Protein AF-A0A7S3AVM1-F1 (afdb_monomer_lite)

Radius of gyration: 22.85 Å; chains: 1; bounding box: 69×50×62 Å

Sequence (458 aa):
DALTSFPLPGVPLVPKPCPFHPAKGEACLGPHEVHGPYLVGDGFHTRRQPFAWPDDRLSLFAPLTLPHFTPGSIDPSVRVNQSGPCPVGVNETGWFVSEFGATSFSSYESHAPTLSHEQPDHRSLHAPPFVERSWPADSIIKSYFGVKQDLDATGEAALMKQLYQSMVSTALYLKQQIETMRSSNLWGALLWQLNEIWPTGGWGSLEYGTPGAGQVVGGRWKPLHYWLANLLFADVLISCGTVNGATSFADFALVCFAKNDHGALGFDGTATVEVVHHVQGWRRPLSSRPSRPLSLHRGPNSIDWFCAADASAHGDDCPPLPDTLVSQGCAANGTDCTLLVSVATAAVEPGAARSLTVARRNVLMLAPPRDLTLPPSTIKHSVHHPSNTTQKATIVLEASAPAFAVVATTQAAGRFSDNAFMLLPADGPRVIEFIPFGELDLPKLESTLRVEHLQQNL

pLDDT: mean 77.88, std 22.77, range [21.67, 98.56]

Organism: NCBI:txid156174

InterPro domains:
  IPR013783 Immunoglobulin-like fold [G3DSA:2.60.40.10] (370-458)
  IPR017853 Glycoside hydrolase superfamily [SSF51445] (93-229)
  IPR036156 Beta-Galactosidase/glucuronidase domain superfamily [SSF49303] (374-452)
  IPR041625 Beta-mannosidase, Ig-fold domain [PF17753] (375-456)
  IPR050887 Beta-mannosidase glycosyl hydrolases [PTHR43730] (94-456)

Foldseek 3Di:
DDDDDDDDPDDPDDDQPDDPDDDPPDDPDDAAEDEEDEAFDQDDPDVPDPPRDDLVPLPQDQLFDARDDDQDDPDPPDDDPDDAAAFADPPHHAYAHAEYFYFAFDACLQCVVVDDPVCQQCLFCNHPVQRVFETHQQSLLCNQANPPQDRSDTHDVSSNLVNLSRLLSRLSVVLNVLSNNLSYNYPYHQYQPDEDCGRHRGGHQFYHADDDRSHAHVGAGGLNVLCCVAESVDQKHKDKHFHPDDPDLQQGFIKMKIHGAAAPDKDWWKKFKWKAFQFVLDIGGLEPCGIATDTFDYRSRTMAMDGSHDSPDHSNDGDRQLVSQVVVVHHSQQQRMKMKMWIWHFPPDPPDDGDTHTSHIDIRRSHRLNSHDHDDKDKDKDWADDPPDWWKIKIKIAIPGWFFQKAKDFSAHFYKQHGGGIHGNVVPIDIIITGHPPTGPPVRCVVGIDIDTSVVSD

Secondary structure (DSSP, 8-state):
----------PPSS--SS-S---TT----S-EEEEEEEE-------TT------GGGS----TTB-S----S-S-TT------SSPP-STTS--EEEEEEEE-EEPPHHHHGGGS-TT-GGG-STTSHHHHTT----HHHHHHHH-TT--SS--SHHHHHHHHHHHHHHHHHHHHHHHHHHHTS-EEEEEES-SB-SSSSEES-SB---SSSTT--TT-PBPHHHHHIIIIITSSEEEEEEEPTT-SSGGG-BEEEEEEE--SS--EEEEEEEEEEETTT--EEESSSS-EEEEEEPSSTTEEEEEESS-TTS-TTSPPBHHHHHHHTTS-TTSTTEEEEEEEEEE---TTS--PEEEEEEEEEESS-GGG--PPP--EEEEEE--TT-SS-EEEEEEESS-EEEEEEE-SSSEEESS-SEEE-GGG--EEEEEEESSS--HHHHHHH-EEE-TGGG-

Structure (mmCIF, N/CA/C/O backbone):
data_AF-A0A7S3AVM1-F1
#
_entry.id   AF-A0A7S3AVM1-F1
#
loop_
_atom_site.group_PDB
_atom_site.id
_atom_site.type_symbol
_atom_site.label_atom_id
_atom_site.label_alt_id
_atom_site.label_comp_id
_atom_site.label_asym_id
_atom_site.label_entity_id
_atom_site.label_seq_id
_atom_site.pdbx_PDB_ins_code
_atom_site.Cartn_x
_atom_site.Cartn_y
_atom_site.Cartn_z
_atom_site.occupancy
_atom_site.B_iso_or_equiv
_atom_site.auth_seq_id
_atom_site.auth_comp_id
_atom_site.auth_asym_id
_atom_site.auth_atom_id
_atom_site.pdbx_PDB_model_num
ATOM 1 N N . ASP A 1 1 ? 29.839 0.176 33.776 1.00 25.61 1 ASP A N 1
ATOM 2 C CA . ASP A 1 1 ? 30.156 -1.063 33.039 1.00 25.61 1 ASP A CA 1
ATOM 3 C C . ASP A 1 1 ? 29.095 -1.266 31.969 1.00 25.61 1 ASP A C 1
ATOM 5 O O . ASP A 1 1 ? 28.005 -1.713 32.275 1.00 25.61 1 ASP A O 1
ATOM 9 N N . ALA A 1 2 ? 29.181 -0.629 30.805 1.00 26.72 2 ALA A N 1
ATOM 10 C CA . ALA A 1 2 ? 30.155 -0.758 29.716 1.00 26.72 2 ALA A CA 1
ATOM 11 C C . ALA A 1 2 ? 29.388 -1.302 28.500 1.00 26.72 2 ALA A C 1
ATOM 13 O O . ALA A 1 2 ? 29.361 -2.501 28.273 1.00 26.72 2 ALA A O 1
ATOM 14 N N . LEU A 1 3 ? 28.754 -0.404 27.742 1.00 23.14 3 LEU A N 1
ATOM 15 C CA . LEU A 1 3 ? 28.553 -0.566 26.304 1.00 23.14 3 LEU A CA 1
ATOM 16 C C . LEU A 1 3 ? 28.679 0.824 25.680 1.00 23.14 3 LEU A C 1
ATOM 18 O O . LEU A 1 3 ? 27.871 1.727 25.879 1.00 23.14 3 LEU A O 1
ATOM 22 N N . THR A 1 4 ? 29.832 0.985 25.055 1.00 24.12 4 THR A N 1
ATOM 23 C CA . THR A 1 4 ? 30.393 2.164 24.418 1.00 24.12 4 THR A CA 1
ATOM 24 C C . THR A 1 4 ? 29.550 2.643 23.243 1.00 24.12 4 THR A C 1
ATOM 26 O O . THR A 1 4 ? 29.158 1.870 22.374 1.00 24.12 4 THR A O 1
ATOM 29 N N . SER A 1 5 ? 29.354 3.956 23.215 1.00 25.83 5 SER A N 1
ATOM 30 C CA . SER A 1 5 ? 28.974 4.778 22.073 1.00 25.83 5 SER A CA 1
ATOM 31 C C . SER A 1 5 ? 29.731 4.409 20.790 1.00 25.83 5 SER A C 1
ATOM 33 O O . SER A 1 5 ? 30.959 4.512 20.756 1.00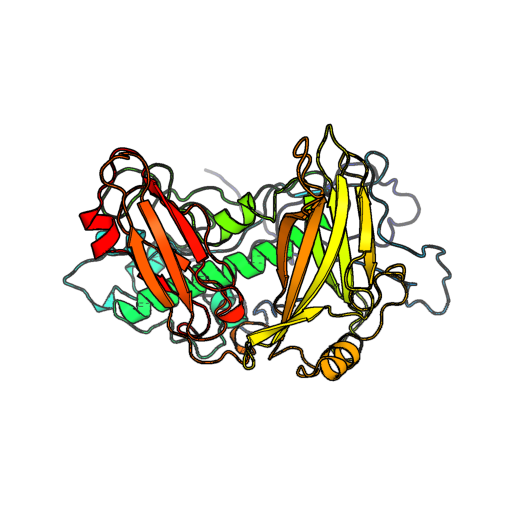 25.83 5 SER A O 1
ATOM 35 N N . PHE A 1 6 ? 29.002 4.082 19.724 1.00 21.67 6 PHE A N 1
ATOM 36 C CA . PHE A 1 6 ? 29.498 4.169 18.350 1.00 21.67 6 PHE A CA 1
ATOM 37 C C . PHE A 1 6 ? 29.011 5.486 17.726 1.00 21.67 6 PHE A C 1
ATOM 39 O O . PHE A 1 6 ? 27.813 5.768 17.782 1.00 21.67 6 PHE A O 1
ATOM 46 N N . PRO A 1 7 ? 29.897 6.309 17.139 1.00 23.47 7 PRO A N 1
ATOM 47 C CA . PRO A 1 7 ? 29.488 7.448 16.337 1.00 23.47 7 PRO A CA 1
ATOM 48 C C . PRO A 1 7 ? 29.227 6.967 14.904 1.00 23.47 7 PRO A C 1
ATOM 50 O O . PRO A 1 7 ? 30.080 6.305 14.319 1.00 23.47 7 PRO A O 1
ATOM 53 N N . LEU A 1 8 ? 28.090 7.324 14.306 1.00 23.09 8 LEU A N 1
ATOM 54 C CA . LEU A 1 8 ? 27.928 7.239 12.852 1.00 23.09 8 LEU A CA 1
ATOM 55 C C . LEU A 1 8 ? 27.660 8.641 12.284 1.00 23.09 8 LEU A C 1
ATOM 57 O O . LEU A 1 8 ? 26.574 9.189 12.478 1.00 23.09 8 LEU A O 1
ATOM 61 N N . PRO A 1 9 ? 28.657 9.253 11.619 1.00 24.50 9 PRO A N 1
ATOM 62 C CA . PRO A 1 9 ? 28.485 10.473 10.849 1.00 24.50 9 PRO A CA 1
ATOM 63 C C . PRO A 1 9 ? 27.886 10.149 9.473 1.00 24.50 9 PRO A C 1
ATOM 65 O O . PRO A 1 9 ? 28.308 9.200 8.825 1.00 24.50 9 PRO A O 1
ATOM 68 N N . GLY A 1 10 ? 26.933 10.973 9.021 1.00 29.53 10 GLY A N 1
ATOM 69 C CA . GLY A 1 10 ? 26.547 11.127 7.611 1.00 29.53 10 GLY A CA 1
ATOM 70 C C . GLY A 1 10 ? 26.315 9.837 6.816 1.00 29.53 10 GLY A C 1
ATOM 71 O O . GLY A 1 10 ? 27.112 9.510 5.942 1.00 29.53 10 GLY A O 1
ATOM 72 N N . VAL A 1 11 ? 25.199 9.146 7.060 1.00 28.31 11 VAL A N 1
ATOM 73 C CA . VAL A 1 11 ? 24.732 8.059 6.184 1.00 28.31 11 VAL A CA 1
ATOM 74 C C . VAL A 1 11 ? 24.133 8.683 4.910 1.00 28.31 11 VAL A C 1
ATOM 76 O O . VAL A 1 11 ? 23.216 9.502 5.025 1.00 28.31 11 VAL A O 1
ATOM 79 N N . PRO A 1 12 ? 24.630 8.360 3.700 1.00 25.39 12 PRO A N 1
ATOM 80 C CA . PRO A 1 12 ? 23.996 8.775 2.454 1.00 25.39 12 PRO A CA 1
ATOM 81 C C . PRO A 1 12 ? 22.580 8.195 2.383 1.00 25.39 12 PRO A C 1
ATOM 83 O O . PRO A 1 12 ? 22.374 7.010 2.643 1.00 25.39 12 PRO A O 1
ATOM 86 N N . LEU A 1 13 ? 21.604 9.034 2.041 1.00 35.28 13 LEU A N 1
ATOM 87 C CA . LEU A 1 13 ? 20.245 8.597 1.735 1.00 35.28 13 LEU A CA 1
ATOM 88 C C . LEU A 1 13 ? 20.302 7.712 0.485 1.00 35.28 13 LEU A C 1
ATOM 90 O O . LEU A 1 13 ? 20.794 8.159 -0.549 1.00 35.28 13 LEU A O 1
ATOM 94 N N . VAL A 1 14 ? 19.778 6.489 0.607 1.00 33.69 14 VAL A N 1
ATOM 95 C CA . VAL A 1 14 ? 19.867 5.391 -0.373 1.00 33.69 14 VAL A CA 1
ATOM 96 C C . VAL A 1 14 ? 21.298 4.817 -0.444 1.00 33.69 14 VAL A C 1
ATOM 98 O O . VAL A 1 14 ? 22.243 5.572 -0.689 1.00 33.69 14 VAL A O 1
ATOM 101 N N . PRO A 1 15 ? 21.523 3.498 -0.234 1.00 30.58 15 PRO A N 1
ATOM 102 C CA . PRO A 1 15 ? 22.821 2.911 -0.571 1.00 30.58 15 PRO A CA 1
ATOM 103 C C . PRO A 1 15 ? 23.099 3.268 -2.025 1.00 30.58 15 PRO A C 1
ATOM 105 O O . PRO A 1 15 ? 22.230 2.997 -2.841 1.00 30.58 15 PRO A O 1
ATOM 108 N N . LYS A 1 16 ? 24.239 3.899 -2.350 1.00 31.88 16 LYS A N 1
ATOM 109 C CA . LYS A 1 16 ? 24.635 4.159 -3.746 1.00 31.88 16 LYS A CA 1
ATOM 110 C C . LYS A 1 16 ? 24.517 2.839 -4.523 1.00 31.88 16 LYS A C 1
ATOM 112 O O . LYS A 1 16 ? 25.371 1.971 -4.333 1.00 31.88 16 LYS A O 1
ATOM 117 N N . PRO A 1 17 ? 23.490 2.645 -5.359 1.00 35.44 17 PRO A N 1
ATOM 118 C CA . PRO A 1 17 ? 23.344 1.432 -6.138 1.00 35.44 17 PRO A CA 1
ATOM 119 C C . PRO A 1 17 ? 24.341 1.543 -7.293 1.00 35.44 17 PRO A C 1
ATOM 121 O O . PRO A 1 17 ? 24.337 2.522 -8.037 1.00 35.44 17 PRO A O 1
ATOM 124 N N . CYS A 1 18 ? 25.237 0.558 -7.360 1.00 32.06 18 CYS A N 1
ATOM 125 C CA . CYS A 1 18 ? 26.514 0.550 -8.082 1.00 32.06 18 CYS A CA 1
ATOM 126 C C . CYS A 1 18 ? 27.576 1.508 -7.501 1.00 32.06 18 CYS A C 1
ATOM 128 O O . CYS A 1 18 ? 27.495 2.725 -7.696 1.00 32.06 18 CYS A O 1
ATOM 130 N N . PRO A 1 19 ? 28.651 0.999 -6.860 1.00 31.59 19 PRO A N 1
ATOM 131 C CA . PRO A 1 19 ? 29.857 1.794 -6.704 1.00 31.59 19 PRO A CA 1
ATOM 132 C C . PRO A 1 19 ? 30.407 2.081 -8.105 1.00 31.59 19 PRO A C 1
ATOM 134 O O . PRO A 1 19 ? 30.968 1.212 -8.770 1.00 31.59 19 PRO A O 1
ATOM 137 N N . PHE A 1 20 ? 30.228 3.316 -8.570 1.00 32.06 20 PHE A N 1
ATOM 138 C CA . PHE A 1 20 ? 31.036 3.861 -9.651 1.00 32.06 20 PHE A CA 1
ATOM 139 C C . PHE A 1 20 ? 32.497 3.814 -9.191 1.00 32.06 20 PHE A C 1
ATOM 141 O O . PHE A 1 20 ? 32.879 4.545 -8.281 1.00 32.06 20 PHE A O 1
ATOM 148 N N . HIS A 1 21 ? 33.276 2.941 -9.833 1.00 30.94 21 HIS A N 1
ATOM 149 C CA . HIS A 1 21 ? 34.720 2.761 -9.685 1.00 30.94 21 HIS A CA 1
ATOM 150 C C . HIS A 1 21 ? 35.232 2.353 -8.287 1.00 30.94 21 HIS A C 1
ATOM 152 O O . HIS A 1 21 ? 35.393 3.213 -7.421 1.00 30.94 21 HIS A O 1
ATOM 158 N N . PRO A 1 22 ? 35.694 1.099 -8.088 1.00 32.66 22 PRO A N 1
ATOM 159 C CA . PRO A 1 22 ? 36.857 0.918 -7.232 1.00 32.66 22 PRO A CA 1
ATOM 160 C C . PRO A 1 22 ? 38.014 1.724 -7.841 1.00 32.66 22 PRO A C 1
ATOM 162 O O . PRO A 1 22 ? 38.204 1.752 -9.066 1.00 32.66 22 PRO A O 1
ATOM 165 N N . ALA A 1 23 ? 38.780 2.414 -6.997 1.00 35.47 23 ALA A N 1
ATOM 166 C CA . ALA A 1 23 ? 40.045 2.993 -7.423 1.00 35.47 23 ALA A CA 1
ATOM 167 C C . ALA A 1 23 ? 40.884 1.893 -8.100 1.00 35.47 23 ALA A C 1
ATOM 169 O O . ALA A 1 23 ? 40.861 0.737 -7.674 1.00 35.47 23 ALA A O 1
ATOM 170 N N . LYS A 1 24 ? 41.584 2.232 -9.194 1.00 30.98 24 LYS A N 1
ATOM 171 C CA . LYS A 1 24 ? 42.419 1.287 -9.959 1.00 30.98 24 LYS A CA 1
ATOM 172 C C . LYS A 1 24 ? 43.235 0.395 -9.009 1.00 30.98 24 LYS A C 1
ATOM 174 O O . LYS A 1 24 ? 44.179 0.879 -8.394 1.00 30.98 24 LYS A O 1
ATOM 179 N N . GLY A 1 25 ? 42.899 -0.894 -8.953 1.00 33.94 25 GLY A N 1
ATOM 180 C CA . GLY A 1 25 ? 43.659 -1.907 -8.215 1.00 33.94 25 GLY A CA 1
ATOM 181 C C . GLY A 1 25 ? 42.932 -2.591 -7.055 1.00 33.94 25 GLY A C 1
ATOM 182 O O . GLY A 1 25 ? 43.461 -3.580 -6.555 1.00 33.94 25 GLY A O 1
ATOM 183 N N . GLU A 1 26 ? 41.736 -2.152 -6.655 1.00 31.67 26 GLU A N 1
ATOM 184 C CA . GLU A 1 26 ? 40.928 -2.893 -5.676 1.00 31.67 26 GLU A CA 1
ATOM 185 C C . GLU A 1 26 ? 40.000 -3.883 -6.387 1.00 31.67 26 GLU A C 1
ATOM 187 O O . GLU A 1 26 ? 39.119 -3.511 -7.162 1.00 31.67 26 GLU A O 1
ATOM 192 N N . ALA A 1 27 ? 40.231 -5.174 -6.156 1.00 33.09 27 ALA A N 1
ATOM 193 C CA . ALA A 1 27 ? 39.334 -6.224 -6.606 1.00 33.09 27 ALA A CA 1
ATOM 194 C C . ALA A 1 27 ? 38.009 -6.132 -5.827 1.00 33.09 27 ALA A C 1
ATOM 196 O O . ALA A 1 27 ? 38.024 -6.060 -4.599 1.00 33.09 27 ALA A O 1
ATOM 197 N N . CYS A 1 28 ? 36.872 -6.167 -6.532 1.00 37.44 28 CYS A N 1
ATOM 198 C CA . CYS A 1 28 ? 35.538 -6.331 -5.948 1.00 37.44 28 CYS A CA 1
ATOM 199 C C . CYS A 1 28 ? 35.441 -7.711 -5.274 1.00 37.44 28 CYS A C 1
ATOM 201 O O . CYS A 1 28 ? 34.988 -8.677 -5.884 1.00 37.44 28 CYS A O 1
ATOM 203 N N . LEU A 1 29 ? 35.940 -7.836 -4.046 1.00 33.62 29 LEU A N 1
ATOM 204 C CA . LEU A 1 29 ? 35.962 -9.088 -3.294 1.00 33.62 29 LEU A CA 1
ATOM 205 C C . LEU A 1 29 ? 35.018 -8.986 -2.091 1.00 33.62 29 LEU A C 1
ATOM 207 O O . LEU A 1 29 ? 35.413 -8.522 -1.026 1.00 33.62 29 LEU A O 1
ATOM 211 N N . GLY A 1 30 ? 33.781 -9.461 -2.268 1.00 41.25 30 GLY A N 1
ATOM 212 C CA . GLY A 1 30 ? 32.868 -9.835 -1.181 1.00 41.25 30 GLY A CA 1
ATOM 213 C C . GLY A 1 30 ? 31.389 -9.506 -1.450 1.00 41.25 30 GLY A C 1
ATOM 214 O O . GLY A 1 30 ? 31.109 -8.482 -2.069 1.00 41.25 30 GLY A O 1
ATOM 215 N N . PRO A 1 31 ? 30.428 -10.337 -0.992 1.00 49.69 31 PRO A N 1
ATOM 216 C CA . PRO A 1 31 ? 29.038 -9.907 -0.877 1.00 49.69 31 PRO A CA 1
ATOM 217 C C . PRO A 1 31 ? 28.967 -8.709 0.067 1.00 49.69 31 PRO A C 1
ATOM 219 O O . PRO A 1 31 ? 29.418 -8.783 1.211 1.00 49.69 31 PRO A O 1
ATOM 222 N N . HIS A 1 32 ? 28.417 -7.604 -0.417 1.00 66.06 32 HIS A N 1
ATOM 223 C CA . HIS A 1 32 ? 28.212 -6.421 0.399 1.00 66.06 32 HIS A CA 1
ATOM 224 C C . HIS A 1 32 ? 26.902 -6.592 1.171 1.00 66.06 32 HIS A C 1
ATOM 226 O O . HIS A 1 32 ? 25.802 -6.465 0.627 1.00 66.06 32 HIS A O 1
ATOM 232 N N . GLU A 1 33 ? 27.040 -6.953 2.440 1.00 67.94 33 GLU A N 1
ATOM 233 C CA . GLU A 1 33 ? 25.971 -6.835 3.419 1.00 67.94 33 GLU A CA 1
ATOM 234 C C . GLU A 1 33 ? 25.771 -5.346 3.737 1.00 67.94 33 GLU A C 1
ATOM 236 O O . GLU A 1 33 ? 26.742 -4.596 3.873 1.00 67.94 33 GLU A O 1
ATOM 241 N N . VAL A 1 34 ? 24.516 -4.896 3.745 1.00 65.62 34 VAL A N 1
ATOM 242 C CA . VAL A 1 34 ? 24.164 -3.502 4.026 1.00 65.62 34 VAL A CA 1
ATOM 243 C C . VAL A 1 34 ? 23.014 -3.427 5.027 1.00 65.62 34 VAL A C 1
ATOM 245 O O . VAL A 1 34 ? 22.033 -4.166 4.928 1.00 65.62 34 VAL A O 1
ATOM 248 N N . HIS A 1 35 ? 23.128 -2.470 5.947 1.00 61.62 35 HIS A N 1
ATOM 249 C CA . HIS A 1 35 ? 22.066 -2.066 6.862 1.00 61.62 35 HIS A CA 1
ATOM 250 C C . HIS A 1 35 ? 21.392 -0.781 6.360 1.00 61.62 35 HIS A C 1
ATOM 252 O O . HIS A 1 35 ? 22.052 0.169 5.929 1.00 61.62 35 HIS A O 1
ATOM 258 N N . GLY A 1 36 ? 20.072 -0.723 6.495 1.00 55.84 36 GLY A N 1
ATOM 259 C CA . GLY A 1 36 ? 19.225 0.383 6.080 1.00 55.84 36 GLY A CA 1
ATOM 260 C C . GLY A 1 36 ? 18.706 0.273 4.635 1.00 55.84 36 GLY A C 1
ATOM 261 O O . GLY A 1 36 ? 19.031 -0.660 3.904 1.00 55.84 36 GLY A O 1
ATOM 262 N N . PRO A 1 37 ? 17.889 1.246 4.198 1.00 61.72 37 PRO A N 1
ATOM 263 C CA . PRO A 1 37 ? 17.583 2.484 4.907 1.00 61.72 37 PRO A CA 1
ATOM 264 C C . PRO A 1 37 ? 16.614 2.288 6.080 1.00 61.72 37 PRO A C 1
ATOM 266 O O . PRO A 1 37 ? 15.709 1.455 6.044 1.00 61.72 37 PRO A O 1
ATOM 269 N N . TYR A 1 38 ? 16.813 3.103 7.114 1.00 55.84 38 TYR A N 1
ATOM 270 C CA . TYR A 1 38 ? 15.883 3.269 8.224 1.00 55.84 38 TYR A CA 1
ATOM 271 C C . TYR A 1 38 ? 15.238 4.643 8.133 1.00 55.84 38 TYR A C 1
ATOM 273 O O . TYR A 1 38 ? 15.948 5.649 8.077 1.00 55.84 38 TYR A O 1
ATOM 281 N N . LEU A 1 39 ? 13.909 4.689 8.147 1.00 57.56 39 LEU A N 1
ATOM 282 C CA . LEU A 1 39 ? 13.166 5.940 8.205 1.00 57.56 39 LEU A CA 1
ATOM 283 C C . LEU A 1 39 ? 12.397 6.043 9.522 1.00 57.56 39 LEU A C 1
ATOM 285 O O . LEU A 1 39 ? 11.533 5.224 9.827 1.00 57.56 39 LEU A O 1
ATOM 289 N N . VAL A 1 40 ? 12.704 7.077 10.294 1.00 54.66 40 VAL A N 1
ATOM 290 C CA . VAL A 1 40 ? 11.956 7.459 11.495 1.00 54.66 40 VAL A CA 1
ATOM 291 C C . VAL A 1 40 ? 11.458 8.894 11.333 1.00 54.66 40 VAL A C 1
ATOM 293 O O . VAL A 1 40 ? 12.040 9.676 10.577 1.00 54.66 40 VAL A O 1
ATOM 296 N N . GLY A 1 41 ? 10.372 9.235 12.023 1.00 47.47 41 GLY A N 1
ATOM 297 C CA . GLY A 1 41 ? 9.896 10.609 12.154 1.00 47.47 41 GLY A CA 1
ATOM 298 C C . GLY A 1 41 ? 10.894 11.531 12.863 1.00 47.47 41 GLY A C 1
ATOM 299 O O . GLY A 1 41 ? 11.874 11.083 13.455 1.00 47.47 41 GLY A O 1
ATOM 300 N N . ASP A 1 42 ? 10.602 12.824 12.847 1.00 47.97 42 ASP A N 1
ATOM 301 C CA . ASP A 1 42 ? 11.291 13.900 13.576 1.00 47.97 42 ASP A CA 1
ATOM 302 C C . ASP A 1 42 ? 10.544 14.360 14.848 1.00 47.97 42 ASP A C 1
ATOM 304 O O . ASP A 1 42 ? 10.951 15.313 15.512 1.00 47.97 42 ASP A O 1
ATOM 308 N N . GLY A 1 43 ? 9.470 13.664 15.227 1.00 37.09 43 GLY A N 1
ATOM 309 C CA . GLY A 1 43 ? 8.628 13.989 16.380 1.00 37.09 43 GLY A CA 1
ATOM 310 C C . GLY A 1 43 ? 9.209 13.617 17.758 1.00 37.09 43 GLY A C 1
ATOM 311 O O . GLY A 1 43 ? 9.826 12.573 17.955 1.00 37.09 43 GLY A O 1
ATOM 312 N N . PHE A 1 44 ? 8.912 14.482 18.732 1.00 40.06 44 PHE A N 1
ATOM 313 C CA . PHE A 1 44 ? 9.305 14.511 20.152 1.00 40.06 44 PHE A CA 1
ATOM 314 C C . PHE A 1 44 ? 10.705 15.054 20.481 1.00 40.06 44 PHE A C 1
ATOM 316 O O . PHE A 1 44 ? 11.699 14.333 20.551 1.00 40.06 44 PHE A O 1
ATOM 323 N N . HIS A 1 45 ? 10.741 16.314 20.933 1.00 35.56 45 HIS A N 1
ATOM 324 C CA . HIS A 1 45 ? 11.775 16.791 21.854 1.00 35.56 45 HIS A CA 1
ATOM 325 C C . HIS A 1 45 ? 11.617 16.114 23.227 1.00 35.56 45 HIS A C 1
ATOM 327 O O . HIS A 1 45 ? 11.241 16.745 24.217 1.00 35.56 45 HIS A O 1
ATOM 333 N N . THR A 1 46 ? 11.931 14.824 23.342 1.00 37.34 46 THR A N 1
ATOM 334 C CA . THR A 1 46 ? 12.299 14.311 24.666 1.00 37.34 46 THR A CA 1
ATOM 335 C C . THR A 1 46 ? 13.668 14.904 25.000 1.00 37.34 46 THR A C 1
ATOM 337 O O . THR A 1 46 ? 14.555 14.955 24.148 1.00 37.34 46 THR A O 1
ATOM 340 N N . ARG A 1 47 ? 13.903 15.347 26.244 1.00 38.69 47 ARG A N 1
ATOM 341 C CA . ARG A 1 47 ? 15.213 15.889 26.685 1.00 38.69 47 ARG A CA 1
ATOM 342 C C . ARG A 1 47 ? 16.397 14.903 26.517 1.00 38.69 47 ARG A C 1
ATOM 344 O O . ARG A 1 47 ? 17.492 15.207 26.979 1.00 38.69 47 ARG A O 1
ATOM 351 N N . ARG A 1 48 ? 16.191 13.710 25.939 1.00 38.28 48 ARG A N 1
ATOM 352 C CA . ARG A 1 48 ? 17.172 12.619 25.817 1.00 38.28 48 ARG A CA 1
ATOM 353 C C . ARG A 1 48 ? 17.282 11.977 24.421 1.00 38.28 48 ARG A C 1
ATOM 355 O O . ARG A 1 48 ? 18.128 11.105 24.270 1.00 38.28 48 ARG A O 1
ATOM 362 N N . GLN A 1 49 ? 16.506 12.392 23.416 1.00 38.56 49 GLN A N 1
ATOM 363 C CA . GLN A 1 49 ? 16.641 11.930 22.021 1.00 38.56 49 GLN A CA 1
ATOM 364 C C . GLN A 1 49 ? 16.891 13.156 21.120 1.00 38.56 49 GLN A C 1
ATOM 366 O O . GLN A 1 49 ? 15.944 13.857 20.780 1.00 38.56 49 GLN A O 1
ATOM 371 N N . PRO A 1 50 ? 18.148 13.486 20.764 1.00 32.28 50 PRO A N 1
ATOM 372 C CA . PRO A 1 50 ? 18.472 14.718 20.045 1.00 32.28 50 PRO A CA 1
ATOM 373 C C . PRO A 1 50 ? 18.286 14.618 18.519 1.00 32.28 50 PRO A C 1
ATOM 375 O O . PRO A 1 50 ? 18.777 15.479 17.792 1.00 32.28 50 PRO A O 1
ATOM 378 N N . PHE A 1 51 ? 17.599 13.593 18.007 1.00 40.66 51 PHE A N 1
ATOM 379 C CA . PHE A 1 51 ? 17.390 13.402 16.569 1.00 40.66 51 PHE A CA 1
ATOM 380 C C . PHE A 1 51 ? 16.176 14.197 16.073 1.00 40.66 51 PHE A C 1
ATOM 382 O O . PHE A 1 51 ? 15.158 13.630 15.698 1.00 40.66 51 PHE A O 1
ATOM 389 N N . ALA A 1 52 ? 16.286 15.525 16.068 1.00 36.59 52 ALA A N 1
ATOM 390 C CA . ALA A 1 52 ? 15.432 16.350 15.222 1.00 36.59 52 ALA A CA 1
ATOM 391 C C . ALA A 1 52 ? 16.022 16.309 13.804 1.00 36.59 52 ALA A C 1
ATOM 393 O O . ALA A 1 52 ? 17.075 16.904 13.551 1.00 36.59 52 ALA A O 1
ATOM 394 N N . TRP A 1 53 ? 15.397 15.565 12.890 1.00 40.19 53 TRP A N 1
ATOM 395 C CA . TRP A 1 53 ? 15.691 15.745 11.470 1.00 40.19 53 TRP A CA 1
ATOM 396 C C . TRP A 1 53 ? 15.047 17.069 11.050 1.00 40.19 53 TRP A C 1
ATOM 398 O O . TRP A 1 53 ? 13.885 17.287 11.373 1.00 40.19 53 TRP A O 1
ATOM 408 N N . PRO A 1 54 ? 15.782 17.997 10.422 1.00 37.06 54 PRO A N 1
ATOM 409 C CA . PRO A 1 54 ? 15.175 19.248 9.995 1.00 37.06 54 PRO A CA 1
ATOM 410 C C . PRO A 1 54 ? 14.090 18.975 8.935 1.00 37.06 54 PRO A C 1
ATOM 412 O O . PRO A 1 54 ? 14.233 18.052 8.133 1.00 37.06 54 PRO A O 1
ATOM 415 N N . ASP A 1 55 ? 13.007 19.768 8.944 1.00 39.19 55 ASP A N 1
ATOM 416 C CA . ASP A 1 55 ? 11.848 19.638 8.032 1.00 39.19 55 ASP A CA 1
ATOM 417 C C . ASP A 1 55 ? 12.258 19.640 6.539 1.00 39.19 55 ASP A C 1
ATOM 419 O O . ASP A 1 55 ? 11.527 19.166 5.670 1.00 39.19 55 ASP A O 1
ATOM 423 N N . ASP A 1 56 ? 13.448 20.151 6.214 1.00 38.44 56 ASP A N 1
ATOM 424 C CA . ASP A 1 56 ? 14.042 20.124 4.873 1.00 38.44 56 ASP A CA 1
ATOM 425 C C . ASP A 1 56 ? 14.517 18.723 4.427 1.00 38.44 56 ASP A C 1
ATOM 427 O O . ASP A 1 56 ? 14.820 18.522 3.250 1.00 38.44 56 ASP A O 1
ATOM 431 N N . ARG A 1 57 ? 14.540 17.741 5.340 1.00 37.38 57 ARG A N 1
ATOM 432 C CA . ARG A 1 57 ? 14.834 16.320 5.085 1.00 37.38 57 ARG A CA 1
ATOM 433 C C . ARG A 1 57 ? 13.602 15.426 5.085 1.00 37.38 57 ARG A C 1
ATOM 435 O O . ARG A 1 57 ? 13.765 14.203 5.097 1.00 37.38 57 ARG A O 1
ATOM 442 N N . LEU A 1 58 ? 12.393 15.997 5.055 1.00 43.31 58 LEU A N 1
ATOM 443 C CA . LEU A 1 58 ? 11.185 15.255 4.691 1.00 43.31 58 LEU A CA 1
ATOM 444 C C . LEU A 1 58 ? 11.504 14.487 3.410 1.00 43.31 58 LEU A C 1
ATOM 446 O O . LEU A 1 58 ? 11.731 15.101 2.368 1.00 43.31 58 LEU A O 1
ATOM 450 N N . SER A 1 59 ? 11.623 13.160 3.512 1.00 42.69 59 SER A N 1
ATOM 451 C CA . SER A 1 59 ? 11.967 12.292 2.393 1.00 42.69 59 SER A CA 1
ATOM 452 C C . SER A 1 59 ? 10.977 12.588 1.277 1.00 42.69 59 SER A C 1
ATOM 454 O O . SER A 1 59 ? 9.809 12.206 1.373 1.00 42.69 59 SER A O 1
ATOM 456 N N . LEU A 1 60 ? 11.418 13.341 0.267 1.00 45.69 60 LEU A N 1
ATOM 457 C CA . LEU A 1 60 ? 10.593 13.696 -0.872 1.00 45.69 60 LEU A CA 1
ATOM 458 C C . LEU A 1 60 ? 10.218 12.375 -1.524 1.00 45.69 60 LEU A C 1
ATOM 460 O O . LEU A 1 60 ? 11.064 11.701 -2.110 1.00 45.69 60 LEU A O 1
ATOM 464 N N . PHE A 1 61 ? 8.969 11.961 -1.321 1.00 42.56 61 PHE A N 1
ATOM 465 C CA . PHE A 1 61 ? 8.430 10.791 -1.977 1.00 42.56 61 PHE A CA 1
ATOM 466 C C . PHE A 1 61 ? 8.685 10.942 -3.471 1.00 42.56 61 PHE A C 1
ATOM 468 O O . PHE A 1 61 ? 8.256 11.920 -4.085 1.00 42.56 61 PHE A O 1
ATOM 475 N N . ALA A 1 62 ? 9.414 9.985 -4.028 1.00 52.81 62 ALA A N 1
ATOM 476 C CA . ALA A 1 62 ? 9.758 9.964 -5.431 1.00 52.81 62 ALA A CA 1
ATOM 477 C C . ALA A 1 62 ? 9.056 8.742 -6.036 1.00 52.81 62 ALA A C 1
ATOM 479 O O . ALA A 1 62 ? 9.679 7.691 -6.154 1.00 52.81 62 ALA A O 1
ATOM 480 N N . PRO A 1 63 ? 7.750 8.844 -6.359 1.00 43.81 63 PRO A N 1
ATOM 481 C CA . PRO A 1 63 ? 6.855 7.711 -6.645 1.00 43.81 63 PRO A CA 1
ATOM 482 C C . PRO A 1 63 ? 7.363 6.746 -7.706 1.00 43.81 63 PRO A C 1
ATOM 484 O O . PRO A 1 63 ? 6.920 5.604 -7.786 1.00 43.81 63 PRO A O 1
ATOM 487 N N . LEU A 1 64 ? 8.258 7.251 -8.549 1.00 48.16 64 LEU A N 1
ATOM 488 C CA . LEU A 1 64 ? 8.762 6.576 -9.716 1.00 48.16 64 LEU A CA 1
ATOM 489 C C . LEU A 1 64 ? 10.255 6.313 -9.641 1.00 48.16 64 LEU A C 1
ATOM 491 O O . LEU A 1 64 ? 10.766 5.767 -10.592 1.00 48.16 64 LEU A O 1
ATOM 495 N N . THR A 1 65 ? 10.998 6.650 -8.591 1.00 46.03 65 THR A N 1
ATOM 496 C CA . THR A 1 65 ? 12.441 6.363 -8.626 1.00 46.03 65 THR A CA 1
ATOM 497 C C . THR A 1 65 ? 12.680 4.856 -8.560 1.00 46.03 65 THR A C 1
ATOM 499 O O . THR A 1 65 ? 12.476 4.250 -7.509 1.00 46.03 65 THR A O 1
ATOM 502 N N . LEU A 1 66 ? 13.134 4.272 -9.675 1.00 41.16 66 LEU A N 1
ATOM 503 C CA . LEU A 1 66 ? 13.874 3.015 -9.671 1.00 41.16 66 LEU A CA 1
ATOM 504 C C . LEU A 1 66 ? 15.346 3.355 -9.421 1.00 41.16 66 LEU A C 1
ATOM 506 O O . LEU A 1 66 ? 15.864 4.320 -9.985 1.00 41.16 66 LEU A O 1
ATOM 510 N N . PRO A 1 67 ? 16.079 2.575 -8.627 1.00 33.22 67 PRO A N 1
ATOM 511 C CA . PRO A 1 67 ? 17.513 2.703 -8.580 1.00 33.22 67 PRO A CA 1
ATOM 512 C C . PRO A 1 67 ? 18.075 2.167 -9.905 1.00 33.22 67 PRO A C 1
ATOM 514 O O . PRO A 1 67 ? 18.027 0.976 -10.196 1.00 33.22 67 PRO A O 1
ATOM 517 N N . HIS A 1 68 ? 18.664 3.078 -10.676 1.00 39.53 68 HIS A N 1
ATOM 518 C CA . HIS A 1 68 ? 19.683 2.811 -11.693 1.00 39.53 68 HIS A CA 1
ATOM 519 C C . HIS A 1 68 ? 19.254 1.929 -12.863 1.00 39.53 68 HIS A C 1
ATOM 521 O O . HIS A 1 68 ? 19.661 0.781 -13.021 1.00 39.53 68 HIS A O 1
ATOM 527 N N . PHE A 1 69 ? 18.574 2.578 -13.796 1.00 30.91 69 PHE A N 1
ATOM 528 C CA . PHE A 1 69 ? 18.942 2.433 -15.194 1.00 30.91 69 PHE A CA 1
ATOM 529 C C . PHE A 1 69 ? 19.931 3.579 -15.497 1.00 30.91 69 PHE A C 1
ATOM 531 O O . PHE A 1 69 ? 19.697 4.717 -15.088 1.00 30.91 69 PHE A O 1
ATOM 538 N N . THR A 1 70 ? 21.080 3.288 -16.100 1.00 31.16 70 THR A N 1
ATOM 539 C CA . THR A 1 70 ? 22.053 4.300 -16.551 1.00 31.16 70 THR A CA 1
ATOM 540 C C . THR A 1 70 ? 22.294 4.089 -18.040 1.00 31.16 70 THR A C 1
ATOM 542 O O . THR A 1 70 ? 23.125 3.255 -18.394 1.00 31.16 70 THR A O 1
ATOM 545 N N . PRO A 1 71 ? 21.610 4.826 -18.926 1.00 29.53 71 PRO A N 1
ATOM 546 C CA . PRO A 1 71 ? 22.028 4.946 -20.307 1.00 29.53 71 PRO A CA 1
ATOM 547 C C . PRO A 1 71 ? 23.151 5.987 -20.352 1.00 29.53 71 PRO A C 1
ATOM 549 O O . PRO A 1 71 ? 22.894 7.159 -20.116 1.00 29.53 71 PRO A O 1
ATOM 552 N N . GLY A 1 72 ? 24.391 5.557 -20.613 1.00 27.23 72 GLY A N 1
ATOM 553 C CA . GLY A 1 72 ? 25.522 6.427 -20.979 1.00 27.23 72 GLY A CA 1
ATOM 554 C C . GLY A 1 72 ? 25.880 7.544 -19.982 1.00 27.23 72 GLY A C 1
ATOM 555 O O . GLY A 1 72 ? 25.217 8.569 -19.883 1.00 27.23 72 GLY A O 1
ATOM 556 N N . SER A 1 73 ? 27.003 7.398 -19.278 1.00 27.39 73 SER A N 1
ATOM 557 C CA . SER A 1 73 ? 27.496 8.396 -18.321 1.00 27.39 73 SER A CA 1
ATOM 558 C C . SER A 1 73 ? 27.635 9.806 -18.909 1.00 27.39 73 SER A C 1
ATOM 560 O O . SER A 1 73 ? 28.234 9.991 -19.971 1.00 27.39 73 SER A O 1
ATOM 562 N N . ILE A 1 74 ? 27.214 10.809 -18.135 1.00 26.56 74 ILE A N 1
ATOM 563 C CA . ILE A 1 74 ? 27.572 12.219 -18.318 1.00 26.56 74 ILE A CA 1
ATOM 564 C C . ILE A 1 74 ? 29.034 12.406 -17.872 1.00 26.56 74 ILE A C 1
ATOM 566 O O . ILE A 1 74 ? 29.331 12.917 -16.798 1.00 26.56 74 ILE A O 1
ATOM 570 N N . ASP A 1 75 ? 29.949 11.945 -18.719 1.00 26.58 75 ASP A N 1
ATOM 571 C CA . ASP A 1 75 ? 31.296 12.485 -18.881 1.00 26.58 75 ASP A CA 1
ATOM 572 C C . ASP A 1 75 ? 31.485 12.668 -20.395 1.00 26.58 75 ASP A C 1
ATOM 574 O O . ASP A 1 75 ? 31.575 11.674 -21.121 1.00 26.58 75 ASP A O 1
ATOM 578 N N . PRO A 1 76 ? 31.525 13.907 -20.919 1.00 29.05 76 PRO A N 1
ATOM 579 C CA . PRO A 1 76 ? 31.666 14.139 -22.355 1.00 29.05 76 PRO A CA 1
ATOM 580 C C . PRO A 1 76 ? 33.014 13.660 -22.932 1.00 29.05 76 PRO A C 1
ATOM 582 O O . PRO A 1 76 ? 33.218 13.746 -24.143 1.00 29.05 76 PRO A O 1
ATOM 585 N N . SER A 1 77 ? 33.933 13.145 -22.106 1.00 25.89 77 SER A N 1
ATOM 586 C CA . SER A 1 77 ? 35.271 12.705 -22.509 1.00 25.89 77 SER A CA 1
ATOM 587 C C . SER A 1 77 ? 35.593 11.226 -22.249 1.00 25.89 77 SER A C 1
ATOM 589 O O . SER A 1 77 ? 36.604 10.740 -22.761 1.00 25.89 77 SER A O 1
ATOM 591 N N . VAL A 1 78 ? 34.735 10.468 -21.552 1.00 24.03 78 VAL A N 1
ATOM 592 C CA . VAL A 1 78 ? 35.002 9.057 -21.215 1.00 24.03 78 VAL A CA 1
ATOM 593 C C . VAL A 1 78 ? 33.898 8.150 -21.760 1.00 24.03 78 VAL A C 1
ATOM 595 O O . VAL A 1 78 ? 32.829 7.992 -21.180 1.00 24.03 78 VAL A O 1
ATOM 598 N N . ARG A 1 79 ? 34.172 7.501 -22.898 1.00 23.22 79 ARG A N 1
ATOM 599 C CA . ARG A 1 79 ? 33.310 6.451 -23.461 1.00 23.22 79 ARG A CA 1
ATOM 600 C C . ARG A 1 79 ? 33.489 5.153 -22.667 1.00 23.22 79 ARG A C 1
ATOM 602 O O . ARG A 1 79 ? 34.347 4.342 -23.013 1.00 23.22 79 ARG A O 1
ATOM 609 N N . VAL A 1 80 ? 32.685 4.941 -21.623 1.00 27.08 80 VAL A N 1
ATOM 610 C CA . VAL A 1 80 ? 32.517 3.608 -21.019 1.00 27.08 80 VAL A CA 1
ATOM 611 C C . VAL A 1 80 ? 31.378 2.892 -21.739 1.00 27.08 80 VAL A C 1
ATOM 613 O O . VAL A 1 80 ? 30.238 3.344 -21.762 1.00 27.08 80 VAL A O 1
ATOM 616 N N . ASN A 1 81 ? 31.721 1.781 -22.375 1.00 24.17 81 ASN A N 1
ATOM 617 C CA . ASN A 1 81 ? 30.852 0.971 -23.216 1.00 24.17 81 ASN A CA 1
ATOM 618 C C . ASN A 1 81 ? 29.956 0.045 -22.363 1.00 24.17 81 ASN A C 1
ATOM 620 O O . ASN A 1 81 ? 30.175 -1.164 -22.343 1.00 24.17 81 ASN A O 1
ATOM 624 N N . GLN A 1 82 ? 28.996 0.598 -21.613 1.00 30.58 82 GLN A N 1
ATOM 625 C CA . GLN A 1 82 ? 27.946 -0.178 -20.935 1.00 30.58 82 GLN A CA 1
ATOM 626 C C . GLN A 1 82 ? 26.572 0.429 -21.230 1.00 30.58 82 GLN A C 1
ATOM 628 O O . GLN A 1 82 ? 26.109 1.356 -20.574 1.00 30.58 82 GLN A O 1
ATOM 633 N N . SER A 1 83 ? 25.959 -0.095 -22.283 1.00 28.11 83 SER A N 1
ATOM 634 C CA . SER A 1 83 ? 24.554 0.059 -22.643 1.00 28.11 83 SER A CA 1
ATOM 635 C C . SER A 1 83 ? 23.764 -1.095 -22.012 1.00 28.11 83 SER A C 1
ATOM 637 O O . SER A 1 83 ? 23.978 -2.243 -22.413 1.00 28.11 83 SER A O 1
ATOM 639 N N . GLY A 1 84 ? 22.905 -0.818 -21.028 1.00 41.22 84 GLY A N 1
ATOM 640 C CA . GLY A 1 84 ? 21.939 -1.786 -20.495 1.00 41.22 84 GLY A CA 1
ATOM 641 C C . GLY A 1 84 ? 21.804 -1.827 -18.961 1.00 41.22 84 GLY A C 1
ATOM 642 O O . GLY A 1 84 ? 22.585 -1.198 -18.244 1.00 41.22 84 GLY A O 1
ATOM 643 N N . PRO A 1 85 ? 20.797 -2.567 -18.448 1.00 50.38 85 PRO A N 1
ATOM 644 C CA . PRO A 1 85 ? 20.550 -2.751 -17.015 1.00 50.38 85 PRO A CA 1
ATOM 645 C C . PRO A 1 85 ? 21.761 -3.366 -16.300 1.00 50.38 85 PRO A C 1
ATOM 647 O O . PRO A 1 85 ? 22.539 -4.102 -16.909 1.00 50.38 85 PRO A O 1
ATOM 650 N N . CYS A 1 86 ? 21.903 -3.094 -14.996 1.00 52.91 86 CYS A N 1
ATOM 651 C CA . CYS A 1 86 ? 22.966 -3.681 -14.176 1.00 52.91 86 CYS A CA 1
ATOM 652 C C . CYS A 1 86 ? 22.995 -5.211 -14.357 1.00 52.91 86 CYS A C 1
ATOM 654 O O . CYS A 1 86 ? 21.937 -5.837 -14.236 1.00 52.91 86 CYS A O 1
ATOM 656 N N . PRO A 1 87 ? 24.163 -5.828 -14.619 1.00 66.00 87 PRO A N 1
ATOM 657 C CA . PRO A 1 87 ? 24.268 -7.278 -14.693 1.00 66.00 87 PRO A CA 1
ATOM 658 C C . PRO A 1 87 ? 23.701 -7.935 -13.429 1.00 66.00 87 PRO A C 1
ATOM 660 O O . PRO A 1 87 ? 24.031 -7.545 -12.307 1.00 66.00 87 PRO A O 1
ATOM 663 N N . VAL A 1 88 ? 22.826 -8.924 -13.614 1.00 73.69 88 VAL A N 1
ATOM 664 C CA . VAL A 1 88 ? 22.249 -9.731 -12.531 1.00 73.69 88 VAL A CA 1
ATOM 665 C C . VAL A 1 88 ? 22.680 -11.176 -12.687 1.00 73.69 88 VAL A C 1
ATOM 667 O O . VAL A 1 88 ? 22.808 -11.693 -13.798 1.00 73.69 88 VAL A O 1
ATOM 670 N N . GLY A 1 89 ? 22.975 -11.831 -11.572 1.00 76.38 89 GLY A N 1
ATOM 671 C CA . GLY A 1 89 ? 23.913 -12.932 -11.645 1.00 76.38 89 GLY A CA 1
ATOM 672 C C . GLY A 1 89 ? 24.339 -13.490 -10.307 1.00 76.38 89 GLY A C 1
ATOM 673 O O . GLY A 1 89 ? 24.830 -12.747 -9.467 1.00 76.38 89 GLY A O 1
ATOM 674 N N . VAL A 1 90 ? 24.348 -14.816 -10.186 1.00 80.50 90 VAL A N 1
ATOM 675 C CA . VAL A 1 90 ? 25.211 -15.515 -9.216 1.00 80.50 90 VAL A CA 1
ATOM 676 C C . VAL A 1 90 ? 26.704 -15.294 -9.498 1.00 80.50 90 VAL A C 1
ATOM 678 O O . VAL A 1 90 ? 27.521 -15.454 -8.600 1.00 80.50 90 VAL A O 1
ATOM 681 N N . ASN A 1 91 ? 27.053 -14.922 -10.736 1.00 81.44 91 ASN A N 1
ATOM 682 C CA . ASN A 1 91 ? 28.414 -14.556 -11.141 1.00 81.44 91 ASN A CA 1
ATOM 683 C C . ASN A 1 91 ? 28.677 -13.043 -11.055 1.00 81.44 91 ASN A C 1
ATOM 685 O O . ASN A 1 91 ? 29.802 -12.615 -11.290 1.00 81.44 91 ASN A O 1
ATOM 689 N N . GLU A 1 92 ? 27.650 -12.249 -10.755 1.00 78.00 92 GLU A N 1
ATOM 690 C CA . GLU A 1 92 ? 27.730 -10.793 -10.663 1.00 78.00 92 GLU A CA 1
ATOM 691 C C . GLU A 1 92 ? 27.754 -10.381 -9.189 1.00 78.00 92 GLU A C 1
ATOM 693 O O . GLU A 1 92 ? 27.226 -11.090 -8.329 1.00 78.00 92 GLU A O 1
ATOM 698 N N . THR A 1 93 ? 28.331 -9.221 -8.873 1.00 73.00 93 THR A N 1
ATOM 699 C CA . THR A 1 93 ? 28.290 -8.694 -7.502 1.00 73.00 93 THR A CA 1
ATOM 700 C C . THR A 1 93 ? 26.844 -8.441 -7.091 1.00 73.00 93 THR A C 1
ATOM 702 O O . THR A 1 93 ? 26.106 -7.742 -7.788 1.00 73.00 93 THR A O 1
ATOM 705 N N . GLY A 1 94 ? 26.437 -9.008 -5.959 1.00 72.06 94 GLY A N 1
ATOM 706 C CA . GLY A 1 94 ? 25.118 -8.796 -5.379 1.00 72.06 94 GLY A CA 1
ATOM 707 C C . GLY A 1 94 ? 25.176 -8.304 -3.942 1.00 72.06 94 GLY A C 1
ATOM 708 O O . GLY A 1 94 ? 26.245 -8.212 -3.332 1.00 72.06 94 GLY A O 1
ATOM 709 N N . TRP A 1 95 ? 23.999 -7.971 -3.420 1.00 73.50 95 TRP A N 1
ATOM 710 C CA . TRP A 1 95 ? 23.847 -7.314 -2.123 1.00 73.50 95 TRP A CA 1
ATOM 711 C C . TRP A 1 95 ? 22.849 -8.072 -1.262 1.00 73.50 95 TRP A C 1
ATOM 713 O O . TRP A 1 95 ? 21.837 -8.578 -1.758 1.00 73.50 95 TRP A O 1
ATOM 723 N N . PHE A 1 96 ? 23.131 -8.122 0.034 1.00 79.81 96 PHE A N 1
ATOM 724 C CA . PHE A 1 96 ? 22.210 -8.645 1.032 1.00 79.81 96 PHE A CA 1
ATOM 725 C C . PHE A 1 96 ? 21.845 -7.515 1.988 1.00 79.81 96 PHE A C 1
ATOM 727 O O . PHE A 1 96 ? 22.711 -6.978 2.675 1.00 79.81 96 PHE A O 1
ATOM 734 N N . VAL A 1 97 ? 20.571 -7.144 2.017 1.00 79.69 97 VAL A N 1
ATOM 735 C CA . VAL A 1 97 ? 20.063 -6.105 2.912 1.00 79.69 97 VAL A CA 1
ATOM 736 C C . VAL A 1 97 ? 19.574 -6.791 4.175 1.00 79.69 97 VAL A C 1
ATOM 738 O O . VAL A 1 97 ? 18.493 -7.381 4.189 1.00 79.69 97 VAL A O 1
ATOM 741 N N . SER A 1 98 ? 20.410 -6.792 5.208 1.00 81.94 98 SER A N 1
ATOM 742 C CA . SER A 1 98 ? 20.150 -7.534 6.446 1.00 81.94 98 SER A CA 1
ATOM 743 C C . SER A 1 98 ? 19.080 -6.879 7.309 1.00 81.94 98 SER A C 1
ATOM 745 O O . SER A 1 98 ? 18.432 -7.567 8.095 1.00 81.94 98 SER A O 1
ATOM 747 N N . GLU A 1 99 ? 18.878 -5.572 7.148 1.00 79.62 99 GLU A N 1
ATOM 748 C CA . GLU A 1 99 ? 17.853 -4.812 7.842 1.00 79.62 99 GLU A CA 1
ATOM 749 C C . GLU A 1 99 ? 17.485 -3.552 7.052 1.00 79.62 99 GLU A C 1
ATOM 751 O O . GLU A 1 99 ? 18.356 -2.836 6.570 1.00 79.62 99 GLU A O 1
ATOM 756 N N . PHE A 1 100 ? 16.199 -3.236 6.961 1.00 81.38 100 PHE A N 1
ATOM 757 C CA . PHE A 1 100 ? 15.678 -1.947 6.492 1.00 81.38 100 PHE A CA 1
ATOM 758 C C . PHE A 1 100 ? 14.268 -1.767 7.052 1.00 81.38 100 PHE A C 1
ATOM 760 O O . PHE A 1 100 ? 13.574 -2.756 7.282 1.00 81.38 100 PHE A O 1
ATOM 767 N N . GLY A 1 101 ? 13.809 -0.539 7.275 1.00 85.69 101 GLY A N 1
ATOM 768 C CA . GLY A 1 101 ? 12.526 -0.343 7.947 1.00 85.69 101 GLY A CA 1
ATOM 769 C C . GLY A 1 101 ? 12.052 1.097 7.985 1.00 85.69 101 GLY A C 1
ATOM 770 O O . GLY A 1 101 ? 12.806 2.035 7.735 1.00 85.69 101 GLY A O 1
ATOM 771 N N . ALA A 1 102 ? 10.782 1.274 8.327 1.00 84.19 102 ALA A N 1
ATOM 772 C CA . ALA A 1 102 ? 10.212 2.585 8.585 1.00 84.19 102 ALA A CA 1
ATOM 773 C C . ALA A 1 102 ? 9.226 2.528 9.753 1.00 84.19 102 ALA A C 1
ATOM 775 O O . ALA A 1 102 ? 8.545 1.515 9.928 1.00 84.19 102 ALA A O 1
ATOM 776 N N . THR A 1 103 ? 9.156 3.600 10.545 1.00 87.81 103 THR A N 1
ATOM 777 C CA . THR A 1 103 ? 8.217 3.667 11.668 1.00 87.81 103 THR A CA 1
ATOM 778 C C . THR A 1 103 ? 6.782 3.516 11.174 1.00 87.81 103 THR A C 1
ATOM 780 O O . THR A 1 103 ? 6.387 4.182 10.221 1.00 87.81 103 THR A O 1
ATOM 783 N N . SER A 1 104 ? 5.986 2.682 11.837 1.00 90.19 104 SER A N 1
ATOM 784 C CA . SER A 1 104 ? 4.575 2.451 11.553 1.00 90.19 104 SER A CA 1
ATOM 785 C C . SER A 1 104 ? 3.806 2.183 12.843 1.00 90.19 104 SER A C 1
ATOM 787 O O . SER A 1 104 ? 4.081 1.210 13.550 1.00 90.19 104 SER A O 1
ATOM 789 N N . PHE A 1 105 ? 2.807 3.010 13.137 1.00 94.38 105 PHE A N 1
ATOM 790 C CA . PHE A 1 105 ? 1.918 2.786 14.273 1.00 94.38 105 PHE A CA 1
ATOM 791 C C . PHE A 1 105 ? 1.008 1.570 14.075 1.00 94.38 105 PHE A C 1
ATOM 793 O O . PHE A 1 105 ? 0.749 1.125 12.957 1.00 94.38 105 PHE A O 1
ATOM 800 N N . SER A 1 106 ? 0.556 0.998 15.191 1.00 95.31 106 SER A N 1
ATOM 801 C CA . SER A 1 106 ? -0.455 -0.062 15.188 1.00 95.31 106 SER A CA 1
ATOM 802 C C . SER A 1 106 ? -1.841 0.524 14.909 1.00 95.31 106 SER A C 1
ATOM 804 O O . SER A 1 106 ? -2.070 1.718 15.077 1.00 95.31 106 SER A O 1
ATOM 806 N N . SER A 1 107 ? -2.787 -0.306 14.483 1.00 96.56 107 SER A N 1
ATOM 807 C CA . SER A 1 107 ? -4.171 0.111 14.260 1.00 96.56 107 SER A CA 1
ATOM 808 C C . SER A 1 107 ? -4.851 0.650 15.523 1.00 96.56 107 SER A C 1
ATOM 810 O O . SER A 1 107 ? -4.438 0.387 16.662 1.00 96.56 107 SER A O 1
ATOM 812 N N . TYR A 1 108 ? -5.950 1.382 15.319 1.00 96.06 108 TYR A N 1
ATOM 813 C CA . TYR A 1 108 ? -6.784 1.868 16.415 1.00 96.06 108 TYR A CA 1
ATOM 814 C C . TYR A 1 108 ? -7.283 0.709 17.282 1.00 96.06 108 TYR A C 1
ATOM 816 O O . TYR A 1 108 ? -7.291 0.815 18.502 1.00 96.06 108 TYR A O 1
ATOM 824 N N . GLU A 1 109 ? -7.630 -0.426 16.675 1.00 95.44 109 GLU A N 1
ATOM 825 C CA . GLU A 1 109 ? -8.101 -1.621 17.368 1.00 95.44 109 GLU A CA 1
ATOM 826 C C . GLU A 1 109 ? -7.067 -2.169 18.359 1.00 95.44 109 GLU A C 1
ATOM 828 O O . GLU A 1 109 ? -7.452 -2.645 19.426 1.00 95.44 109 GLU A O 1
ATOM 833 N N . SER A 1 110 ? -5.773 -2.053 18.047 1.00 94.88 110 SER A N 1
ATOM 834 C CA . SER A 1 110 ? -4.687 -2.434 18.957 1.00 94.88 110 SER A CA 1
ATOM 835 C C . SER A 1 110 ? -4.416 -1.402 20.047 1.00 94.88 110 SER A C 1
ATOM 837 O O . SER A 1 110 ? -4.083 -1.782 21.170 1.00 94.88 110 SER A O 1
ATOM 839 N N . HIS A 1 111 ? -4.557 -0.108 19.746 1.00 93.94 111 HIS A N 1
ATOM 840 C CA . HIS A 1 111 ? -4.289 0.959 20.711 1.00 93.94 111 HIS A CA 1
ATOM 841 C C . HIS A 1 111 ? -5.452 1.218 21.667 1.00 93.94 111 HIS A C 1
ATOM 843 O O . HIS A 1 111 ? -5.218 1.383 22.863 1.00 93.94 111 HIS A O 1
ATOM 849 N N . ALA A 1 112 ? -6.691 1.254 21.178 1.00 93.19 112 ALA A N 1
ATOM 850 C CA . ALA A 1 112 ? -7.853 1.733 21.924 1.00 93.19 112 ALA A CA 1
ATOM 851 C C . ALA A 1 112 ? -8.037 1.072 23.302 1.00 93.19 112 ALA A C 1
ATOM 853 O O . ALA A 1 112 ? -8.275 1.807 24.260 1.00 93.19 112 ALA A O 1
ATOM 854 N N . PRO A 1 113 ? -7.843 -0.251 23.474 1.00 92.44 113 PRO A N 1
ATOM 855 C CA . PRO A 1 113 ? -7.981 -0.889 24.787 1.00 92.44 113 PRO A CA 1
ATOM 856 C C . PRO A 1 113 ? -6.876 -0.539 25.789 1.00 92.44 113 PRO A C 1
ATOM 858 O O . PRO A 1 113 ? -6.998 -0.854 26.969 1.00 92.44 113 PRO A O 1
ATOM 861 N N . THR A 1 114 ? -5.788 0.084 25.331 1.00 90.19 114 THR A N 1
ATOM 862 C CA . THR A 1 114 ? -4.678 0.547 26.179 1.00 90.19 114 THR A CA 1
ATOM 863 C C . THR A 1 114 ? -4.823 2.009 26.606 1.00 90.19 114 THR A C 1
ATOM 865 O O . THR A 1 114 ? -4.015 2.501 27.395 1.00 90.19 114 THR A O 1
ATOM 868 N N . LEU A 1 115 ? -5.835 2.713 26.088 1.00 91.44 115 LEU A N 1
ATOM 869 C CA . LEU A 1 115 ? -6.081 4.127 26.355 1.00 91.44 115 LEU A CA 1
ATOM 870 C C . LEU A 1 115 ? -7.175 4.295 27.414 1.00 91.44 115 LEU A C 1
ATOM 872 O O . LEU A 1 115 ? -8.177 3.583 27.417 1.00 91.44 115 LEU A O 1
ATOM 876 N N . SER A 1 116 ? -6.994 5.269 28.308 1.00 88.56 116 SER A N 1
ATOM 877 C CA . SER A 1 116 ? -7.993 5.586 29.332 1.00 88.56 116 SER A CA 1
ATOM 878 C C . SER A 1 116 ? -9.264 6.159 28.701 1.00 88.56 116 SER A C 1
ATOM 880 O O . SER A 1 116 ? -9.204 7.046 27.849 1.00 88.56 116 SER A O 1
ATOM 882 N N . HIS A 1 117 ? -10.429 5.696 29.158 1.00 85.75 117 HIS A N 1
ATOM 883 C CA . HIS A 1 117 ? -11.715 6.296 28.790 1.00 85.75 117 HIS A CA 1
ATOM 884 C C . HIS A 1 117 ? -11.930 7.673 29.437 1.00 85.75 117 HIS A C 1
ATOM 886 O O . HIS A 1 117 ? -12.696 8.473 28.907 1.00 85.75 117 HIS A O 1
ATOM 892 N N . GLU A 1 118 ? -11.246 7.955 30.549 1.00 89.44 118 GLU A N 1
ATOM 893 C CA . GLU A 1 118 ? -11.377 9.197 31.323 1.00 89.44 118 GLU A CA 1
ATOM 894 C C . GLU A 1 118 ? -10.544 10.353 30.746 1.00 89.44 118 GLU A C 1
ATOM 896 O O . GLU A 1 118 ? -10.718 11.499 31.150 1.00 89.44 118 GLU A O 1
ATOM 901 N N . GLN A 1 119 ? -9.651 10.065 29.792 1.00 88.38 119 GLN A N 1
ATOM 902 C CA . GLN A 1 119 ? -8.737 11.030 29.169 1.00 88.38 119 GLN A CA 1
ATOM 903 C C . GLN A 1 119 ? -8.917 11.005 27.644 1.00 88.38 119 GLN A C 1
ATOM 905 O O . GLN A 1 119 ? -8.145 10.365 26.931 1.00 88.38 119 GLN A O 1
ATOM 910 N N . PRO A 1 120 ? -9.978 11.629 27.101 1.00 84.88 120 PRO A N 1
ATOM 911 C CA . PRO A 1 120 ? -10.245 11.615 25.661 1.00 84.88 120 PRO A CA 1
ATOM 912 C C . PRO A 1 120 ? -9.154 12.316 24.833 1.00 84.88 120 PRO A C 1
ATOM 914 O O . PRO A 1 120 ? -8.957 11.972 23.667 1.00 84.88 120 PRO A O 1
ATOM 917 N N . ASP A 1 121 ? -8.421 13.247 25.442 1.00 87.12 121 ASP A N 1
ATOM 918 C CA . ASP A 1 121 ? -7.240 13.926 24.905 1.00 87.12 121 ASP A CA 1
ATOM 919 C C . ASP A 1 121 ? -6.046 12.981 24.691 1.00 87.12 121 ASP A C 1
ATOM 921 O O . ASP A 1 121 ? -5.159 13.274 23.895 1.00 87.12 121 ASP A O 1
ATOM 925 N N . HIS A 1 122 ? -6.058 11.790 25.301 1.00 90.25 122 HIS A N 1
ATOM 926 C CA . HIS A 1 122 ? -5.064 10.747 25.041 1.00 90.25 122 HIS A CA 1
ATOM 927 C C . HIS A 1 122 ? -5.202 10.065 23.673 1.00 90.25 122 HIS A C 1
ATOM 929 O O . HIS A 1 122 ? -4.371 9.230 23.310 1.00 90.25 122 HIS A O 1
ATOM 935 N N . ARG A 1 123 ? -6.243 10.395 22.902 1.00 93.56 123 ARG A N 1
ATOM 936 C CA . ARG A 1 123 ? -6.465 9.871 21.550 1.00 93.56 123 ARG A CA 1
ATOM 937 C C . ARG A 1 123 ? -5.861 10.807 20.505 1.00 93.56 123 ARG A C 1
ATOM 939 O O . ARG A 1 123 ? -6.598 11.470 19.785 1.00 93.56 123 ARG A O 1
ATOM 946 N N . SER A 1 124 ? -4.536 10.872 20.465 1.00 93.12 124 SER A N 1
ATOM 947 C CA . SER A 1 124 ? -3.744 11.646 19.501 1.00 93.12 124 SER A CA 1
ATOM 948 C C . SER A 1 124 ? -2.342 11.044 19.408 1.00 93.12 124 SER A C 1
ATOM 950 O O . SER A 1 124 ? -1.820 10.578 20.424 1.00 93.12 124 SER A O 1
ATOM 952 N N . LEU A 1 125 ? -1.716 11.065 18.227 1.00 90.69 125 LEU A N 1
ATOM 953 C CA . LEU A 1 125 ? -0.325 10.626 18.057 1.00 90.69 125 LEU A CA 1
ATOM 954 C C . LEU A 1 125 ? 0.661 11.430 18.909 1.00 90.69 125 LEU A C 1
ATOM 956 O O . LEU A 1 125 ? 1.705 10.898 19.277 1.00 90.69 125 LEU A O 1
ATOM 960 N N . HIS A 1 126 ? 0.338 12.677 19.255 1.00 89.12 126 HIS A N 1
ATOM 961 C CA . HIS A 1 126 ? 1.187 13.524 20.096 1.00 89.12 126 HIS A CA 1
ATOM 962 C C . HIS A 1 126 ? 0.806 13.496 21.582 1.00 89.12 126 HIS A C 1
ATOM 964 O O . HIS A 1 126 ? 1.423 14.181 22.401 1.00 89.12 126 HIS A O 1
ATOM 970 N N . ALA A 1 127 ? -0.183 12.685 21.967 1.00 88.44 127 ALA A N 1
ATOM 971 C CA . ALA A 1 127 ? -0.559 12.537 23.365 1.00 88.44 127 ALA A CA 1
ATOM 972 C C . ALA A 1 127 ? 0.483 11.726 24.166 1.00 88.44 127 ALA A C 1
ATOM 974 O O . ALA A 1 127 ? 1.167 10.863 23.601 1.00 88.44 127 ALA A O 1
ATOM 975 N N . PRO A 1 128 ? 0.559 11.905 25.505 1.00 87.19 128 PRO A N 1
ATOM 976 C CA . PRO A 1 128 ? 1.533 11.209 26.352 1.00 87.19 128 PRO A CA 1
ATOM 977 C C . PRO A 1 128 ? 1.607 9.685 26.140 1.00 87.19 128 PRO A C 1
ATOM 979 O O . PRO A 1 128 ? 2.717 9.151 26.092 1.00 87.19 128 PRO A O 1
ATOM 982 N N . PRO A 1 129 ? 0.488 8.951 25.940 1.00 87.06 129 PRO A N 1
ATOM 983 C CA . PRO A 1 129 ? 0.563 7.514 25.696 1.00 87.06 129 PRO A CA 1
ATOM 984 C C . PRO A 1 129 ? 1.290 7.105 24.413 1.00 87.06 129 PRO A C 1
ATOM 986 O O . PRO A 1 129 ? 1.801 5.987 24.372 1.00 87.06 129 PRO A O 1
ATOM 989 N N . PHE A 1 130 ? 1.324 7.961 23.390 1.00 87.56 130 PHE A N 1
ATOM 990 C CA . PHE A 1 130 ? 1.972 7.680 22.108 1.00 87.56 130 PHE A CA 1
ATOM 991 C C . PHE A 1 130 ? 3.443 8.112 22.113 1.00 87.56 130 PHE A C 1
ATOM 993 O O . PHE A 1 130 ? 4.271 7.377 21.572 1.00 87.56 130 PHE A O 1
ATOM 1000 N N . VAL A 1 131 ? 3.773 9.201 22.823 1.00 77.06 131 VAL A N 1
ATOM 1001 C CA . VAL A 1 131 ? 5.150 9.687 23.051 1.00 77.06 131 VAL A CA 1
ATOM 1002 C C . VAL A 1 131 ? 6.017 8.623 23.723 1.00 77.06 131 VAL A C 1
ATOM 1004 O O . VAL A 1 131 ? 7.092 8.282 23.244 1.00 77.06 131 VAL A O 1
ATOM 1007 N N . GLU A 1 132 ? 5.535 8.066 24.835 1.00 68.31 132 GLU A N 1
ATOM 1008 C CA . GLU A 1 132 ? 6.312 7.151 25.686 1.00 68.31 132 GLU A CA 1
ATOM 1009 C C . GLU A 1 132 ? 6.484 5.752 25.075 1.00 68.31 132 GLU A C 1
ATOM 1011 O O . GLU A 1 132 ? 7.207 4.911 25.611 1.00 68.31 132 GLU A O 1
ATOM 1016 N N . ARG A 1 133 ? 5.780 5.468 23.974 1.00 68.25 133 ARG A N 1
ATOM 1017 C CA . ARG A 1 133 ? 5.694 4.125 23.397 1.00 68.25 133 ARG A CA 1
ATOM 1018 C C . ARG A 1 133 ? 6.375 3.979 22.053 1.00 68.25 133 ARG A C 1
ATOM 1020 O O . ARG A 1 133 ? 6.453 2.842 21.602 1.00 68.25 133 ARG A O 1
ATOM 1027 N N . SER A 1 134 ? 6.815 5.053 21.400 1.00 69.62 134 SER A N 1
ATOM 1028 C CA . SER A 1 134 ? 6.929 5.026 19.939 1.00 69.62 134 SER A CA 1
ATOM 1029 C C . SER A 1 134 ? 8.094 5.826 19.391 1.00 69.62 134 SER A C 1
ATOM 1031 O O . SER A 1 134 ? 8.487 6.856 19.935 1.00 69.62 134 SER A O 1
ATOM 1033 N N . TRP A 1 135 ? 8.569 5.388 18.232 1.00 74.69 135 TRP A N 1
ATOM 1034 C CA . TRP A 1 135 ? 9.259 6.278 17.318 1.00 74.69 135 TRP A CA 1
ATOM 1035 C C . TRP A 1 135 ? 8.220 7.184 16.655 1.00 74.69 135 TRP A C 1
ATOM 1037 O O . TRP A 1 135 ? 7.100 6.741 16.387 1.00 74.69 135 TRP A O 1
ATOM 1047 N N . PRO A 1 136 ? 8.547 8.454 16.403 1.00 77.50 136 PRO A N 1
ATOM 1048 C CA . PRO A 1 136 ? 7.655 9.342 15.667 1.00 77.50 136 PRO A CA 1
ATOM 1049 C C . PRO A 1 136 ? 7.448 8.855 14.227 1.00 77.50 136 PRO A C 1
ATOM 1051 O O . PRO A 1 136 ? 8.330 8.221 13.638 1.00 77.50 136 PRO A O 1
ATOM 1054 N N . ALA A 1 137 ? 6.298 9.192 13.643 1.00 83.25 137 ALA A N 1
ATOM 1055 C CA . ALA A 1 137 ? 5.979 8.936 12.232 1.00 83.25 137 ALA A CA 1
ATOM 1056 C C . ALA A 1 137 ? 5.692 10.231 11.450 1.00 83.25 137 ALA A C 1
ATOM 1058 O O . ALA A 1 137 ? 5.351 10.175 10.271 1.00 83.25 137 ALA A O 1
ATOM 1059 N N . ASP A 1 138 ? 5.840 11.388 12.095 1.00 84.25 138 ASP A N 1
ATOM 1060 C CA . ASP A 1 138 ? 5.445 12.710 11.615 1.00 84.25 138 ASP A CA 1
ATOM 1061 C C . ASP A 1 138 ? 5.988 13.022 10.226 1.00 84.25 138 ASP A C 1
ATOM 1063 O O . ASP A 1 138 ? 5.216 13.319 9.317 1.00 84.25 138 ASP A O 1
ATOM 1067 N N . SER A 1 139 ? 7.309 12.925 10.048 1.00 75.69 139 SER A N 1
ATOM 1068 C CA . SER A 1 139 ? 7.971 13.236 8.780 1.00 75.69 139 SER A CA 1
ATOM 1069 C C . SER A 1 139 ? 7.473 12.340 7.643 1.00 75.69 139 SER A C 1
ATOM 1071 O O . SER A 1 139 ? 7.250 12.810 6.525 1.00 75.69 139 SER A O 1
ATOM 1073 N N . ILE A 1 140 ? 7.214 11.063 7.935 1.00 79.62 140 ILE A N 1
ATOM 1074 C CA . ILE A 1 140 ? 6.683 10.090 6.979 1.00 79.62 140 ILE A CA 1
ATOM 1075 C C . ILE A 1 140 ? 5.251 10.488 6.617 1.00 79.62 140 ILE A C 1
ATOM 1077 O O . ILE A 1 140 ? 4.944 10.687 5.445 1.00 79.62 140 ILE A O 1
ATOM 1081 N N . ILE A 1 141 ? 4.391 10.725 7.609 1.00 85.56 141 ILE A N 1
ATOM 1082 C CA . ILE A 1 141 ? 3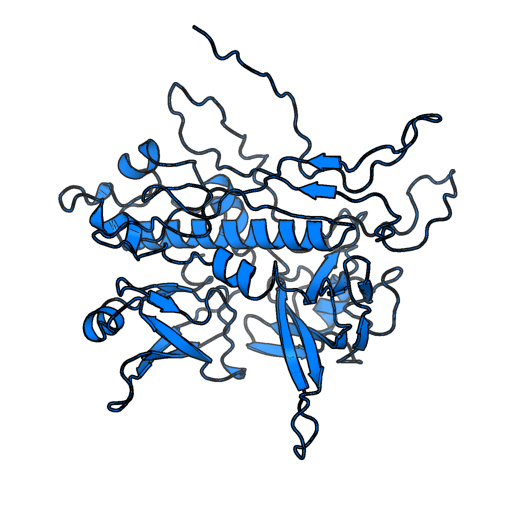.009 11.155 7.374 1.00 85.56 141 ILE A CA 1
ATOM 1083 C C . ILE A 1 141 ? 2.983 12.451 6.557 1.00 85.56 141 ILE A C 1
ATOM 1085 O O . ILE A 1 141 ? 2.341 12.499 5.511 1.00 85.56 141 ILE A O 1
ATOM 1089 N N . LYS A 1 142 ? 3.728 13.483 6.960 1.00 82.94 142 LYS A N 1
ATOM 1090 C CA . LYS A 1 142 ? 3.771 14.792 6.288 1.00 82.94 142 LYS A CA 1
ATOM 1091 C C . LYS A 1 142 ? 4.335 14.712 4.864 1.00 82.94 142 LYS A C 1
ATOM 1093 O O . LYS A 1 142 ? 3.896 15.459 3.982 1.00 82.94 142 LYS A O 1
ATOM 1098 N N . SER A 1 143 ? 5.262 13.791 4.598 1.00 77.31 143 SER A N 1
ATOM 1099 C CA . SER A 1 143 ? 5.808 13.571 3.251 1.00 77.31 143 SER A CA 1
ATOM 1100 C C . SER A 1 143 ? 4.752 13.038 2.281 1.00 77.31 143 SER A C 1
ATOM 1102 O O . SER A 1 143 ? 4.717 13.466 1.129 1.00 77.31 143 SER A O 1
ATOM 1104 N N . TYR A 1 144 ? 3.848 12.173 2.750 1.00 83.00 144 TYR A N 1
ATOM 1105 C CA . TYR A 1 144 ? 2.825 11.543 1.907 1.00 83.00 144 TYR A CA 1
ATOM 1106 C C . TYR A 1 144 ? 1.476 12.264 1.935 1.00 83.00 144 TYR A C 1
ATOM 1108 O O . TYR A 1 144 ? 0.839 12.383 0.895 1.00 83.00 144 TYR A O 1
ATOM 1116 N N . PHE A 1 145 ? 1.054 12.763 3.095 1.00 87.38 145 PHE A N 1
ATOM 1117 C CA . PHE A 1 145 ? -0.257 13.377 3.346 1.00 87.38 145 PHE A CA 1
ATOM 1118 C C . PHE A 1 145 ? -0.195 14.906 3.501 1.00 87.38 145 PHE A C 1
ATOM 1120 O O . PHE A 1 145 ? -1.222 15.571 3.538 1.00 87.38 145 PHE A O 1
ATOM 1127 N N . GLY A 1 146 ? 1.001 15.497 3.521 1.00 82.56 146 GLY A N 1
ATOM 1128 C CA . GLY A 1 146 ? 1.201 16.947 3.508 1.00 82.56 146 GLY A CA 1
ATOM 1129 C C . GLY A 1 146 ? 1.513 17.547 4.877 1.00 82.56 146 GLY A C 1
ATOM 1130 O O . GLY A 1 146 ? 1.124 17.045 5.924 1.00 82.56 146 GLY A O 1
ATOM 1131 N N . VAL A 1 147 ? 2.216 18.679 4.872 1.00 80.62 147 VAL A N 1
ATOM 1132 C CA . VAL A 1 147 ? 2.712 19.343 6.096 1.00 80.62 147 VAL A CA 1
ATOM 1133 C C . VAL A 1 147 ? 1.615 19.973 6.962 1.00 80.62 147 VAL A C 1
ATOM 1135 O O . VAL A 1 147 ? 1.887 20.407 8.073 1.00 80.62 147 VAL A O 1
ATOM 1138 N N . LYS A 1 148 ? 0.378 20.035 6.454 1.00 86.12 148 LYS A N 1
ATOM 1139 C CA . LYS A 1 148 ? -0.787 20.596 7.153 1.00 86.12 148 LYS A CA 1
ATOM 1140 C C . LYS A 1 148 ? -1.583 19.555 7.950 1.00 86.12 148 LYS A C 1
ATOM 1142 O O . LYS A 1 148 ? -2.629 19.909 8.483 1.00 86.12 148 LYS A O 1
ATOM 1147 N N . GLN A 1 149 ? -1.143 18.293 7.995 1.00 87.81 149 GLN A N 1
ATOM 1148 C CA . GLN A 1 149 ? -1.807 17.288 8.827 1.00 87.81 149 GLN A CA 1
ATOM 1149 C C . GLN A 1 149 ? -1.725 17.687 10.302 1.00 87.81 149 GLN A C 1
ATOM 1151 O O . GLN A 1 149 ? -0.639 17.933 10.825 1.00 87.81 149 GLN A O 1
ATOM 1156 N N . ASP A 1 150 ? -2.885 17.743 10.954 1.00 92.19 150 ASP A N 1
ATOM 1157 C CA . ASP A 1 150 ? -2.996 18.020 12.382 1.00 92.19 150 ASP A CA 1
ATOM 1158 C C . ASP A 1 150 ? -2.770 16.724 13.175 1.00 92.19 150 ASP A C 1
ATOM 1160 O O . ASP A 1 150 ? -3.680 15.915 13.388 1.00 92.19 150 ASP A O 1
ATOM 1164 N N . LEU A 1 151 ? -1.511 16.502 13.550 1.00 90.62 151 LEU A N 1
ATOM 1165 C CA . LEU A 1 151 ? -1.089 15.355 14.356 1.00 90.62 151 LEU A CA 1
ATOM 1166 C C . LEU A 1 151 ? -1.302 15.584 15.864 1.00 90.62 151 LEU A C 1
ATOM 1168 O O . LEU A 1 151 ? -1.191 14.639 16.643 1.00 90.62 151 LEU A O 1
ATOM 1172 N N . ASP A 1 152 ? -1.667 16.809 16.263 1.00 91.12 152 ASP A N 1
ATOM 1173 C CA . ASP A 1 152 ? -2.053 17.158 17.631 1.00 91.12 152 ASP A CA 1
ATOM 1174 C C . ASP A 1 152 ? -3.551 16.928 17.876 1.00 91.12 152 ASP A C 1
ATOM 1176 O O . ASP A 1 152 ? -3.953 16.706 19.021 1.00 91.12 152 ASP A O 1
ATOM 1180 N N . ALA A 1 153 ? -4.370 16.922 16.814 1.00 94.69 153 ALA A N 1
ATOM 1181 C CA . ALA A 1 153 ? -5.807 16.679 16.877 1.00 94.69 153 ALA A CA 1
ATOM 1182 C C . ALA A 1 153 ? -6.147 15.474 17.762 1.00 94.69 153 ALA A C 1
ATOM 1184 O O . ALA A 1 153 ? -5.575 14.389 17.626 1.00 94.69 153 ALA A O 1
ATOM 1185 N N . THR A 1 154 ? -7.114 15.676 18.656 1.00 94.81 154 THR A N 1
ATOM 1186 C CA . THR A 1 154 ? -7.538 14.676 19.636 1.00 94.81 154 THR A CA 1
ATOM 1187 C C . THR A 1 154 ? -8.903 14.093 19.297 1.00 94.81 154 THR A C 1
ATOM 1189 O O . THR A 1 154 ? -9.742 14.717 18.645 1.00 94.81 154 THR A O 1
ATOM 1192 N N . GLY A 1 155 ? -9.138 12.873 19.770 1.00 94.94 155 GLY A N 1
ATOM 1193 C CA . GLY A 1 155 ? -10.403 12.165 19.628 1.00 94.94 155 GLY A CA 1
ATOM 1194 C C . GLY A 1 155 ? -10.278 10.910 18.775 1.00 94.94 155 GLY A C 1
ATOM 1195 O O . GLY A 1 155 ? -9.274 10.657 18.119 1.00 94.94 155 GLY A O 1
ATOM 1196 N N . GLU A 1 156 ? -11.320 10.084 18.803 1.00 94.56 156 GLU A N 1
ATOM 1197 C CA . GLU A 1 156 ? -11.316 8.781 18.134 1.00 94.56 156 GLU A CA 1
ATOM 1198 C C . GLU A 1 156 ? -11.116 8.895 16.619 1.00 94.56 156 GLU A C 1
ATOM 1200 O O . GLU A 1 156 ? -10.220 8.254 16.077 1.00 94.56 156 GLU A O 1
ATOM 1205 N N . ALA A 1 157 ? -11.878 9.767 15.956 1.00 95.62 157 ALA A N 1
ATOM 1206 C CA . ALA A 1 157 ? -11.752 9.986 14.517 1.00 95.62 157 ALA A CA 1
ATOM 1207 C C . ALA A 1 157 ? -10.379 10.563 14.126 1.00 95.62 157 ALA A C 1
ATOM 1209 O O . ALA A 1 157 ? -9.804 10.147 13.122 1.00 95.62 157 ALA A O 1
ATOM 1210 N N . ALA A 1 158 ? -9.839 11.485 14.933 1.00 96.19 158 ALA A N 1
ATOM 1211 C CA . ALA A 1 158 ? -8.516 12.062 14.707 1.00 96.19 158 ALA A CA 1
ATOM 1212 C C . ALA A 1 158 ? -7.427 10.987 14.804 1.00 96.19 158 ALA A C 1
ATOM 1214 O O . ALA A 1 158 ? -6.643 10.819 13.871 1.00 96.19 158 ALA A O 1
ATOM 1215 N N . LEU A 1 159 ? -7.443 10.191 15.878 1.00 96.19 159 LEU A N 1
ATOM 1216 C CA . LEU A 1 159 ? -6.478 9.115 16.063 1.00 96.19 159 LEU A CA 1
ATOM 1217 C C . LEU A 1 159 ? -6.598 8.048 14.965 1.00 96.19 159 LEU A C 1
ATOM 1219 O O . LEU A 1 159 ? -5.584 7.618 14.428 1.00 96.19 159 LEU A O 1
ATOM 1223 N N . MET A 1 160 ? -7.812 7.639 14.582 1.00 97.44 160 MET A N 1
ATOM 1224 C CA . MET A 1 160 ? -8.013 6.701 13.468 1.00 97.44 160 MET A CA 1
ATOM 1225 C C . MET A 1 160 ? -7.369 7.209 12.170 1.00 97.44 160 MET A C 1
ATOM 1227 O O . MET A 1 160 ? -6.606 6.467 11.549 1.00 97.44 160 MET A O 1
ATOM 1231 N N . LYS A 1 161 ? -7.604 8.480 11.808 1.00 97.94 161 LYS A N 1
ATOM 1232 C CA . LYS A 1 161 ? -6.987 9.116 10.634 1.00 97.94 161 LYS A CA 1
ATOM 1233 C C . LYS A 1 161 ? -5.461 9.097 10.728 1.00 97.94 161 LYS A C 1
ATOM 1235 O O . LYS A 1 161 ? -4.794 8.655 9.796 1.00 97.94 161 LYS A O 1
ATOM 1240 N N . GLN A 1 162 ? -4.903 9.531 11.854 1.00 96.81 162 GLN A N 1
ATOM 1241 C CA . GLN A 1 162 ? -3.455 9.599 12.063 1.00 96.81 162 GLN A CA 1
ATOM 1242 C C . GLN A 1 162 ? -2.784 8.210 11.991 1.00 96.81 162 GLN A C 1
ATOM 1244 O O . GLN A 1 162 ? -1.738 8.051 11.356 1.00 96.81 162 GLN A O 1
ATOM 1249 N N . LEU A 1 163 ? -3.399 7.175 12.578 1.00 97.31 163 LEU A N 1
ATOM 1250 C CA . LEU A 1 163 ? -2.894 5.796 12.525 1.00 97.31 163 LEU A CA 1
ATOM 1251 C C . LEU A 1 163 ? -2.987 5.208 11.110 1.00 97.31 163 LEU A C 1
ATOM 1253 O O . LEU A 1 163 ? -2.041 4.564 10.654 1.00 97.31 163 LEU A O 1
ATOM 1257 N N . TYR A 1 164 ? -4.080 5.471 10.384 1.00 98.31 164 TYR A N 1
ATOM 1258 C CA . TYR A 1 164 ? -4.201 5.113 8.969 1.00 98.31 164 TYR A CA 1
ATOM 1259 C C . TYR A 1 164 ? -3.085 5.762 8.139 1.00 98.31 164 TYR A C 1
ATOM 1261 O O . TYR A 1 164 ? -2.398 5.081 7.374 1.00 98.31 164 TYR A O 1
ATOM 1269 N N . GLN A 1 165 ? -2.865 7.067 8.321 1.00 97.44 165 GLN A N 1
ATOM 1270 C CA . GLN A 1 165 ? -1.822 7.810 7.617 1.00 97.44 165 GLN A CA 1
ATOM 1271 C C . GLN A 1 165 ? -0.430 7.255 7.914 1.00 97.44 165 GLN A C 1
ATOM 1273 O O . GLN A 1 165 ? 0.369 7.086 6.989 1.00 97.44 165 GLN A O 1
ATOM 1278 N N . SER A 1 166 ? -0.147 6.914 9.175 1.00 95.56 166 SER A N 1
ATOM 1279 C CA . SER A 1 166 ? 1.105 6.253 9.547 1.00 95.56 166 SER A CA 1
ATOM 1280 C C . SER A 1 166 ? 1.265 4.936 8.792 1.00 95.56 166 SER A C 1
ATOM 1282 O O . SER A 1 166 ? 2.219 4.771 8.042 1.00 95.56 166 SER A O 1
ATOM 1284 N N . MET A 1 167 ? 0.303 4.019 8.907 1.00 97.62 167 MET A N 1
ATOM 1285 C CA . MET A 1 167 ? 0.402 2.694 8.294 1.00 97.62 167 MET A CA 1
ATOM 1286 C C . MET A 1 167 ? 0.547 2.737 6.766 1.00 97.62 167 MET A C 1
ATOM 1288 O O . MET A 1 167 ? 1.353 1.994 6.202 1.00 97.62 167 MET A O 1
ATOM 1292 N N . VAL A 1 168 ? -0.217 3.597 6.088 1.00 97.38 168 VAL A N 1
ATOM 1293 C CA . VAL A 1 168 ? -0.206 3.689 4.621 1.00 97.38 168 VAL A CA 1
ATOM 1294 C C . VAL A 1 168 ? 1.043 4.395 4.099 1.00 97.38 168 VAL A C 1
ATOM 1296 O O . VAL A 1 168 ? 1.622 3.929 3.118 1.00 97.38 168 VAL A O 1
ATOM 1299 N N . SER A 1 169 ? 1.502 5.470 4.747 1.00 91.88 169 SER A N 1
ATOM 1300 C CA . SER A 1 169 ? 2.731 6.161 4.325 1.00 91.88 169 SER A CA 1
ATOM 1301 C C . SER A 1 169 ? 3.965 5.263 4.470 1.00 91.88 169 SER A C 1
ATOM 1303 O O . SER A 1 169 ? 4.768 5.169 3.540 1.00 91.88 169 SER A O 1
ATOM 1305 N N . THR A 1 170 ? 4.064 4.498 5.563 1.00 90.19 170 THR A N 1
ATOM 1306 C CA . THR A 1 170 ? 5.110 3.481 5.748 1.00 90.19 170 THR A CA 1
ATOM 1307 C C . THR A 1 170 ? 5.033 2.387 4.688 1.00 90.19 170 THR A C 1
ATOM 1309 O O . THR A 1 170 ? 6.058 2.007 4.118 1.00 90.19 170 THR A O 1
ATOM 1312 N N . ALA A 1 171 ? 3.830 1.881 4.393 1.00 95.00 171 ALA A N 1
ATOM 1313 C CA . ALA A 1 171 ? 3.652 0.849 3.379 1.00 95.00 171 ALA A CA 1
ATOM 1314 C C . ALA A 1 171 ? 4.103 1.338 1.995 1.00 95.00 171 ALA A C 1
ATOM 1316 O O . ALA A 1 171 ? 4.807 0.610 1.300 1.00 95.00 171 ALA A O 1
ATOM 1317 N N . LEU A 1 172 ? 3.747 2.569 1.607 1.00 89.06 172 LEU A N 1
ATOM 1318 C CA . LEU A 1 172 ? 4.159 3.170 0.333 1.00 89.06 172 LEU A CA 1
ATOM 1319 C C . LEU A 1 172 ? 5.678 3.356 0.256 1.00 89.06 172 LEU A C 1
ATOM 1321 O O . LEU A 1 172 ? 6.283 2.993 -0.753 1.00 89.06 172 LEU A O 1
ATOM 1325 N N . TYR A 1 173 ? 6.296 3.840 1.335 1.00 84.88 173 TYR A N 1
ATOM 1326 C CA . TYR A 1 173 ? 7.746 4.001 1.408 1.00 84.88 173 TYR A CA 1
ATOM 1327 C C . TYR A 1 173 ? 8.476 2.667 1.246 1.00 84.88 173 TYR A C 1
ATOM 1329 O O . TYR A 1 173 ? 9.333 2.526 0.375 1.00 84.88 173 TYR A O 1
ATOM 1337 N N . LEU A 1 174 ? 8.117 1.659 2.044 1.00 86.88 174 LEU A N 1
ATOM 1338 C CA . LEU A 1 174 ? 8.793 0.362 2.005 1.00 86.88 174 LEU A CA 1
ATOM 1339 C C . LEU A 1 174 ? 8.494 -0.411 0.721 1.00 86.88 174 LEU A C 1
ATOM 1341 O O . LEU A 1 174 ? 9.376 -1.109 0.226 1.00 86.88 174 LEU A O 1
ATOM 1345 N N . LYS A 1 175 ? 7.304 -0.241 0.131 1.00 89.94 175 LYS A N 1
ATOM 1346 C CA . LYS A 1 175 ? 6.996 -0.750 -1.211 1.00 89.94 175 LYS A CA 1
ATOM 1347 C C . LYS A 1 175 ? 8.002 -0.225 -2.229 1.00 89.94 175 LYS A C 1
ATOM 1349 O O . LYS A 1 175 ? 8.612 -1.023 -2.935 1.00 89.94 175 LYS A O 1
ATOM 1354 N N . GLN A 1 176 ? 8.221 1.091 -2.251 1.00 80.69 176 GLN A N 1
ATOM 1355 C CA . GLN A 1 176 ? 9.202 1.704 -3.138 1.00 80.69 176 GLN A CA 1
ATOM 1356 C C . GLN A 1 176 ? 10.610 1.158 -2.877 1.00 80.69 176 GLN A C 1
ATOM 1358 O O . GLN A 1 176 ? 11.280 0.762 -3.828 1.00 80.69 176 GLN A O 1
ATOM 1363 N N . GLN A 1 177 ? 11.053 1.096 -1.613 1.00 78.62 177 GLN A N 1
ATOM 1364 C CA . GLN A 1 177 ? 12.387 0.585 -1.268 1.00 78.62 177 GLN A CA 1
ATOM 1365 C C . GLN A 1 177 ? 12.579 -0.873 -1.703 1.00 78.62 177 GLN A C 1
ATOM 1367 O O . GLN A 1 177 ? 13.628 -1.225 -2.233 1.00 78.62 177 GLN A O 1
ATOM 1372 N N . ILE A 1 178 ? 11.574 -1.733 -1.528 1.00 85.88 178 ILE A N 1
ATOM 1373 C CA . ILE A 1 178 ? 11.690 -3.149 -1.899 1.00 85.88 178 ILE A CA 1
ATOM 1374 C C . ILE A 1 178 ? 11.690 -3.331 -3.415 1.00 85.88 178 ILE A C 1
ATOM 1376 O O . ILE A 1 178 ? 12.505 -4.090 -3.930 1.00 85.88 178 ILE A O 1
ATOM 1380 N N . GLU A 1 179 ? 10.832 -2.622 -4.146 1.00 85.38 179 GLU A N 1
ATOM 1381 C CA . GLU A 1 179 ? 10.833 -2.664 -5.616 1.00 85.38 179 GLU A CA 1
ATOM 1382 C C . GLU A 1 179 ? 12.152 -2.160 -6.192 1.00 85.38 179 GLU A C 1
ATOM 1384 O O . GLU A 1 179 ? 12.694 -2.764 -7.114 1.00 85.38 179 GLU A O 1
ATOM 1389 N N . THR A 1 180 ? 12.691 -1.115 -5.570 1.00 77.00 180 THR A N 1
ATOM 1390 C CA . THR A 1 180 ? 14.016 -0.550 -5.815 1.00 77.00 180 THR A CA 1
ATOM 1391 C C . THR A 1 180 ? 15.098 -1.613 -5.624 1.00 77.00 180 THR A C 1
ATOM 1393 O O . THR A 1 180 ? 15.832 -1.940 -6.549 1.00 77.00 180 THR A O 1
ATOM 1396 N N . MET A 1 181 ? 15.169 -2.240 -4.451 1.00 79.69 181 MET A N 1
ATOM 1397 C CA . MET A 1 181 ? 16.154 -3.292 -4.193 1.00 79.69 181 MET A CA 1
ATOM 1398 C C . MET A 1 181 ? 16.015 -4.454 -5.188 1.00 79.69 181 MET A C 1
ATOM 1400 O O . MET A 1 181 ? 17.008 -4.916 -5.750 1.00 79.69 181 MET A O 1
ATOM 1404 N N . ARG A 1 182 ? 14.784 -4.897 -5.466 1.00 85.31 182 ARG A N 1
ATOM 1405 C CA . ARG A 1 182 ? 14.503 -6.029 -6.360 1.00 85.31 182 ARG A CA 1
ATOM 1406 C C . ARG A 1 182 ? 14.712 -5.730 -7.843 1.00 85.31 182 ARG A C 1
ATOM 1408 O O . ARG A 1 182 ? 14.763 -6.679 -8.620 1.00 85.31 182 ARG A O 1
ATOM 1415 N N . SER A 1 183 ? 14.887 -4.472 -8.239 1.00 79.56 183 SER A N 1
ATOM 1416 C CA . SER A 1 183 ? 15.302 -4.120 -9.600 1.00 79.56 183 SER A CA 1
ATOM 1417 C C . SER A 1 183 ? 16.808 -4.312 -9.833 1.00 79.56 183 SER A C 1
ATOM 1419 O O . SER A 1 183 ? 17.295 -4.071 -10.931 1.00 79.56 183 SER A O 1
ATOM 1421 N N . SER A 1 184 ? 17.563 -4.738 -8.816 1.00 75.62 184 SER A N 1
ATOM 1422 C CA . SER A 1 184 ? 19.014 -4.943 -8.875 1.00 75.62 184 SER A CA 1
ATOM 1423 C C . SER A 1 184 ? 19.406 -6.410 -8.640 1.00 75.62 184 SER A C 1
ATOM 1425 O O . SER A 1 184 ? 18.546 -7.282 -8.473 1.00 75.62 184 SER A O 1
ATOM 1427 N N . ASN A 1 185 ? 20.715 -6.698 -8.598 1.00 79.81 185 ASN A N 1
ATOM 1428 C CA . ASN A 1 185 ? 21.247 -8.012 -8.217 1.00 79.81 185 ASN A CA 1
ATOM 1429 C C . ASN A 1 185 ? 21.143 -8.244 -6.692 1.00 79.81 185 ASN A C 1
ATOM 1431 O O . ASN A 1 185 ? 22.142 -8.355 -5.979 1.00 79.81 185 ASN A O 1
ATOM 1435 N N . LEU A 1 186 ? 19.915 -8.254 -6.176 1.00 80.50 186 LEU A N 1
ATOM 1436 C CA . LEU A 1 186 ? 19.605 -8.481 -4.767 1.00 80.50 186 LEU A CA 1
ATOM 1437 C C . LEU A 1 186 ? 19.637 -9.979 -4.448 1.00 80.50 186 LEU A C 1
ATOM 1439 O O . LEU A 1 186 ? 18.934 -10.766 -5.080 1.00 80.50 186 LEU A O 1
ATOM 1443 N N . TRP A 1 187 ? 20.415 -10.367 -3.439 1.00 83.88 187 TRP A N 1
ATOM 1444 C CA . TRP A 1 187 ? 20.500 -11.752 -2.959 1.00 83.88 187 TRP A CA 1
ATOM 1445 C C . TRP A 1 187 ? 19.597 -12.023 -1.757 1.00 83.88 187 TRP A C 1
ATOM 1447 O O . TRP A 1 187 ? 19.202 -13.163 -1.525 1.00 83.88 187 TRP A O 1
ATOM 1457 N N . GLY A 1 188 ? 19.244 -10.987 -1.003 1.00 86.12 188 GLY A N 1
ATOM 1458 C CA . GLY A 1 188 ? 18.271 -11.085 0.075 1.00 86.12 188 GLY A CA 1
ATOM 1459 C C . GLY A 1 188 ? 17.945 -9.725 0.671 1.00 86.12 188 GLY A C 1
ATOM 1460 O O . GLY A 1 188 ? 18.755 -8.803 0.605 1.00 86.12 188 GLY A O 1
ATOM 1461 N N . ALA A 1 189 ? 16.744 -9.611 1.228 1.00 88.12 189 ALA A N 1
ATOM 1462 C CA . ALA A 1 189 ? 16.279 -8.432 1.941 1.00 88.12 189 ALA A CA 1
ATOM 1463 C C . ALA A 1 189 ? 15.462 -8.873 3.157 1.00 88.12 189 ALA A C 1
ATOM 1465 O O . ALA A 1 189 ? 14.473 -9.594 3.017 1.00 88.12 189 ALA A O 1
ATOM 1466 N N . LEU A 1 190 ? 15.875 -8.437 4.342 1.00 91.50 190 LEU A N 1
ATOM 1467 C CA . LEU A 1 190 ? 15.211 -8.730 5.603 1.00 91.50 190 LEU A CA 1
ATOM 1468 C C . LEU A 1 190 ? 14.630 -7.436 6.175 1.00 91.50 190 LEU A C 1
ATOM 1470 O O . LEU A 1 190 ? 15.340 -6.471 6.449 1.00 91.50 190 LEU A O 1
ATOM 1474 N N . LEU A 1 191 ? 13.306 -7.411 6.319 1.00 91.44 191 LEU A N 1
ATOM 1475 C CA . LEU A 1 191 ? 12.593 -6.260 6.856 1.00 91.44 191 LEU A CA 1
ATOM 1476 C C . LEU A 1 191 ? 12.797 -6.175 8.374 1.00 91.44 191 LEU A C 1
ATOM 1478 O O . LEU A 1 191 ? 12.454 -7.110 9.101 1.00 91.44 191 LEU A O 1
ATOM 1482 N N . TRP A 1 192 ? 13.250 -5.017 8.844 1.00 87.88 192 TRP A N 1
ATOM 1483 C CA . TRP A 1 192 ? 13.139 -4.599 10.234 1.00 87.88 192 TRP A CA 1
ATOM 1484 C C . TRP A 1 192 ? 11.794 -3.876 10.430 1.00 87.88 192 TRP A C 1
ATOM 1486 O O . TRP A 1 192 ? 11.606 -2.773 9.924 1.00 87.88 192 TRP A O 1
ATOM 1496 N N . GLN A 1 193 ? 10.808 -4.451 11.115 1.00 91.38 193 GLN A N 1
ATOM 1497 C CA . GLN A 1 193 ? 10.796 -5.786 11.727 1.00 91.38 193 GLN A CA 1
ATOM 1498 C C . GLN A 1 193 ? 9.514 -6.553 11.386 1.00 91.38 193 GLN A C 1
ATOM 1500 O O . GLN A 1 193 ? 8.575 -6.025 10.785 1.00 91.38 193 GLN A O 1
ATOM 1505 N N . LEU A 1 194 ? 9.461 -7.833 11.760 1.00 95.19 194 LEU A N 1
ATOM 1506 C CA . LEU A 1 194 ? 8.284 -8.661 11.505 1.00 95.19 194 LEU A CA 1
ATOM 1507 C C . LEU A 1 194 ? 7.098 -8.232 12.379 1.00 95.19 194 LEU A C 1
ATOM 1509 O O . LEU A 1 194 ? 6.061 -7.856 11.834 1.00 95.19 194 LEU A O 1
ATOM 1513 N N . ASN A 1 195 ? 7.251 -8.269 13.704 1.00 94.81 195 ASN A N 1
ATOM 1514 C CA . ASN A 1 195 ? 6.170 -8.084 14.675 1.00 94.81 195 ASN A CA 1
ATOM 1515 C C . ASN A 1 195 ? 6.498 -7.046 15.755 1.00 94.81 195 ASN A C 1
ATOM 1517 O O . ASN A 1 195 ? 7.662 -6.783 16.039 1.00 94.81 195 ASN A O 1
ATOM 1521 N N . GLU A 1 196 ? 5.461 -6.516 16.403 1.00 93.56 196 GLU A N 1
ATOM 1522 C CA . GLU A 1 196 ? 5.609 -5.680 17.599 1.00 93.56 196 GLU A CA 1
ATOM 1523 C C . GLU A 1 196 ? 5.589 -6.505 18.898 1.00 93.56 196 GLU A C 1
ATOM 1525 O O . GLU A 1 196 ? 5.007 -7.592 18.961 1.00 93.56 196 GLU A O 1
ATOM 1530 N N . ILE A 1 197 ? 6.195 -5.961 19.962 1.00 92.25 197 ILE A N 1
ATOM 1531 C CA . ILE A 1 197 ? 6.189 -6.538 21.324 1.00 92.25 197 ILE A CA 1
ATOM 1532 C C . ILE A 1 197 ? 5.100 -5.939 22.238 1.00 92.25 197 ILE A C 1
ATOM 1534 O O . ILE A 1 197 ? 4.882 -6.415 23.347 1.00 92.25 197 ILE A O 1
ATOM 1538 N N . TRP A 1 198 ? 4.416 -4.892 21.776 1.00 91.19 198 TRP A N 1
ATOM 1539 C CA . TRP A 1 198 ? 3.283 -4.207 22.414 1.00 91.19 198 TRP A CA 1
ATOM 1540 C C . TRP A 1 198 ? 2.647 -3.234 21.399 1.00 91.19 198 TRP A C 1
ATOM 1542 O O . TRP A 1 198 ? 3.261 -2.993 20.362 1.00 91.19 198 TRP A O 1
ATOM 1552 N N . PRO A 1 199 ? 1.453 -2.661 21.635 1.00 92.31 199 PRO A N 1
ATOM 1553 C CA . PRO A 1 199 ? 0.911 -1.610 20.768 1.00 92.31 199 PRO A CA 1
ATOM 1554 C C . PRO A 1 199 ? 1.802 -0.353 20.771 1.00 92.31 199 PRO A C 1
ATOM 1556 O O . PRO A 1 199 ? 1.938 0.318 21.795 1.00 92.31 199 PRO A O 1
ATOM 1559 N N . THR A 1 200 ? 2.418 -0.037 19.629 1.00 90.19 200 THR A N 1
ATOM 1560 C CA . THR A 1 200 ? 3.477 0.987 19.489 1.00 90.19 200 THR A CA 1
ATOM 1561 C C . THR A 1 200 ? 3.522 1.592 18.079 1.00 90.19 200 THR A C 1
ATOM 1563 O O . THR A 1 200 ? 2.978 1.006 17.136 1.00 90.19 200 THR A O 1
ATOM 1566 N N . GLY A 1 201 ? 4.192 2.743 17.934 1.00 87.88 201 GLY A N 1
ATOM 1567 C CA . GLY A 1 201 ? 4.885 3.151 16.707 1.00 87.88 201 GLY A CA 1
ATOM 1568 C C . GLY A 1 201 ? 6.266 2.506 16.620 1.00 87.88 201 GLY A C 1
ATOM 1569 O O . GLY A 1 201 ? 7.274 3.113 16.985 1.00 87.88 201 GLY A O 1
ATOM 1570 N N . GLY A 1 202 ? 6.283 1.256 16.163 1.00 88.62 202 GLY A N 1
ATOM 1571 C CA . GLY A 1 202 ? 7.483 0.456 15.924 1.00 88.62 202 GLY A CA 1
ATOM 1572 C C . GLY A 1 202 ? 7.761 0.337 14.429 1.00 88.62 202 GLY A C 1
ATOM 1573 O O . GLY A 1 202 ? 7.446 1.245 13.671 1.00 88.62 202 GLY A O 1
ATOM 1574 N N . TRP A 1 203 ? 8.320 -0.787 13.987 1.00 91.75 203 TRP A N 1
ATOM 1575 C CA . TRP A 1 203 ? 8.614 -1.059 12.567 1.00 91.75 203 TRP A CA 1
ATOM 1576 C C . TRP A 1 203 ? 7.984 -2.366 12.083 1.00 91.75 203 TRP A C 1
ATOM 1578 O O . TRP A 1 203 ? 8.257 -2.831 10.979 1.00 91.75 203 TRP A O 1
ATOM 1588 N N . GLY A 1 204 ? 7.172 -2.993 12.936 1.00 93.75 204 GLY A N 1
ATOM 1589 C CA . GLY A 1 204 ? 6.526 -4.265 12.672 1.00 93.75 204 GLY A CA 1
ATOM 1590 C C . GLY A 1 204 ? 5.515 -4.140 11.543 1.00 93.75 204 GLY A C 1
ATOM 1591 O O . GLY A 1 204 ? 4.675 -3.241 11.553 1.00 93.75 204 GLY A O 1
ATOM 1592 N N . SER A 1 205 ? 5.542 -5.073 10.597 1.00 96.88 205 SER A N 1
ATOM 1593 C CA . SER A 1 205 ? 4.435 -5.263 9.646 1.00 96.88 205 SER A CA 1
ATOM 1594 C C . SER A 1 205 ? 3.237 -5.999 10.278 1.00 96.88 205 SER A C 1
ATOM 1596 O O . SER A 1 205 ? 2.107 -5.874 9.799 1.00 96.88 205 SER A O 1
ATOM 1598 N N . LEU A 1 206 ? 3.478 -6.724 11.374 1.00 97.25 206 LEU A N 1
ATOM 1599 C CA . LEU A 1 206 ? 2.486 -7.366 12.233 1.00 97.25 206 LEU A CA 1
ATOM 1600 C C . LEU A 1 206 ? 2.381 -6.619 13.564 1.00 97.25 206 LEU A C 1
ATOM 1602 O O . LEU A 1 206 ? 3.389 -6.309 14.196 1.00 97.25 206 LEU A O 1
ATOM 1606 N N . GLU A 1 207 ? 1.159 -6.347 14.003 1.00 96.81 207 GLU A N 1
ATOM 1607 C CA . GLU A 1 207 ? 0.886 -5.742 15.309 1.00 96.81 207 GLU A CA 1
ATOM 1608 C C . GLU A 1 207 ? 1.162 -6.716 16.465 1.00 96.81 207 GLU A C 1
ATOM 1610 O O . GLU A 1 207 ? 1.507 -7.881 16.257 1.00 96.81 207 GLU A O 1
ATOM 1615 N N . TYR A 1 208 ? 1.004 -6.249 17.705 1.00 95.56 208 TYR A N 1
ATOM 1616 C CA . TYR A 1 208 ? 1.228 -7.082 18.880 1.00 95.56 208 TYR A CA 1
ATOM 1617 C C . TYR A 1 208 ? 0.287 -8.294 18.911 1.00 95.56 208 TYR A C 1
ATOM 1619 O O . TYR A 1 208 ? -0.931 -8.178 18.770 1.00 95.56 208 TYR A O 1
ATOM 1627 N N . GLY A 1 209 ? 0.887 -9.475 19.066 1.00 94.00 209 GLY A N 1
ATOM 1628 C CA . GLY A 1 209 ? 0.211 -10.751 18.845 1.00 94.00 209 GLY A CA 1
ATOM 1629 C C . GLY A 1 209 ? -0.245 -11.495 20.098 1.00 94.00 209 GLY A C 1
ATOM 1630 O O . GLY A 1 209 ? -0.806 -12.584 19.979 1.00 94.00 209 GLY A O 1
ATOM 1631 N N . THR A 1 210 ? 0.035 -10.976 21.296 1.00 91.56 210 THR A N 1
ATOM 1632 C CA . THR A 1 210 ? -0.312 -11.670 22.545 1.00 91.56 210 THR A CA 1
ATOM 1633 C C . THR A 1 210 ? -1.796 -11.489 22.858 1.00 91.56 210 THR A C 1
ATOM 1635 O O . THR A 1 210 ? -2.276 -10.355 22.801 1.00 91.56 210 THR A O 1
ATOM 1638 N N . PRO A 1 211 ? -2.525 -12.558 23.239 1.00 87.50 211 PRO A N 1
ATOM 1639 C CA . PRO A 1 211 ? -3.934 -12.468 23.604 1.00 87.50 211 PRO A CA 1
ATOM 1640 C C . PRO A 1 211 ? -4.209 -11.372 24.639 1.00 87.50 211 PRO A C 1
ATOM 1642 O O . PRO A 1 211 ? -3.601 -11.329 25.708 1.00 87.50 211 PRO A O 1
ATOM 1645 N N . GLY A 1 212 ? -5.150 -10.495 24.313 1.00 89.06 212 GLY A N 1
ATOM 1646 C CA . GLY A 1 212 ? -5.535 -9.355 25.132 1.00 89.06 212 GLY A CA 1
ATOM 1647 C C . GLY A 1 212 ? -6.578 -8.513 24.408 1.00 89.06 212 GLY A C 1
ATOM 1648 O O . GLY A 1 212 ? -6.879 -8.748 23.238 1.00 89.06 212 GLY A O 1
ATOM 1649 N N . ALA A 1 213 ? -7.143 -7.522 25.094 1.00 90.25 213 ALA A N 1
ATOM 1650 C CA . ALA A 1 213 ? -8.141 -6.652 24.485 1.00 90.25 213 ALA A CA 1
ATOM 1651 C C . ALA A 1 213 ? -7.562 -5.942 23.241 1.00 90.25 213 ALA A C 1
ATOM 1653 O O . ALA A 1 213 ? -6.500 -5.319 23.306 1.00 90.25 213 ALA A O 1
ATOM 1654 N N . GLY A 1 214 ? -8.252 -6.071 22.102 1.00 90.56 214 GLY A N 1
ATOM 1655 C CA . GLY A 1 214 ? -7.858 -5.485 20.809 1.00 90.56 214 GLY A CA 1
ATOM 1656 C C . GLY A 1 214 ? -6.744 -6.212 20.053 1.00 90.56 214 GLY A C 1
ATOM 1657 O O . GLY A 1 214 ? -6.522 -5.925 18.873 1.00 90.56 214 GLY A O 1
ATOM 1658 N N . GLN A 1 215 ? -6.081 -7.172 20.701 1.00 94.00 215 GLN A N 1
ATOM 1659 C CA . GLN A 1 215 ? -4.951 -7.901 20.135 1.00 94.00 215 GLN A CA 1
ATOM 1660 C C . GLN A 1 215 ? -5.423 -9.178 19.444 1.00 94.00 215 GLN A C 1
ATOM 1662 O O . GLN A 1 215 ? -6.393 -9.815 19.857 1.00 94.00 215 GLN A O 1
ATOM 1667 N N . VAL A 1 216 ? -4.713 -9.565 18.390 1.00 92.38 216 VAL A N 1
ATOM 1668 C CA . VAL A 1 216 ? -5.032 -10.738 17.571 1.00 92.38 216 VAL A CA 1
ATOM 1669 C C . VAL A 1 216 ? -3.867 -11.711 17.660 1.00 92.38 216 VAL A C 1
ATOM 1671 O O . VAL A 1 216 ? -2.725 -11.294 17.502 1.00 92.38 216 VAL A O 1
ATOM 1674 N N . VAL A 1 217 ? -4.137 -13.000 17.888 1.00 90.62 217 VAL A N 1
ATOM 1675 C CA . VAL A 1 217 ? -3.088 -14.033 17.963 1.00 90.62 217 VAL A CA 1
ATOM 1676 C C . VAL A 1 217 ? -2.210 -13.995 16.711 1.00 90.62 217 VAL A C 1
ATOM 1678 O O . VAL A 1 217 ? -2.722 -14.046 15.597 1.00 90.62 217 VAL A O 1
ATOM 1681 N N . GLY A 1 218 ? -0.891 -13.893 16.891 1.00 89.25 218 GLY A N 1
ATOM 1682 C CA . GLY A 1 218 ? 0.071 -13.798 15.783 1.00 89.25 218 GLY A CA 1
ATOM 1683 C C . GLY A 1 218 ? 0.208 -12.402 15.156 1.00 89.25 218 GLY A C 1
ATOM 1684 O O . GLY A 1 218 ? 1.060 -12.215 14.293 1.00 89.25 218 GLY A O 1
ATOM 1685 N N . GLY A 1 219 ? -0.570 -11.424 15.625 1.00 94.62 219 GLY A N 1
ATOM 1686 C CA . GLY A 1 219 ? -0.505 -10.028 15.205 1.00 94.62 219 GLY A CA 1
ATOM 1687 C C . GLY A 1 219 ? -1.443 -9.711 14.044 1.00 94.62 219 GLY A C 1
ATOM 1688 O O . GLY A 1 219 ? -1.494 -10.413 13.032 1.00 94.62 219 GLY A O 1
ATOM 1689 N N . ARG A 1 220 ? -2.189 -8.609 14.167 1.00 96.62 220 ARG A N 1
ATOM 1690 C CA . ARG A 1 220 ? -2.990 -8.077 13.059 1.00 96.62 220 ARG A CA 1
ATOM 1691 C C . ARG A 1 220 ? -2.057 -7.573 11.959 1.00 96.62 220 ARG A C 1
ATOM 1693 O O . ARG A 1 220 ? -1.060 -6.908 12.231 1.00 96.62 220 ARG A O 1
ATOM 1700 N N . TRP A 1 221 ? -2.381 -7.896 10.712 1.00 97.75 221 TRP A N 1
ATOM 1701 C CA . TRP A 1 221 ? -1.598 -7.472 9.554 1.00 97.75 221 TRP A CA 1
ATOM 1702 C C . TRP A 1 221 ? -1.824 -5.984 9.275 1.00 97.75 221 TRP A C 1
ATOM 1704 O O . TRP A 1 221 ? -2.959 -5.579 9.009 1.00 97.75 221 TRP A O 1
ATOM 1714 N N . LYS A 1 222 ? -0.751 -5.186 9.278 1.00 98.19 222 LYS A N 1
ATOM 1715 C CA . LYS A 1 222 ? -0.770 -3.815 8.747 1.00 98.19 222 LYS A CA 1
ATOM 1716 C C . LYS A 1 222 ? -0.819 -3.857 7.205 1.00 98.19 222 LYS A C 1
ATOM 1718 O O . LYS A 1 222 ? -0.419 -4.870 6.623 1.00 98.19 222 LYS A O 1
ATOM 1723 N N . PRO A 1 223 ? -1.233 -2.773 6.514 1.00 98.12 223 PRO A N 1
ATOM 1724 C CA . PRO A 1 223 ? -1.218 -2.660 5.047 1.00 98.12 223 PRO A CA 1
ATOM 1725 C C . PRO A 1 223 ? 0.046 -3.208 4.373 1.00 98.12 223 PRO A C 1
ATOM 1727 O O . PRO A 1 223 ? -0.041 -3.971 3.412 1.00 98.12 223 PRO A O 1
ATOM 1730 N N . LEU A 1 224 ? 1.218 -2.896 4.937 1.00 97.75 224 LEU A N 1
ATOM 1731 C CA . LEU A 1 224 ? 2.508 -3.384 4.454 1.00 97.75 224 LEU A CA 1
ATOM 1732 C C . LEU A 1 224 ? 2.561 -4.915 4.345 1.00 97.75 224 LEU A C 1
ATOM 1734 O O . LEU A 1 224 ? 3.035 -5.423 3.336 1.00 97.75 224 LEU A O 1
ATOM 1738 N N . HIS A 1 225 ? 2.070 -5.658 5.342 1.00 98.19 225 HIS A N 1
ATOM 1739 C CA . HIS A 1 225 ? 2.195 -7.119 5.355 1.00 98.19 225 HIS A CA 1
ATOM 1740 C C . HIS A 1 225 ? 1.395 -7.784 4.226 1.00 98.19 225 HIS A C 1
ATOM 1742 O O . HIS A 1 225 ? 1.843 -8.774 3.648 1.00 98.19 225 HIS A O 1
ATOM 1748 N N . TYR A 1 226 ? 0.256 -7.196 3.843 1.00 98.06 226 TYR A N 1
ATOM 1749 C CA . TYR A 1 226 ? -0.498 -7.640 2.669 1.00 98.06 226 TYR A CA 1
ATOM 1750 C C . TYR A 1 226 ? 0.305 -7.438 1.380 1.00 98.06 226 TYR A C 1
ATOM 1752 O O . TYR A 1 226 ? 0.364 -8.339 0.547 1.00 98.06 226 TYR A O 1
ATOM 1760 N N . TRP A 1 227 ? 0.985 -6.298 1.222 1.00 97.31 227 TRP A N 1
ATOM 1761 C CA . TRP A 1 227 ? 1.843 -6.057 0.057 1.00 97.31 227 TRP A CA 1
ATOM 1762 C C . TRP A 1 227 ? 3.103 -6.925 0.051 1.00 97.31 227 TRP A C 1
ATOM 1764 O O . TRP A 1 227 ? 3.503 -7.369 -1.024 1.00 97.31 227 TRP A O 1
ATOM 1774 N N . LEU A 1 228 ? 3.690 -7.229 1.216 1.00 97.50 228 LEU A N 1
ATOM 1775 C CA . LEU A 1 228 ? 4.781 -8.205 1.341 1.00 97.50 228 LEU A CA 1
ATOM 1776 C C . LEU A 1 228 ? 4.367 -9.567 0.781 1.00 97.50 228 LEU A C 1
ATOM 1778 O O . LEU A 1 228 ? 5.044 -10.088 -0.105 1.00 97.50 228 LEU A O 1
ATOM 1782 N N . ALA A 1 229 ? 3.232 -10.093 1.247 1.00 95.50 229 ALA A N 1
ATOM 1783 C CA . ALA A 1 229 ? 2.730 -11.404 0.849 1.00 95.50 229 ALA A CA 1
ATOM 1784 C C . ALA A 1 229 ? 2.283 -11.458 -0.623 1.00 95.50 229 ALA A C 1
ATOM 1786 O O . ALA A 1 229 ? 2.580 -12.420 -1.332 1.00 95.50 229 ALA A O 1
ATOM 1787 N N . ASN A 1 230 ? 1.579 -10.425 -1.094 1.00 93.62 230 ASN A N 1
ATOM 1788 C CA . ASN A 1 230 ? 0.914 -10.465 -2.397 1.00 93.62 230 ASN A CA 1
ATOM 1789 C C . ASN A 1 230 ? 1.797 -9.996 -3.557 1.00 93.62 230 ASN A C 1
ATOM 1791 O O . ASN A 1 230 ? 1.510 -10.342 -4.701 1.00 93.62 230 ASN A O 1
ATOM 1795 N N . LEU A 1 231 ? 2.846 -9.210 -3.296 1.00 93.44 231 LEU A N 1
ATOM 1796 C CA . LEU A 1 231 ? 3.619 -8.543 -4.345 1.00 93.44 231 LEU A CA 1
ATOM 1797 C C . LEU A 1 231 ? 5.120 -8.501 -4.043 1.00 93.44 231 LEU A C 1
ATOM 1799 O O . LEU A 1 231 ? 5.920 -9.043 -4.801 1.00 93.44 231 LEU A O 1
ATOM 1803 N N . LEU A 1 232 ? 5.511 -7.846 -2.952 1.00 93.56 232 LEU A N 1
ATOM 1804 C CA . LEU A 1 232 ? 6.882 -7.380 -2.745 1.00 93.56 232 LEU A CA 1
ATOM 1805 C C . LEU A 1 232 ? 7.882 -8.512 -2.511 1.00 93.56 232 LEU A C 1
ATOM 1807 O O . LEU A 1 232 ? 9.010 -8.405 -2.985 1.00 93.56 232 LEU A O 1
ATOM 1811 N N . PHE A 1 233 ? 7.472 -9.602 -1.859 1.00 94.25 233 PHE A N 1
ATOM 1812 C CA . PHE A 1 233 ? 8.278 -10.818 -1.675 1.00 94.25 233 PHE A CA 1
ATOM 1813 C C . PHE A 1 233 ? 7.725 -12.025 -2.439 1.00 94.25 233 PHE A C 1
ATOM 1815 O O . PHE A 1 233 ? 8.088 -13.164 -2.162 1.00 94.25 233 PHE A O 1
ATOM 1822 N N . ALA A 1 234 ? 6.867 -11.791 -3.434 1.00 93.25 234 ALA A N 1
ATOM 1823 C CA . ALA A 1 234 ? 6.463 -12.846 -4.349 1.00 93.25 234 ALA A CA 1
ATOM 1824 C C . ALA A 1 234 ? 7.599 -13.233 -5.307 1.00 93.25 234 ALA A C 1
ATOM 1826 O O . ALA A 1 234 ? 8.367 -12.368 -5.736 1.00 93.25 234 ALA A O 1
ATOM 1827 N N . ASP A 1 235 ? 7.636 -14.505 -5.714 1.00 92.25 235 ASP A N 1
ATOM 1828 C CA . ASP A 1 235 ? 8.640 -15.025 -6.652 1.00 92.25 235 ASP A CA 1
ATOM 1829 C C . ASP A 1 235 ? 8.676 -14.240 -7.965 1.00 92.25 235 ASP A C 1
ATOM 1831 O O . ASP A 1 235 ? 9.741 -13.836 -8.426 1.00 92.25 235 ASP A O 1
ATOM 1835 N N . VAL A 1 236 ? 7.500 -13.985 -8.541 1.00 93.19 236 VAL A N 1
ATOM 1836 C CA . VAL A 1 236 ? 7.354 -13.137 -9.722 1.00 93.19 236 VAL A CA 1
ATOM 1837 C C . VAL A 1 236 ? 6.945 -11.740 -9.274 1.00 93.19 236 VAL A C 1
ATOM 1839 O O . VAL A 1 236 ? 5.996 -11.590 -8.507 1.00 93.19 236 VAL A O 1
ATOM 1842 N N . LEU A 1 237 ? 7.639 -10.719 -9.765 1.00 92.31 237 LEU A N 1
ATOM 1843 C CA . LEU A 1 237 ? 7.364 -9.309 -9.495 1.00 92.31 237 LEU A CA 1
ATOM 1844 C C . LEU A 1 237 ? 7.313 -8.538 -10.810 1.00 92.31 237 LEU A C 1
ATOM 1846 O O . LEU A 1 237 ? 8.074 -8.827 -11.729 1.00 92.31 237 LEU A O 1
ATOM 1850 N N . ILE A 1 238 ? 6.454 -7.524 -10.868 1.00 92.88 238 ILE A N 1
ATOM 1851 C CA . ILE A 1 238 ? 6.496 -6.479 -11.889 1.00 92.88 238 ILE A CA 1
ATOM 1852 C C . ILE A 1 238 ? 6.422 -5.115 -11.209 1.00 92.88 238 ILE A C 1
ATOM 1854 O O . ILE A 1 238 ? 5.594 -4.903 -10.320 1.00 92.88 238 ILE A O 1
ATOM 1858 N N . SER A 1 239 ? 7.287 -4.195 -11.619 1.00 90.88 239 SER A N 1
ATOM 1859 C CA . SER A 1 239 ? 7.219 -2.789 -11.223 1.00 90.88 239 SER A CA 1
ATOM 1860 C C . SER A 1 239 ? 7.749 -1.901 -12.346 1.00 90.88 239 SER A C 1
ATOM 1862 O O . SER A 1 239 ? 8.319 -2.390 -13.323 1.00 90.88 239 SER A O 1
ATOM 1864 N N . CYS A 1 240 ? 7.528 -0.599 -12.218 1.00 84.81 240 CYS A N 1
ATOM 1865 C CA . CYS A 1 240 ? 8.040 0.405 -13.132 1.00 84.81 240 CYS A CA 1
ATOM 1866 C C . CYS A 1 240 ? 8.498 1.636 -12.364 1.00 84.81 240 CYS A C 1
ATOM 1868 O O . CYS A 1 240 ? 8.075 1.888 -11.239 1.00 84.81 240 CYS A O 1
ATOM 1870 N N . GLY A 1 241 ? 9.308 2.435 -13.033 1.00 75.19 241 GLY A N 1
ATOM 1871 C CA . GLY A 1 241 ? 9.689 3.758 -12.597 1.00 75.19 241 GLY A CA 1
ATOM 1872 C C . GLY A 1 241 ? 10.672 4.377 -13.578 1.00 75.19 241 GLY A C 1
ATOM 1873 O O . GLY A 1 241 ? 10.784 3.955 -14.728 1.00 75.19 241 GLY A O 1
ATOM 1874 N N . THR A 1 242 ? 11.327 5.434 -13.152 1.00 66.94 242 THR A N 1
ATOM 1875 C CA . THR A 1 242 ? 12.142 6.307 -13.961 1.00 66.94 242 THR A CA 1
ATOM 1876 C C . THR A 1 242 ? 13.603 5.946 -13.838 1.00 66.94 242 THR A C 1
ATOM 1878 O O . THR A 1 242 ? 14.102 5.498 -12.806 1.00 66.94 242 THR A O 1
ATOM 1881 N N . VAL A 1 243 ? 14.275 6.144 -14.959 1.00 56.19 243 VAL A N 1
ATOM 1882 C CA . VAL A 1 243 ? 15.714 6.016 -15.126 1.00 56.19 243 VAL A CA 1
ATOM 1883 C C . VAL A 1 243 ? 16.417 7.196 -14.451 1.00 56.19 243 VAL A C 1
ATOM 1885 O O . VAL A 1 243 ? 15.960 8.336 -14.546 1.00 56.19 243 VAL A O 1
ATOM 1888 N N . ASN A 1 244 ? 17.546 6.940 -13.787 1.00 46.03 244 ASN A N 1
ATOM 1889 C CA . ASN A 1 244 ? 18.334 7.992 -13.147 1.00 46.03 244 ASN A CA 1
ATOM 1890 C C . ASN A 1 244 ? 18.977 8.919 -14.192 1.00 46.03 244 ASN A C 1
ATOM 1892 O O . ASN A 1 244 ? 19.520 8.458 -15.191 1.00 46.03 244 ASN A O 1
ATOM 1896 N N . GLY A 1 245 ? 18.963 10.228 -13.914 1.00 44.25 245 GLY A N 1
ATOM 1897 C CA . GLY A 1 245 ? 19.580 11.277 -14.742 1.00 44.25 245 GLY A CA 1
ATOM 1898 C C . GLY A 1 245 ? 18.639 12.440 -15.061 1.00 44.25 245 GLY A C 1
ATOM 1899 O O . GLY A 1 245 ? 19.094 13.566 -15.244 1.00 44.25 245 GLY A O 1
ATOM 1900 N N . ALA A 1 246 ? 17.331 12.194 -15.045 1.00 46.22 246 ALA A N 1
ATOM 1901 C CA . ALA A 1 246 ? 16.334 13.241 -15.180 1.00 46.22 246 ALA A CA 1
ATOM 1902 C C . ALA A 1 246 ? 16.182 14.021 -13.864 1.00 46.22 246 ALA A C 1
ATOM 1904 O O . ALA A 1 246 ? 15.855 13.459 -12.819 1.00 46.22 246 ALA A O 1
ATOM 1905 N N . THR A 1 247 ? 16.431 15.329 -13.905 1.00 45.22 247 THR A N 1
ATOM 1906 C CA . THR A 1 247 ? 16.306 16.239 -12.752 1.00 45.22 247 THR A CA 1
ATOM 1907 C C . THR A 1 247 ? 14.936 16.915 -12.681 1.00 45.22 247 THR A C 1
ATOM 1909 O O . THR A 1 247 ? 14.666 17.674 -11.750 1.00 45.22 247 THR A O 1
ATOM 1912 N N . SER A 1 248 ? 14.058 16.629 -13.646 1.00 52.00 248 SER A N 1
ATOM 1913 C CA . SER A 1 248 ? 12.704 17.160 -13.738 1.00 52.00 248 SER A CA 1
ATOM 1914 C C . SER A 1 248 ? 11.732 16.078 -14.220 1.00 52.00 248 SER A C 1
ATOM 1916 O O . SER A 1 248 ? 12.112 15.201 -14.995 1.00 52.00 248 SER A O 1
ATOM 1918 N N . PHE A 1 249 ? 10.462 16.160 -13.801 1.00 56.88 249 PHE A N 1
ATOM 1919 C CA . PHE A 1 249 ? 9.409 15.248 -14.275 1.00 56.88 249 PHE A CA 1
ATOM 1920 C C . PHE A 1 249 ? 9.247 15.299 -15.808 1.00 56.88 249 PHE A C 1
ATOM 1922 O O . PHE A 1 249 ? 8.804 14.326 -16.407 1.00 56.88 249 PHE A O 1
ATOM 1929 N N . ALA A 1 250 ? 9.644 16.409 -16.448 1.00 57.06 250 ALA A N 1
ATOM 1930 C CA . ALA A 1 250 ? 9.576 16.591 -17.897 1.00 57.06 250 ALA A CA 1
ATOM 1931 C C . ALA A 1 250 ? 10.473 15.605 -18.673 1.00 57.06 250 ALA A C 1
ATOM 1933 O O . ALA A 1 250 ? 10.127 15.213 -19.783 1.00 57.06 250 ALA A O 1
ATOM 1934 N N . ASP A 1 251 ? 11.577 15.161 -18.063 1.00 58.41 251 ASP A N 1
ATOM 1935 C CA . ASP A 1 251 ? 12.588 14.301 -18.694 1.00 58.41 251 ASP A CA 1
ATOM 1936 C C . ASP A 1 251 ? 12.457 12.825 -18.265 1.00 58.41 251 ASP A C 1
ATOM 1938 O O . ASP A 1 251 ? 13.324 11.994 -18.539 1.00 58.41 251 ASP A O 1
ATOM 1942 N N . PHE A 1 252 ? 11.387 12.481 -17.540 1.00 67.31 252 PHE A N 1
ATOM 1943 C CA . PHE A 1 252 ? 11.175 11.140 -17.001 1.00 67.31 252 PHE A CA 1
ATOM 1944 C C . PHE A 1 252 ? 10.780 10.163 -18.101 1.00 67.31 252 PHE A C 1
ATOM 1946 O O . PHE A 1 252 ? 9.668 10.211 -18.610 1.00 67.31 252 PHE A O 1
ATOM 1953 N N . ALA A 1 253 ? 11.661 9.218 -18.412 1.00 71.94 253 ALA A N 1
ATOM 1954 C CA . ALA A 1 253 ? 11.335 8.044 -19.208 1.00 71.94 253 ALA A CA 1
ATOM 1955 C C . ALA A 1 253 ? 10.847 6.917 -18.282 1.00 71.94 253 ALA A C 1
ATOM 1957 O O . ALA A 1 253 ? 11.489 6.628 -17.269 1.00 71.94 253 ALA A O 1
ATOM 1958 N N . LEU A 1 254 ? 9.707 6.292 -18.599 1.00 78.19 254 LEU A N 1
ATOM 1959 C CA . LEU A 1 254 ? 9.114 5.250 -17.756 1.00 78.19 254 LEU A CA 1
ATOM 1960 C C . LEU A 1 254 ? 9.510 3.846 -18.231 1.00 78.19 254 LEU A C 1
ATOM 1962 O O . LEU A 1 254 ? 9.064 3.371 -19.281 1.00 78.19 254 LEU A O 1
ATOM 1966 N N . VAL A 1 255 ? 10.296 3.167 -17.401 1.00 80.69 255 VAL A N 1
ATOM 1967 C CA . VAL A 1 255 ? 10.809 1.815 -17.624 1.00 80.69 255 VAL A CA 1
ATOM 1968 C C . VAL A 1 255 ? 10.160 0.849 -16.641 1.00 80.69 255 VAL A C 1
ATOM 1970 O O . VAL A 1 255 ? 10.019 1.136 -15.456 1.00 80.69 255 VAL A O 1
ATOM 1973 N N . CYS A 1 256 ? 9.786 -0.322 -17.134 1.00 86.38 256 CYS A N 1
ATOM 1974 C CA . CYS A 1 256 ? 9.253 -1.427 -16.358 1.00 86.38 256 CYS A CA 1
ATOM 1975 C C . CYS A 1 256 ? 10.230 -2.601 -16.332 1.00 86.38 256 CYS A C 1
ATOM 1977 O O . CYS A 1 256 ? 10.989 -2.816 -17.279 1.00 86.38 256 CYS A O 1
ATOM 1979 N N . PHE A 1 257 ? 10.152 -3.406 -15.275 1.00 86.81 257 PHE A N 1
ATOM 1980 C CA . PHE A 1 257 ? 10.821 -4.696 -15.203 1.00 86.81 257 PHE A CA 1
ATOM 1981 C C . PHE A 1 257 ? 9.883 -5.777 -14.677 1.00 86.81 257 PHE A C 1
ATOM 1983 O O . PHE A 1 257 ? 9.043 -5.527 -13.810 1.00 86.81 257 PHE A O 1
ATOM 1990 N N . ALA A 1 258 ? 10.052 -6.992 -15.191 1.00 91.31 258 ALA A N 1
ATOM 1991 C CA . ALA A 1 258 ? 9.487 -8.205 -14.622 1.00 91.31 258 ALA A CA 1
ATOM 1992 C C . ALA A 1 258 ? 10.627 -9.119 -14.163 1.00 91.31 258 ALA A C 1
ATOM 1994 O O . ALA A 1 258 ? 11.573 -9.353 -14.911 1.00 91.31 258 ALA A O 1
ATOM 1995 N N . LYS A 1 259 ? 10.543 -9.632 -12.937 1.00 90.12 259 LYS A N 1
ATOM 1996 C CA . LYS A 1 259 ? 11.562 -10.486 -12.315 1.00 90.12 259 LYS A CA 1
ATOM 1997 C C . LYS A 1 259 ? 10.947 -11.809 -11.893 1.00 90.12 259 LYS A C 1
ATOM 1999 O O . LYS A 1 259 ? 9.818 -11.816 -11.409 1.00 90.12 259 LYS A O 1
ATOM 2004 N N . ASN A 1 260 ? 11.685 -12.901 -12.068 1.00 92.50 260 ASN A N 1
ATOM 2005 C CA . ASN A 1 260 ? 11.319 -14.222 -11.566 1.00 92.50 260 ASN A CA 1
ATOM 2006 C C . ASN A 1 260 ? 12.439 -14.770 -10.682 1.00 92.50 260 ASN A C 1
ATOM 2008 O O . ASN A 1 260 ? 13.468 -15.196 -11.190 1.00 92.50 260 ASN A O 1
ATOM 2012 N N . ASP A 1 261 ? 12.213 -14.801 -9.375 1.00 91.25 261 ASP A N 1
ATOM 2013 C CA . ASP A 1 261 ? 13.152 -15.354 -8.397 1.00 91.25 261 ASP A CA 1
ATOM 2014 C C . ASP A 1 261 ? 12.855 -16.824 -8.053 1.00 91.25 261 ASP A C 1
ATOM 2016 O O . ASP A 1 261 ? 13.583 -17.437 -7.272 1.00 91.25 261 ASP A O 1
ATOM 2020 N N . HIS A 1 262 ? 11.824 -17.433 -8.659 1.00 90.31 262 HIS A N 1
ATOM 2021 C CA . HIS A 1 262 ? 11.436 -18.810 -8.363 1.00 90.31 262 HIS A CA 1
ATOM 2022 C C . HIS A 1 262 ? 12.593 -19.781 -8.651 1.00 90.31 262 HIS A C 1
ATOM 2024 O O . HIS A 1 262 ? 13.065 -19.893 -9.781 1.00 90.31 262 HIS A O 1
ATOM 2030 N N . GLY A 1 263 ? 13.019 -20.561 -7.651 1.00 86.19 263 GLY A N 1
ATOM 2031 C CA . GLY A 1 263 ? 14.212 -21.414 -7.765 1.00 86.19 263 GLY A CA 1
ATOM 2032 C C . GLY A 1 263 ? 14.080 -22.600 -8.732 1.00 86.19 263 GLY A C 1
ATOM 2033 O O . GLY A 1 263 ? 15.065 -23.014 -9.339 1.00 86.19 263 GLY A O 1
ATOM 2034 N N . ALA A 1 264 ? 12.873 -23.154 -8.900 1.00 87.94 264 ALA A N 1
ATOM 2035 C CA . ALA A 1 264 ? 12.659 -24.353 -9.725 1.00 87.94 264 ALA A CA 1
ATOM 2036 C C . ALA A 1 264 ? 12.029 -24.116 -11.114 1.00 87.94 264 ALA A C 1
ATOM 2038 O O . ALA A 1 264 ? 12.322 -24.881 -12.038 1.00 87.94 264 ALA A O 1
ATOM 2039 N N . LEU A 1 265 ? 11.194 -23.086 -11.281 1.00 90.50 265 LEU A N 1
ATOM 2040 C CA . LEU A 1 265 ? 10.314 -22.895 -12.433 1.00 90.50 265 LEU A CA 1
ATOM 2041 C C . LEU A 1 265 ? 10.621 -21.574 -13.144 1.00 90.50 265 LEU A C 1
ATOM 2043 O O . LEU A 1 265 ? 10.847 -20.548 -12.503 1.00 90.50 265 LEU A O 1
ATOM 2047 N N . GLY A 1 266 ? 10.634 -21.617 -14.477 1.00 91.81 266 GLY A N 1
ATOM 2048 C CA . GLY A 1 266 ? 10.550 -20.404 -15.288 1.00 91.81 266 GLY A CA 1
ATOM 2049 C C . GLY A 1 266 ? 9.138 -19.817 -15.245 1.00 91.81 266 GLY A C 1
ATOM 2050 O O . GLY A 1 266 ? 8.209 -20.444 -14.732 1.00 91.81 266 GLY A O 1
ATOM 2051 N N . PHE A 1 267 ? 8.977 -18.626 -15.808 1.00 92.12 267 PHE A N 1
ATOM 2052 C CA . PHE A 1 267 ? 7.692 -17.957 -15.943 1.00 92.12 267 PHE A CA 1
ATOM 2053 C C . PHE A 1 267 ? 7.467 -17.545 -17.398 1.00 92.12 267 PHE A C 1
ATOM 2055 O O . PHE A 1 267 ? 8.152 -16.661 -17.908 1.00 92.12 267 PHE A O 1
ATOM 2062 N N . ASP A 1 268 ? 6.464 -18.154 -18.027 1.00 93.19 268 ASP A N 1
ATOM 2063 C CA . ASP A 1 268 ? 5.954 -17.754 -19.336 1.00 93.19 268 ASP A CA 1
ATOM 2064 C C . ASP A 1 268 ? 4.604 -17.059 -19.162 1.00 93.19 268 ASP A C 1
ATOM 2066 O O . ASP A 1 268 ? 3.682 -17.579 -18.517 1.00 93.19 268 ASP A O 1
ATOM 2070 N N . GLY A 1 269 ? 4.469 -15.870 -19.736 1.00 92.38 269 GLY A N 1
ATOM 2071 C CA . GLY A 1 269 ? 3.285 -15.058 -19.518 1.00 92.38 269 GLY A CA 1
ATOM 2072 C C . GLY A 1 269 ? 3.240 -13.788 -20.346 1.00 92.38 269 GLY A C 1
ATOM 2073 O O . GLY A 1 269 ? 3.862 -13.673 -21.399 1.00 92.38 269 GLY A O 1
ATOM 2074 N N . THR A 1 270 ? 2.469 -12.824 -19.865 1.00 93.06 270 THR A N 1
ATOM 2075 C CA . THR A 1 270 ? 2.320 -11.508 -20.477 1.00 93.06 270 THR A CA 1
ATOM 2076 C C . THR A 1 270 ? 2.389 -10.417 -19.423 1.00 93.06 270 THR A C 1
ATOM 2078 O O . THR A 1 270 ? 1.711 -10.525 -18.401 1.00 93.06 270 THR A O 1
ATOM 2081 N N . ALA A 1 271 ? 3.144 -9.356 -19.692 1.00 93.25 271 ALA A N 1
ATOM 2082 C CA . ALA A 1 271 ? 3.082 -8.097 -18.961 1.00 93.25 271 ALA A CA 1
ATOM 2083 C C . ALA A 1 271 ? 2.043 -7.160 -19.585 1.00 93.25 271 ALA A C 1
ATOM 2085 O O . ALA A 1 271 ? 1.952 -7.065 -20.809 1.00 93.25 271 ALA A O 1
ATOM 2086 N N . THR A 1 272 ? 1.306 -6.430 -18.752 1.00 94.12 272 THR A N 1
ATOM 2087 C CA . THR A 1 272 ? 0.420 -5.335 -19.164 1.00 94.12 272 THR A CA 1
ATOM 2088 C C . THR A 1 272 ? 0.715 -4.086 -18.344 1.00 94.12 272 THR A C 1
ATOM 2090 O O . THR A 1 272 ? 1.056 -4.171 -17.162 1.00 94.12 272 THR A O 1
ATOM 2093 N N . VAL A 1 273 ? 0.568 -2.925 -18.980 1.00 93.56 273 VAL A N 1
ATOM 2094 C CA . VAL A 1 273 ? 0.648 -1.612 -18.335 1.00 93.56 273 VAL A CA 1
ATOM 2095 C C . VAL A 1 273 ? -0.610 -0.846 -18.703 1.00 93.56 273 VAL A C 1
ATOM 2097 O O . VAL A 1 273 ? -0.863 -0.566 -19.876 1.00 93.56 273 VAL A O 1
ATOM 2100 N N . GLU A 1 274 ? -1.415 -0.531 -17.701 1.00 95.25 274 GLU A N 1
ATOM 2101 C CA . GLU A 1 274 ? -2.658 0.213 -17.845 1.00 95.25 274 GLU A CA 1
ATOM 2102 C C . GLU A 1 274 ? -2.581 1.518 -17.052 1.00 95.25 274 GLU A C 1
ATOM 2104 O O . GLU A 1 274 ? -1.936 1.600 -16.009 1.00 95.25 274 GLU A O 1
ATOM 2109 N N . VAL A 1 275 ? -3.276 2.537 -17.536 1.00 95.44 275 VAL A N 1
ATOM 2110 C CA . VAL A 1 275 ? -3.535 3.790 -16.835 1.00 95.44 275 VAL A CA 1
ATOM 2111 C C . VAL A 1 275 ? -4.924 3.725 -16.228 1.00 95.44 275 VAL A C 1
ATOM 2113 O O . VAL A 1 275 ? -5.882 3.306 -16.882 1.00 95.44 275 VAL A O 1
ATOM 2116 N N . VAL A 1 276 ? -5.031 4.172 -14.984 1.00 97.00 276 VAL A N 1
ATOM 2117 C CA . VAL A 1 276 ? -6.285 4.358 -14.262 1.00 97.00 276 VAL A CA 1
ATOM 2118 C C . VAL A 1 276 ? -6.453 5.842 -13.978 1.00 97.00 276 VAL A C 1
ATOM 2120 O O . VAL A 1 276 ? -5.656 6.415 -13.235 1.00 97.00 276 VAL A O 1
ATOM 2123 N N . HIS A 1 277 ? -7.498 6.451 -14.537 1.00 97.25 277 HIS A N 1
ATOM 2124 C CA . HIS A 1 277 ? -7.822 7.850 -14.271 1.00 97.25 277 HIS A CA 1
ATOM 2125 C C . HIS A 1 277 ? -8.637 7.965 -12.979 1.00 97.25 277 HIS A C 1
ATOM 2127 O O . HIS A 1 277 ? -9.688 7.342 -12.835 1.00 97.25 277 HIS A O 1
ATOM 2133 N N . HIS A 1 278 ? -8.189 8.806 -12.046 1.00 97.00 278 HIS A N 1
ATOM 2134 C CA . HIS A 1 278 ? -8.766 8.923 -10.701 1.00 97.00 278 HIS A CA 1
ATOM 2135 C C . HIS A 1 278 ? -10.194 9.455 -10.700 1.00 97.00 278 HIS A C 1
ATOM 2137 O O . HIS A 1 278 ? -11.053 8.892 -10.036 1.00 97.00 278 HIS A O 1
ATOM 2143 N N . VAL A 1 279 ? -10.458 10.525 -11.453 1.00 94.25 279 VAL A N 1
ATOM 2144 C CA . VAL A 1 279 ? -11.785 11.160 -11.512 1.00 94.25 279 VAL A CA 1
ATOM 2145 C C . VAL A 1 279 ? -12.738 10.421 -12.450 1.00 94.25 279 VAL A C 1
ATOM 2147 O O . VAL A 1 279 ? -13.882 10.164 -12.092 1.00 94.25 279 VAL A O 1
ATOM 2150 N N . GLN A 1 280 ? -12.279 10.070 -13.653 1.00 94.00 280 GLN A N 1
ATOM 2151 C CA . GLN A 1 280 ? -13.140 9.444 -14.660 1.00 94.00 280 GLN A CA 1
ATOM 2152 C C . GLN A 1 280 ? -13.354 7.942 -14.413 1.00 94.00 280 GLN A C 1
ATOM 2154 O O . GLN A 1 280 ? -14.288 7.359 -14.956 1.00 94.00 280 GLN A O 1
ATOM 2159 N N . GLY A 1 281 ? -12.488 7.303 -13.620 1.00 93.06 281 GLY A N 1
ATOM 2160 C CA . GLY A 1 281 ? -12.617 5.908 -13.195 1.00 93.06 281 GLY A CA 1
ATOM 2161 C C . GLY A 1 281 ? -12.456 4.857 -14.285 1.00 93.06 281 GLY A C 1
ATOM 2162 O O . GLY A 1 281 ? -12.664 3.674 -14.017 1.00 93.06 281 GLY A O 1
ATOM 2163 N N . TRP A 1 282 ? -12.069 5.253 -15.499 1.00 93.31 282 TRP A N 1
ATOM 2164 C CA . TRP A 1 282 ? -11.717 4.301 -16.541 1.00 93.31 282 TRP A CA 1
ATOM 2165 C C . TRP A 1 282 ? -10.318 3.727 -16.318 1.00 93.31 282 TRP A C 1
ATOM 2167 O O . TRP A 1 282 ? -9.435 4.360 -15.734 1.00 93.31 282 TRP A O 1
ATOM 2177 N N . ARG A 1 283 ? -10.123 2.523 -16.858 1.00 94.31 283 ARG A N 1
ATOM 2178 C CA . ARG A 1 283 ? -8.832 1.856 -17.011 1.00 94.31 283 ARG A CA 1
ATOM 2179 C C . ARG A 1 283 ? -8.588 1.583 -18.491 1.00 94.31 283 ARG A C 1
ATOM 2181 O O . ARG A 1 283 ? -9.501 1.115 -19.173 1.00 94.31 283 ARG A O 1
ATOM 2188 N N . ARG A 1 284 ? -7.394 1.895 -18.999 1.00 93.31 284 ARG A N 1
ATOM 2189 C CA . ARG A 1 284 ? -7.016 1.679 -20.407 1.00 93.31 284 ARG A CA 1
ATOM 2190 C C . ARG A 1 284 ? -5.549 1.270 -20.527 1.00 93.31 284 ARG A C 1
ATOM 2192 O O . ARG A 1 284 ? -4.755 1.701 -19.700 1.00 93.31 284 ARG A O 1
ATOM 2199 N N . PRO A 1 285 ? -5.162 0.493 -21.547 1.00 93.62 285 PRO A N 1
ATOM 2200 C CA . PRO A 1 285 ? -3.752 0.243 -21.837 1.00 93.62 285 PRO A CA 1
ATOM 2201 C C . PRO A 1 285 ? -2.972 1.548 -22.056 1.00 93.62 285 PRO A C 1
ATOM 2203 O O . PRO A 1 285 ? -3.466 2.446 -22.732 1.00 93.62 285 PRO A O 1
ATOM 2206 N N . LEU A 1 286 ? -1.753 1.638 -21.515 1.00 90.81 286 LEU A N 1
ATOM 2207 C CA . LEU A 1 286 ? -0.874 2.806 -21.683 1.00 90.81 286 LEU A CA 1
ATOM 2208 C C . LEU A 1 286 ? -0.352 2.940 -23.125 1.00 90.81 286 LEU A C 1
ATOM 2210 O O . LEU A 1 286 ? -0.044 4.042 -23.573 1.00 90.81 286 LEU A O 1
ATOM 2214 N N . SER A 1 287 ? -0.256 1.825 -23.853 1.00 85.69 287 SER A N 1
ATOM 2215 C CA . SER A 1 287 ? 0.266 1.776 -25.219 1.00 85.69 287 SER A CA 1
ATOM 2216 C C . SER A 1 287 ? -0.706 1.094 -26.184 1.00 85.69 287 SER A C 1
ATOM 2218 O O . SER A 1 287 ? -1.611 0.356 -25.787 1.00 85.69 287 SER A O 1
ATOM 2220 N N . SER A 1 288 ? -0.488 1.305 -27.485 1.00 82.69 288 SER A N 1
ATOM 2221 C CA . SER A 1 288 ? -1.243 0.640 -28.558 1.00 82.69 288 SER A CA 1
ATOM 2222 C C . SER A 1 288 ? -1.013 -0.877 -28.614 1.00 82.69 288 SER A C 1
ATOM 2224 O O . SER A 1 288 ? -1.803 -1.596 -29.227 1.00 82.69 288 SER A O 1
ATOM 2226 N N . ARG A 1 289 ? 0.050 -1.374 -27.966 1.00 83.75 289 ARG A N 1
ATOM 2227 C CA . ARG A 1 289 ? 0.352 -2.798 -27.777 1.00 83.75 289 ARG A CA 1
ATOM 2228 C C . ARG A 1 289 ? 0.086 -3.167 -26.311 1.00 83.75 289 ARG A C 1
ATOM 2230 O O . ARG A 1 289 ? 1.003 -3.126 -25.496 1.00 83.75 289 ARG A O 1
ATOM 2237 N N . PRO A 1 290 ? -1.153 -3.552 -25.959 1.00 83.50 290 PRO A N 1
ATOM 2238 C CA . PRO A 1 290 ? -1.608 -3.615 -24.568 1.00 83.50 290 PRO A CA 1
ATOM 2239 C C . PRO A 1 290 ? -0.933 -4.703 -23.723 1.00 83.50 290 PRO A C 1
ATOM 2241 O O . PRO A 1 290 ? -1.026 -4.675 -22.496 1.00 83.50 290 PRO A O 1
ATOM 2244 N N . SER A 1 291 ? -0.273 -5.667 -24.365 1.00 88.00 291 SER A N 1
ATOM 2245 C CA . SER A 1 291 ? 0.401 -6.776 -23.703 1.00 88.00 291 SER A CA 1
ATOM 2246 C C . SER A 1 291 ? 1.746 -7.079 -24.349 1.00 88.00 291 SER A C 1
ATOM 2248 O O . SER A 1 291 ? 1.854 -7.115 -25.577 1.00 88.00 291 SER A O 1
ATOM 2250 N N . ARG A 1 292 ? 2.732 -7.401 -23.515 1.00 88.38 292 ARG A N 1
ATOM 2251 C CA . ARG A 1 292 ? 4.067 -7.853 -23.904 1.00 88.38 292 ARG A CA 1
ATOM 2252 C C . ARG A 1 292 ? 4.253 -9.319 -23.509 1.00 88.38 292 ARG A C 1
ATOM 2254 O O . ARG A 1 292 ? 4.042 -9.619 -22.336 1.00 88.38 292 ARG A O 1
ATOM 2261 N N . PRO A 1 293 ? 4.646 -10.232 -24.411 1.00 91.25 293 PRO A N 1
ATOM 2262 C CA . PRO A 1 293 ? 5.006 -11.589 -24.010 1.00 91.25 293 PRO A CA 1
ATOM 2263 C C . PRO A 1 293 ? 6.252 -11.571 -23.114 1.00 91.25 293 PRO A C 1
ATOM 2265 O O . PRO A 1 293 ? 7.190 -10.820 -23.367 1.00 91.25 293 PRO A O 1
ATOM 2268 N N . LEU A 1 294 ? 6.255 -12.408 -22.082 1.00 90.38 294 LEU A N 1
ATOM 2269 C CA . LEU A 1 294 ? 7.363 -12.603 -21.153 1.00 90.38 294 LEU A CA 1
ATOM 2270 C C . LEU A 1 294 ? 7.772 -14.074 -21.145 1.00 90.38 294 LEU A C 1
ATOM 2272 O O . LEU A 1 294 ? 6.913 -14.952 -21.090 1.00 90.38 294 LEU A O 1
ATOM 2276 N N . SER A 1 295 ? 9.081 -14.307 -21.141 1.00 92.31 295 SER A N 1
ATOM 2277 C CA . SER A 1 295 ? 9.706 -15.612 -20.925 1.00 92.31 295 SER A CA 1
ATOM 2278 C C . SER A 1 295 ? 10.884 -15.401 -19.983 1.00 92.31 295 SER A C 1
ATOM 2280 O O . SER A 1 295 ? 11.963 -14.979 -20.397 1.00 92.31 295 SER A O 1
ATOM 2282 N N . LEU A 1 296 ? 10.658 -15.659 -18.703 1.00 91.50 296 LEU A N 1
ATOM 2283 C CA . LEU A 1 296 ? 11.634 -15.495 -17.636 1.00 91.50 296 LEU A CA 1
ATOM 2284 C C . LEU A 1 296 ? 12.172 -16.869 -17.231 1.00 91.50 296 LEU A C 1
ATOM 2286 O O . LEU A 1 296 ? 11.415 -17.798 -16.942 1.00 91.50 296 LEU A O 1
ATOM 2290 N N . HIS A 1 297 ? 13.492 -17.004 -17.170 1.00 91.44 297 HIS A N 1
ATOM 2291 C CA . HIS A 1 297 ? 14.129 -18.191 -16.614 1.00 91.44 297 HIS A CA 1
ATOM 2292 C C . HIS A 1 297 ? 13.894 -18.285 -15.098 1.00 91.44 297 HIS A C 1
ATOM 2294 O O . HIS A 1 297 ? 13.386 -17.368 -14.458 1.00 91.44 297 HIS A O 1
ATOM 2300 N N . ARG A 1 298 ? 14.233 -19.433 -14.512 1.00 90.75 298 ARG A N 1
ATOM 2301 C CA . ARG A 1 298 ? 14.187 -19.623 -13.058 1.00 90.75 298 ARG A CA 1
ATOM 2302 C C . ARG A 1 298 ? 15.377 -18.946 -12.373 1.00 90.75 298 ARG A C 1
ATOM 2304 O O . ARG A 1 298 ? 16.479 -18.941 -12.925 1.00 90.75 298 ARG A O 1
ATOM 2311 N N . GLY A 1 299 ? 15.178 -18.517 -11.133 1.00 84.19 299 GLY A N 1
ATOM 2312 C CA . GLY A 1 299 ? 16.233 -18.047 -10.240 1.00 84.19 299 GLY A CA 1
ATOM 2313 C C . GLY A 1 299 ? 16.638 -16.575 -10.412 1.00 84.19 299 GLY A C 1
ATOM 2314 O O . GLY A 1 299 ? 16.200 -15.890 -11.333 1.00 84.19 299 GLY A O 1
ATOM 2315 N N . PRO A 1 300 ? 17.529 -16.085 -9.535 1.00 73.81 300 PRO A N 1
ATOM 2316 C CA . PRO A 1 300 ? 17.693 -14.657 -9.241 1.00 73.81 300 PRO A CA 1
ATOM 2317 C C . PRO A 1 300 ? 18.213 -13.789 -10.401 1.00 73.81 300 PRO A C 1
ATOM 2319 O O . PRO A 1 300 ? 18.119 -12.564 -10.332 1.00 73.81 300 PRO A O 1
ATOM 2322 N N . ASN A 1 301 ? 18.714 -14.391 -11.484 1.00 73.75 301 ASN A N 1
ATOM 2323 C CA . ASN A 1 301 ? 19.257 -13.674 -12.645 1.00 73.75 301 ASN A CA 1
ATOM 2324 C C . ASN A 1 301 ? 18.197 -13.370 -13.717 1.00 73.75 301 ASN A C 1
ATOM 2326 O O . ASN A 1 301 ? 18.541 -12.891 -14.794 1.00 73.75 301 ASN A O 1
ATOM 2330 N N . SER A 1 302 ? 16.927 -13.711 -13.487 1.00 87.62 302 SER A N 1
ATOM 2331 C CA . SER A 1 302 ? 15.894 -13.569 -14.509 1.00 87.62 302 SER A CA 1
ATOM 2332 C C . SER A 1 302 ? 15.109 -12.271 -14.347 1.00 87.62 302 SER A C 1
ATOM 2334 O O . SER A 1 302 ? 14.092 -12.238 -13.651 1.00 87.62 302 SER A O 1
ATOM 2336 N N . ILE A 1 303 ? 15.566 -11.214 -15.022 1.00 86.56 303 ILE A N 1
ATOM 2337 C CA . ILE A 1 303 ? 14.875 -9.922 -15.115 1.00 86.56 303 ILE A CA 1
ATOM 2338 C C . ILE A 1 303 ? 14.722 -9.533 -16.585 1.00 86.56 303 ILE A C 1
ATOM 2340 O O . ILE A 1 303 ? 15.681 -9.610 -17.349 1.00 86.56 303 ILE A O 1
ATOM 2344 N N . ASP A 1 304 ? 13.530 -9.084 -16.963 1.00 86.06 304 ASP A N 1
ATOM 2345 C CA . ASP A 1 304 ? 13.239 -8.551 -18.289 1.00 86.06 304 ASP A CA 1
ATOM 2346 C C . ASP A 1 304 ? 12.752 -7.098 -18.192 1.00 86.06 304 ASP A C 1
ATOM 2348 O O . ASP A 1 304 ? 11.777 -6.806 -17.496 1.00 86.06 304 ASP A O 1
ATOM 2352 N N . TRP A 1 305 ? 13.433 -6.204 -18.907 1.00 84.81 305 TRP A N 1
ATOM 2353 C CA . TRP A 1 305 ? 13.236 -4.754 -18.902 1.00 84.81 305 TRP A CA 1
ATOM 2354 C C . TRP A 1 305 ? 12.558 -4.275 -20.188 1.00 84.81 305 TRP A C 1
ATOM 2356 O O . TRP A 1 305 ? 12.857 -4.773 -21.274 1.00 84.81 305 TRP A O 1
ATOM 2366 N N . PHE A 1 306 ? 11.660 -3.294 -20.079 1.00 81.81 306 PHE A N 1
ATOM 2367 C CA . PHE A 1 306 ? 10.913 -2.756 -21.220 1.00 81.81 306 PHE A CA 1
ATOM 2368 C C . PHE A 1 306 ? 10.350 -1.362 -20.969 1.00 81.81 306 PHE A C 1
ATOM 2370 O O . PHE A 1 306 ? 10.115 -0.970 -19.827 1.00 81.81 306 PHE A O 1
ATOM 2377 N N . CYS A 1 307 ? 10.068 -0.631 -22.043 1.00 83.19 307 CYS A N 1
ATOM 2378 C CA . CYS A 1 307 ? 9.380 0.649 -21.946 1.00 83.19 307 CYS A CA 1
ATOM 2379 C C . CYS A 1 307 ? 7.893 0.471 -21.634 1.00 83.19 307 CYS A C 1
ATOM 2381 O O . CYS A 1 307 ? 7.193 -0.328 -22.256 1.00 83.19 307 CYS A O 1
ATOM 2383 N N . ALA A 1 308 ? 7.376 1.265 -20.698 1.00 82.75 308 ALA A N 1
ATOM 2384 C CA . ALA A 1 308 ? 5.968 1.200 -20.314 1.00 82.75 308 ALA A CA 1
ATOM 2385 C C . ALA A 1 308 ? 5.028 1.612 -21.463 1.00 82.75 308 ALA A C 1
ATOM 2387 O O . ALA A 1 308 ? 3.992 0.986 -21.692 1.00 82.75 308 ALA A O 1
ATOM 2388 N N . ALA A 1 309 ? 5.413 2.664 -22.192 1.00 78.88 309 ALA A N 1
ATOM 2389 C CA . ALA A 1 309 ? 4.659 3.235 -23.309 1.00 78.88 309 ALA A CA 1
ATOM 2390 C C . ALA A 1 309 ? 4.939 2.547 -24.659 1.00 78.88 309 ALA A C 1
ATOM 2392 O O . ALA A 1 309 ? 4.195 2.748 -25.616 1.00 78.88 309 ALA A O 1
ATOM 2393 N N . ASP A 1 310 ? 5.980 1.715 -24.733 1.00 73.94 310 ASP A N 1
ATOM 2394 C CA . ASP A 1 310 ? 6.326 0.928 -25.915 1.00 73.94 310 ASP A CA 1
ATOM 2395 C C . ASP A 1 310 ? 6.759 -0.477 -25.487 1.00 73.94 310 ASP A C 1
ATOM 2397 O O . ASP A 1 310 ? 7.924 -0.749 -25.204 1.00 73.94 310 ASP A O 1
ATOM 2401 N N . ALA A 1 311 ? 5.796 -1.397 -25.483 1.00 58.75 311 ALA A N 1
ATOM 2402 C CA . ALA A 1 311 ? 6.000 -2.793 -25.110 1.00 58.75 311 ALA A CA 1
ATOM 2403 C C . ALA A 1 311 ? 7.044 -3.542 -25.972 1.00 58.75 311 ALA A C 1
ATOM 2405 O O . ALA A 1 311 ? 7.406 -4.669 -25.634 1.00 58.75 311 ALA A O 1
ATOM 2406 N N . SER A 1 312 ? 7.494 -2.963 -27.091 1.00 56.34 312 SER A N 1
ATOM 2407 C CA . SER A 1 312 ? 8.523 -3.533 -27.970 1.00 56.34 312 SER A CA 1
ATOM 2408 C C . SER A 1 312 ? 9.921 -2.957 -27.775 1.00 56.34 312 SER A C 1
ATOM 2410 O O . SER A 1 312 ? 10.873 -3.572 -28.255 1.00 56.34 312 SER A O 1
ATOM 2412 N N . ALA A 1 313 ? 10.060 -1.804 -27.124 1.00 58.50 313 ALA A N 1
ATOM 2413 C CA . ALA A 1 313 ? 11.347 -1.143 -26.974 1.00 58.50 313 ALA A CA 1
ATOM 2414 C C . ALA A 1 313 ? 12.111 -1.679 -25.753 1.00 58.50 313 ALA A C 1
ATOM 2416 O O . ALA A 1 313 ? 11.555 -1.847 -24.661 1.00 58.50 313 ALA A O 1
ATOM 2417 N N . HIS A 1 314 ? 13.407 -1.935 -25.949 1.00 59.06 314 HIS A N 1
ATOM 2418 C CA . HIS A 1 314 ? 14.346 -2.129 -24.847 1.00 59.06 314 HIS A CA 1
ATOM 2419 C C . HIS A 1 314 ? 14.410 -0.839 -24.022 1.00 59.06 314 HIS A C 1
ATOM 2421 O O . HIS A 1 314 ? 14.322 0.249 -24.587 1.00 59.06 314 HIS A O 1
ATOM 2427 N N . GLY A 1 315 ? 14.550 -0.961 -22.698 1.00 59.28 315 GLY A N 1
ATOM 2428 C CA . GLY A 1 315 ? 14.424 0.147 -21.736 1.00 59.28 315 GLY A CA 1
ATOM 2429 C C . GLY A 1 315 ? 15.365 1.352 -21.922 1.00 59.28 315 GLY A C 1
ATOM 2430 O O . GLY A 1 315 ? 15.299 2.274 -21.117 1.00 59.28 315 GLY A O 1
ATOM 2431 N N . ASP A 1 316 ? 16.231 1.345 -22.940 1.00 59.03 316 ASP A N 1
ATOM 2432 C CA . ASP A 1 316 ? 17.258 2.357 -23.208 1.00 59.03 316 ASP A CA 1
ATOM 2433 C C . ASP A 1 316 ? 16.734 3.647 -23.866 1.00 59.03 316 ASP A C 1
ATOM 2435 O O . ASP A 1 316 ? 17.388 4.679 -23.740 1.00 59.03 316 ASP A O 1
ATOM 2439 N N . ASP A 1 317 ? 15.573 3.618 -24.535 1.00 69.06 317 ASP A N 1
ATOM 2440 C CA . ASP A 1 317 ? 15.020 4.767 -25.283 1.00 69.06 317 ASP A CA 1
ATOM 2441 C C . ASP A 1 317 ? 13.494 4.866 -25.121 1.00 69.06 317 ASP A C 1
ATOM 2443 O O . ASP A 1 317 ? 12.713 4.761 -26.071 1.00 69.06 317 ASP A O 1
ATOM 2447 N N . CYS A 1 318 ? 13.039 4.962 -23.870 1.00 76.19 318 CYS A N 1
ATOM 2448 C CA . CYS A 1 318 ? 11.610 5.026 -23.587 1.00 76.19 318 CYS A CA 1
ATOM 2449 C C . CYS A 1 318 ? 11.045 6.436 -23.800 1.00 76.19 318 CYS A C 1
ATOM 2451 O O . CYS A 1 318 ? 11.680 7.412 -23.395 1.00 76.19 318 CYS A O 1
ATOM 2453 N N . PRO A 1 319 ? 9.818 6.560 -24.347 1.00 77.25 319 PRO A N 1
ATOM 2454 C CA . PRO A 1 319 ? 9.168 7.854 -24.505 1.00 77.25 319 PRO A CA 1
ATOM 2455 C C . PRO A 1 319 ? 9.052 8.624 -23.179 1.00 77.25 319 PRO A C 1
ATOM 2457 O O . PRO A 1 319 ? 8.847 7.995 -22.129 1.00 77.25 319 PRO A O 1
ATOM 2460 N N . PRO A 1 320 ? 9.098 9.970 -23.213 1.00 79.19 320 PRO A N 1
ATOM 2461 C CA . PRO A 1 320 ? 8.814 10.789 -22.045 1.00 79.19 320 PRO A CA 1
ATOM 2462 C C . PRO A 1 320 ? 7.432 10.469 -21.463 1.00 79.19 320 PRO A C 1
ATOM 2464 O O . PRO A 1 320 ? 6.407 10.426 -22.157 1.00 79.19 320 PRO A O 1
ATOM 2467 N N . LEU A 1 321 ? 7.399 10.247 -20.154 1.00 78.94 321 LEU A N 1
ATOM 2468 C CA . LEU A 1 321 ? 6.195 9.956 -19.395 1.00 78.94 321 LEU A CA 1
ATOM 2469 C C . LEU A 1 321 ? 5.155 11.086 -19.476 1.00 78.94 321 LEU A C 1
ATOM 2471 O O . LEU A 1 321 ? 3.993 10.752 -19.697 1.00 78.94 321 LEU A O 1
ATOM 2475 N N . PRO A 1 322 ? 5.503 12.384 -19.354 1.00 84.56 322 PRO A N 1
ATOM 2476 C CA . PRO A 1 322 ? 4.515 13.465 -19.410 1.00 84.56 322 PRO A CA 1
ATOM 2477 C C . PRO A 1 322 ? 3.700 13.457 -20.703 1.00 84.56 322 PRO A C 1
ATOM 2479 O O . PRO A 1 322 ? 2.472 13.489 -20.654 1.00 84.56 322 PRO A O 1
ATOM 2482 N N . ASP A 1 323 ? 4.372 13.337 -21.849 1.00 85.88 323 ASP A N 1
ATOM 2483 C CA . ASP A 1 323 ? 3.722 13.298 -23.162 1.00 85.88 323 ASP A CA 1
ATOM 2484 C C . ASP A 1 323 ? 2.829 12.063 -23.292 1.00 85.88 323 ASP A C 1
ATOM 2486 O O . ASP A 1 323 ? 1.690 12.142 -23.764 1.00 85.88 323 ASP A O 1
ATOM 2490 N N . THR A 1 324 ? 3.317 10.922 -22.794 1.00 86.56 324 THR A N 1
ATOM 2491 C CA . THR A 1 324 ? 2.540 9.682 -22.753 1.00 86.56 324 THR A CA 1
ATOM 2492 C C . THR A 1 324 ? 1.270 9.865 -21.915 1.00 86.56 324 THR A C 1
ATOM 2494 O O . THR A 1 324 ? 0.184 9.522 -22.375 1.00 86.56 324 THR A O 1
ATOM 2497 N N . LEU A 1 325 ? 1.364 10.451 -20.719 1.00 89.50 325 LEU A N 1
ATOM 2498 C CA . LEU A 1 325 ? 0.222 10.697 -19.833 1.00 89.50 325 LEU A CA 1
ATOM 2499 C C . LEU A 1 325 ? -0.792 11.661 -20.454 1.00 89.50 325 LEU A C 1
ATOM 2501 O O . LEU A 1 325 ? -1.988 11.363 -20.467 1.00 89.50 325 LEU A O 1
ATOM 2505 N N . VAL A 1 326 ? -0.325 12.771 -21.032 1.00 92.31 326 VAL A N 1
ATOM 2506 C CA . VAL A 1 326 ? -1.188 13.746 -21.716 1.00 92.31 326 VAL A CA 1
ATOM 2507 C C . VAL A 1 326 ? -1.928 13.092 -22.881 1.00 92.31 326 VAL A C 1
ATOM 2509 O O . VAL A 1 326 ? -3.130 13.309 -23.040 1.00 92.31 326 VAL A O 1
ATOM 2512 N N . SER A 1 327 ? -1.261 12.227 -23.652 1.00 90.88 327 SER A N 1
ATOM 2513 C CA . SER A 1 327 ? -1.901 11.493 -24.753 1.00 90.88 327 SER A CA 1
ATOM 2514 C C . SER A 1 327 ? -3.010 10.537 -24.288 1.00 90.88 327 SER A C 1
ATOM 2516 O O . SER A 1 327 ? -3.951 10.273 -25.036 1.00 90.88 327 SER A O 1
ATOM 2518 N N . GLN A 1 328 ? -2.939 10.064 -23.038 1.00 91.50 328 GLN A N 1
ATOM 2519 C CA . GLN A 1 328 ? -3.967 9.236 -22.399 1.00 91.50 328 GLN A CA 1
ATOM 2520 C C . GLN A 1 328 ? -5.074 10.062 -21.724 1.00 91.50 328 GLN A C 1
ATOM 2522 O O . GLN A 1 328 ? -6.050 9.494 -21.236 1.00 91.50 328 GLN A O 1
ATOM 2527 N N . GLY A 1 329 ? -4.961 11.394 -21.716 1.00 93.62 329 GLY A N 1
ATOM 2528 C CA . GLY A 1 329 ? -5.912 12.291 -21.060 1.00 93.62 329 GLY A CA 1
ATOM 2529 C C . GLY A 1 329 ? -5.679 12.462 -19.558 1.00 93.62 329 GLY A C 1
ATOM 2530 O O . GLY A 1 329 ? -6.627 12.785 -18.850 1.00 93.62 329 GLY A O 1
ATOM 2531 N N . CYS A 1 330 ? -4.452 12.232 -19.087 1.00 94.38 330 CYS A N 1
ATOM 2532 C CA . CYS A 1 330 ? -4.012 12.519 -17.723 1.00 94.38 330 CYS A CA 1
ATOM 2533 C C . CYS A 1 330 ? -3.249 13.849 -17.656 1.00 94.38 330 CYS A C 1
ATOM 2535 O O . CYS A 1 330 ? -2.710 14.335 -18.654 1.00 94.38 330 CYS A O 1
ATOM 2537 N N . ALA A 1 331 ? -3.125 14.407 -16.458 1.00 92.56 331 ALA A N 1
ATOM 2538 C CA . ALA A 1 331 ? -2.235 15.514 -16.170 1.00 92.56 331 ALA A CA 1
ATOM 2539 C C . ALA A 1 331 ? -0.773 15.124 -16.435 1.00 92.56 331 ALA A C 1
ATOM 2541 O O . ALA A 1 331 ? -0.312 14.036 -16.080 1.00 92.56 331 ALA A O 1
ATOM 2542 N N . ALA A 1 332 ? -0.016 16.057 -17.017 1.00 88.50 332 ALA A N 1
ATOM 2543 C CA . ALA A 1 332 ? 1.385 15.855 -17.382 1.00 88.50 332 ALA A CA 1
ATOM 2544 C C . ALA A 1 332 ? 2.304 15.560 -16.187 1.00 88.50 332 ALA A C 1
ATOM 2546 O O . ALA A 1 332 ? 3.406 15.087 -16.396 1.00 88.50 332 ALA A O 1
ATOM 2547 N N . ASN A 1 333 ? 1.874 15.850 -14.956 1.00 82.81 333 ASN A N 1
ATOM 2548 C CA . ASN A 1 333 ? 2.578 15.560 -13.702 1.00 82.81 333 ASN A CA 1
ATOM 2549 C C . ASN A 1 333 ? 2.060 14.281 -13.003 1.00 82.81 333 ASN A C 1
ATOM 2551 O O . ASN A 1 333 ? 2.475 13.982 -11.887 1.00 82.81 333 ASN A O 1
ATOM 2555 N N . GLY A 1 334 ? 1.123 13.555 -13.624 1.00 87.75 334 GLY A N 1
ATOM 2556 C CA . GLY A 1 334 ? 0.571 12.297 -13.121 1.00 87.75 334 GLY A CA 1
ATOM 2557 C C . GLY A 1 334 ? -0.363 12.410 -11.913 1.00 87.75 334 GLY A C 1
ATOM 2558 O O . GLY A 1 334 ? -0.722 11.383 -11.344 1.00 87.75 334 GLY A O 1
ATOM 2559 N N . THR A 1 335 ? -0.784 13.609 -11.501 1.00 91.06 335 THR A N 1
ATOM 2560 C CA . THR A 1 335 ? -1.565 13.786 -10.261 1.00 91.06 335 THR A CA 1
ATOM 2561 C C . THR A 1 335 ? -2.977 13.205 -10.311 1.00 91.06 335 THR A C 1
ATOM 2563 O O . THR A 1 335 ? -3.572 12.977 -9.268 1.00 91.06 335 THR A O 1
ATOM 2566 N N . ASP A 1 336 ? -3.541 12.969 -11.490 1.00 95.81 336 ASP A N 1
ATOM 2567 C CA . ASP A 1 336 ? -4.908 12.466 -11.693 1.00 95.81 336 ASP A CA 1
ATOM 2568 C C . ASP A 1 336 ? -4.956 11.036 -12.260 1.00 95.81 336 ASP A C 1
ATOM 2570 O O . ASP A 1 336 ? -6.036 10.535 -12.602 1.00 95.81 336 ASP A O 1
ATOM 2574 N N . CYS A 1 337 ? -3.797 10.374 -12.339 1.00 94.88 337 CYS A N 1
ATOM 2575 C CA . CYS A 1 337 ? -3.659 9.031 -12.874 1.00 94.88 337 CYS A CA 1
ATOM 2576 C C . CYS A 1 337 ? -2.713 8.146 -12.051 1.00 94.88 337 CYS A C 1
ATOM 2578 O O . CYS A 1 337 ? -1.885 8.571 -11.246 1.00 94.88 337 CYS A O 1
ATOM 2580 N N . THR A 1 338 ? -2.871 6.841 -12.214 1.00 94.31 338 THR A N 1
ATOM 2581 C CA . THR A 1 338 ? -2.042 5.812 -11.579 1.00 94.31 338 THR A CA 1
ATOM 2582 C C . THR A 1 338 ? -1.835 4.683 -12.563 1.00 94.31 338 THR A C 1
ATOM 2584 O O . THR A 1 338 ? -2.710 4.411 -13.385 1.00 94.31 338 THR A O 1
ATOM 2587 N N . LEU A 1 339 ? -0.682 4.026 -12.488 1.00 93.75 339 LEU A N 1
ATOM 2588 C CA . LEU A 1 339 ? -0.410 2.881 -13.341 1.00 93.75 339 LEU A CA 1
ATOM 2589 C C . LEU A 1 339 ? -0.812 1.596 -12.638 1.00 93.75 339 LEU A C 1
ATOM 2591 O O . LEU A 1 339 ? -0.515 1.385 -11.460 1.00 93.75 339 LEU A O 1
ATOM 2595 N N . LEU A 1 340 ? -1.462 0.725 -13.394 1.00 95.38 340 LEU A N 1
ATOM 2596 C CA . LEU A 1 340 ? -1.714 -0.649 -13.024 1.00 95.38 340 LEU A CA 1
ATOM 2597 C C . LEU A 1 340 ? -0.844 -1.541 -13.894 1.00 95.38 340 LEU A C 1
ATOM 2599 O O . LEU A 1 340 ? -1.054 -1.637 -15.101 1.00 95.38 340 LEU A O 1
ATOM 2603 N N . VAL A 1 341 ? 0.130 -2.203 -13.281 1.00 94.56 341 VAL A N 1
ATOM 2604 C CA . VAL A 1 341 ? 1.058 -3.079 -13.998 1.00 94.56 341 VAL A CA 1
ATOM 2605 C C . VAL A 1 341 ? 0.841 -4.502 -13.538 1.00 94.56 341 VAL A C 1
ATOM 2607 O O . VAL A 1 341 ? 0.722 -4.767 -12.342 1.00 94.56 341 VAL A O 1
ATOM 2610 N N . SER A 1 342 ? 0.691 -5.421 -14.482 1.00 95.25 342 SER A N 1
ATOM 2611 C CA . SER A 1 342 ? 0.337 -6.802 -14.164 1.00 95.25 342 SER A CA 1
ATOM 2612 C C . SER A 1 342 ? 1.155 -7.783 -14.979 1.00 95.25 342 SER A C 1
ATOM 2614 O O . SER A 1 342 ? 1.521 -7.511 -16.118 1.00 95.25 342 SER A O 1
ATOM 2616 N N . VAL A 1 343 ? 1.397 -8.951 -14.395 1.00 94.19 343 VAL A N 1
ATOM 2617 C CA . VAL A 1 343 ? 1.870 -10.137 -15.107 1.00 94.19 343 VAL A CA 1
ATOM 2618 C C . VAL A 1 343 ? 0.818 -11.224 -14.995 1.00 94.19 343 VAL A C 1
ATOM 2620 O O . VAL A 1 343 ? 0.282 -11.478 -13.916 1.00 94.19 343 VAL A O 1
ATOM 2623 N N . ALA A 1 344 ? 0.508 -11.861 -16.114 1.00 92.38 344 ALA A N 1
ATOM 2624 C CA . ALA A 1 344 ? -0.448 -12.955 -16.200 1.00 92.38 344 ALA A CA 1
ATOM 2625 C C . ALA A 1 344 ? 0.187 -14.153 -16.901 1.00 92.38 344 ALA A C 1
ATOM 2627 O O . ALA A 1 344 ? 1.046 -13.980 -17.758 1.00 92.38 344 ALA A O 1
ATOM 2628 N N . THR A 1 345 ? -0.236 -15.361 -16.550 1.00 88.25 345 THR A N 1
ATOM 2629 C CA . THR A 1 345 ? 0.155 -16.597 -17.237 1.00 88.25 345 THR A CA 1
ATOM 2630 C C . THR A 1 345 ? -1.089 -17.293 -17.776 1.00 88.25 345 THR A C 1
ATOM 2632 O O . THR A 1 345 ? -2.203 -17.021 -17.327 1.00 88.25 345 THR A O 1
ATOM 2635 N N . ALA A 1 346 ? -0.936 -18.166 -18.768 1.00 76.44 346 ALA A N 1
ATOM 2636 C CA . ALA A 1 346 ? -2.059 -18.967 -19.239 1.00 76.44 346 ALA A CA 1
ATOM 2637 C C . ALA A 1 346 ? -2.476 -19.950 -18.138 1.00 76.44 346 ALA A C 1
ATOM 2639 O O . ALA A 1 346 ? -1.655 -20.733 -17.665 1.00 76.44 346 ALA A O 1
ATOM 2640 N N . ALA A 1 347 ? -3.752 -19.930 -17.754 1.00 57.72 347 ALA A N 1
ATOM 2641 C CA . ALA A 1 347 ? -4.333 -20.964 -16.918 1.00 57.72 347 ALA A CA 1
ATOM 2642 C C . ALA A 1 347 ? -4.158 -22.307 -17.634 1.00 57.72 347 ALA A C 1
ATOM 2644 O O . ALA A 1 347 ? -4.653 -22.501 -18.749 1.00 57.72 347 ALA A O 1
ATOM 2645 N N . VAL A 1 348 ? -3.439 -23.236 -17.009 1.00 51.78 348 VAL A N 1
ATOM 2646 C CA . VAL A 1 348 ? -3.380 -24.624 -17.469 1.00 51.78 348 VAL A CA 1
ATOM 2647 C C . VAL A 1 348 ? -4.554 -25.359 -16.828 1.00 51.78 348 VAL A C 1
ATOM 2649 O O . VAL A 1 348 ? -4.376 -26.140 -15.901 1.00 51.78 348 VAL A O 1
ATOM 2652 N N . GLU A 1 349 ? -5.774 -25.079 -17.289 1.00 50.53 349 GLU A N 1
ATOM 2653 C CA . GLU A 1 349 ? -6.908 -25.963 -17.013 1.00 50.53 349 GLU A CA 1
ATOM 2654 C C . GLU A 1 349 ? -7.088 -26.939 -18.186 1.00 50.53 349 GLU A C 1
ATOM 2656 O O . GLU A 1 349 ? -7.282 -26.500 -19.326 1.00 50.53 349 GLU A O 1
ATOM 2661 N N . PRO A 1 350 ? -7.012 -28.266 -17.958 1.00 43.28 350 PRO A N 1
ATOM 2662 C CA . PRO A 1 350 ? -7.243 -29.246 -19.012 1.00 43.28 350 PRO A CA 1
ATOM 2663 C C . PRO A 1 350 ? -8.670 -29.119 -19.571 1.00 43.28 350 PRO A C 1
ATOM 2665 O O . PRO A 1 350 ? -9.640 -29.421 -18.883 1.00 43.28 350 PRO A O 1
ATOM 2668 N N . GLY A 1 351 ? -8.802 -28.700 -20.834 1.00 50.91 351 GLY A N 1
ATOM 2669 C CA . GLY A 1 351 ? -10.080 -28.682 -21.560 1.00 50.91 351 GLY A CA 1
ATOM 2670 C C . GLY A 1 351 ? -10.878 -27.372 -21.517 1.00 50.91 351 GLY A C 1
ATOM 2671 O O . GLY A 1 351 ? -11.944 -27.317 -22.128 1.00 50.91 351 GLY A O 1
ATOM 2672 N N . ALA A 1 352 ? -10.378 -26.315 -20.870 1.00 50.94 352 ALA A N 1
ATOM 2673 C CA . ALA A 1 352 ? -10.995 -24.986 -20.908 1.00 50.94 352 ALA A CA 1
ATOM 2674 C C . ALA A 1 352 ? -10.364 -24.091 -21.992 1.00 50.94 352 ALA A C 1
ATOM 2676 O O . ALA A 1 352 ? -9.198 -24.252 -22.364 1.00 50.94 352 ALA A O 1
ATOM 2677 N N . ALA A 1 353 ? -11.130 -23.120 -22.507 1.00 51.34 353 ALA A N 1
ATOM 2678 C CA . ALA A 1 353 ? -10.575 -22.052 -23.336 1.00 51.34 353 ALA A CA 1
ATOM 2679 C C . ALA A 1 353 ? -9.442 -21.346 -22.570 1.00 51.34 353 ALA A C 1
ATOM 2681 O O . ALA A 1 353 ? -9.553 -21.130 -21.364 1.00 51.34 353 ALA A O 1
ATOM 2682 N N . ARG A 1 354 ? -8.350 -21.006 -23.267 1.00 53.66 354 ARG A N 1
ATOM 2683 C CA . ARG A 1 354 ? -7.122 -20.440 -22.685 1.00 53.66 354 ARG A CA 1
ATOM 2684 C C . ARG A 1 354 ? -7.439 -19.112 -21.976 1.00 53.66 354 ARG A C 1
ATOM 2686 O O . ARG A 1 354 ? -7.468 -18.063 -22.611 1.00 53.66 354 ARG A O 1
ATOM 2693 N N . SER A 1 355 ? -7.718 -19.167 -20.676 1.00 58.62 355 SER A N 1
ATOM 2694 C CA . SER A 1 355 ? -7.939 -17.996 -19.826 1.00 58.62 355 SER A CA 1
ATOM 2695 C C . SER A 1 355 ? -6.601 -17.555 -19.241 1.00 58.62 355 SER A C 1
ATOM 2697 O O . SER A 1 355 ? -5.787 -18.397 -18.874 1.00 58.62 355 SER A O 1
ATOM 2699 N N . LEU A 1 356 ? -6.324 -16.253 -19.187 1.00 66.69 356 LEU A N 1
ATOM 2700 C CA . LEU A 1 356 ? -5.124 -15.739 -18.525 1.00 66.69 356 LEU A CA 1
ATOM 2701 C C . LEU A 1 356 ? -5.417 -15.567 -17.031 1.00 66.69 356 LEU A C 1
ATOM 2703 O O . LEU A 1 356 ? -6.327 -14.832 -16.655 1.00 66.69 356 LEU A O 1
ATOM 2707 N N . THR A 1 357 ? -4.623 -16.205 -16.176 1.00 78.88 357 THR A N 1
ATOM 2708 C CA . THR A 1 357 ? -4.641 -15.969 -14.732 1.00 78.88 357 THR A CA 1
ATOM 2709 C C . THR A 1 357 ? -3.632 -14.877 -14.413 1.00 78.88 357 THR A C 1
ATOM 2711 O O . THR A 1 357 ? -2.435 -15.035 -14.666 1.00 78.88 357 THR A O 1
ATOM 2714 N N . VAL A 1 358 ? -4.101 -13.758 -13.855 1.00 75.25 358 VAL A N 1
ATOM 2715 C CA . VAL A 1 358 ? -3.214 -12.703 -13.352 1.00 75.25 358 VAL A CA 1
ATOM 2716 C C . VAL A 1 358 ? -2.376 -13.295 -12.227 1.00 75.25 358 VAL A C 1
ATOM 2718 O O . VAL A 1 358 ? -2.894 -13.618 -11.161 1.00 75.25 358 VAL A O 1
ATOM 2721 N N . ALA A 1 359 ? -1.081 -13.447 -12.481 1.00 83.19 359 ALA A N 1
ATOM 2722 C CA . ALA A 1 359 ? -0.140 -13.916 -11.488 1.00 83.19 359 ALA A CA 1
ATOM 2723 C C . ALA A 1 359 ? 0.074 -12.814 -10.454 1.00 83.19 359 ALA A C 1
ATOM 2725 O O . ALA A 1 359 ? -0.071 -13.074 -9.265 1.00 83.19 359 ALA A O 1
ATOM 2726 N N . ARG A 1 360 ? 0.372 -11.579 -10.882 1.00 91.25 360 ARG A N 1
ATOM 2727 C CA . ARG A 1 360 ? 0.598 -10.438 -9.981 1.00 91.25 360 ARG A CA 1
ATOM 2728 C C . ARG A 1 360 ? 0.123 -9.129 -10.586 1.00 91.25 360 ARG A C 1
ATOM 2730 O O . ARG A 1 360 ? 0.134 -8.960 -11.802 1.00 91.25 360 ARG A O 1
ATOM 2737 N N . ARG A 1 361 ? -0.258 -8.203 -9.710 1.00 93.69 361 ARG A N 1
ATOM 2738 C CA . ARG A 1 361 ? -0.715 -6.852 -10.034 1.00 93.69 361 ARG A CA 1
ATOM 2739 C C . ARG A 1 361 ? -0.084 -5.871 -9.059 1.00 93.69 361 ARG A C 1
ATOM 2741 O O . ARG A 1 361 ? -0.075 -6.118 -7.857 1.00 93.69 361 ARG A O 1
ATOM 2748 N N . ASN A 1 362 ? 0.405 -4.761 -9.583 1.00 95.25 362 ASN A N 1
ATOM 2749 C CA . ASN A 1 362 ? 1.058 -3.707 -8.833 1.00 95.25 362 ASN A CA 1
ATOM 2750 C C . ASN A 1 362 ? 0.453 -2.352 -9.214 1.00 95.25 362 ASN A C 1
ATOM 2752 O O . ASN A 1 362 ? 0.180 -2.085 -10.384 1.00 95.25 362 ASN A O 1
ATOM 2756 N N . VAL A 1 363 ? 0.205 -1.522 -8.205 1.00 94.25 363 VAL A N 1
ATOM 2757 C CA . VAL A 1 363 ? -0.363 -0.180 -8.342 1.00 94.25 363 VAL A CA 1
ATOM 2758 C C . VAL A 1 363 ? 0.762 0.821 -8.095 1.00 94.25 363 VAL A C 1
ATOM 2760 O O . VAL A 1 363 ? 1.351 0.831 -7.012 1.00 94.25 363 VAL A O 1
ATOM 2763 N N . LEU A 1 364 ? 1.059 1.656 -9.090 1.00 91.12 364 LEU A N 1
ATOM 2764 C CA . LEU A 1 364 ? 2.121 2.663 -9.036 1.00 91.12 364 LEU A CA 1
ATOM 2765 C C . LEU A 1 364 ? 1.498 4.058 -9.086 1.00 91.12 364 LEU A C 1
ATOM 2767 O O . LEU A 1 364 ? 1.081 4.535 -10.147 1.00 91.12 364 LEU A O 1
ATOM 2771 N N . MET A 1 365 ? 1.399 4.698 -7.920 1.00 88.38 365 MET A N 1
ATOM 2772 C CA . MET A 1 365 ? 1.002 6.104 -7.832 1.00 88.38 365 MET A CA 1
ATOM 2773 C C . MET A 1 365 ? 2.087 6.961 -8.484 1.00 88.38 365 MET A C 1
ATOM 2775 O O . MET A 1 365 ? 3.264 6.715 -8.255 1.00 88.38 365 MET A O 1
ATOM 2779 N N . LEU A 1 366 ? 1.698 7.952 -9.287 1.00 85.62 366 LEU A N 1
ATOM 2780 C CA . LEU A 1 366 ? 2.639 8.814 -10.017 1.00 85.62 366 LEU A CA 1
ATOM 2781 C C . LEU A 1 366 ? 3.016 10.090 -9.240 1.00 85.62 366 LEU A C 1
ATOM 2783 O O . LEU A 1 366 ? 3.913 10.817 -9.652 1.00 85.62 366 LEU A O 1
ATOM 2787 N N . ALA A 1 367 ? 2.343 10.347 -8.116 1.00 83.69 367 ALA A N 1
ATOM 2788 C CA . ALA A 1 367 ? 2.525 11.485 -7.214 1.00 83.69 367 ALA A CA 1
ATOM 2789 C C . ALA A 1 367 ? 2.184 11.051 -5.766 1.00 83.69 367 ALA A C 1
ATOM 2791 O O . ALA A 1 367 ? 1.488 10.041 -5.590 1.00 83.69 367 ALA A O 1
ATOM 2792 N N . PRO A 1 368 ? 2.696 11.729 -4.716 1.00 82.81 368 PRO A N 1
ATOM 2793 C CA . PRO A 1 368 ? 2.339 11.399 -3.332 1.00 82.81 368 PRO A CA 1
ATOM 2794 C C . PRO A 1 368 ? 0.845 11.619 -3.096 1.00 82.81 368 PRO A C 1
ATOM 2796 O O . PRO A 1 368 ? 0.269 12.502 -3.731 1.00 82.81 368 PRO A O 1
ATOM 2799 N N . PRO A 1 369 ? 0.223 10.901 -2.141 1.00 90.69 369 PRO A N 1
ATOM 2800 C CA . PRO A 1 369 ? -1.198 11.045 -1.832 1.00 90.69 369 PRO A CA 1
ATOM 2801 C C . PRO A 1 369 ? -1.693 12.492 -1.720 1.00 90.69 369 PRO A C 1
ATOM 2803 O O . PRO A 1 369 ? -2.737 12.812 -2.278 1.00 90.69 369 PRO A O 1
ATOM 2806 N N . ARG A 1 370 ? -0.925 13.371 -1.064 1.00 87.50 370 ARG A N 1
ATOM 2807 C CA . ARG A 1 370 ? -1.232 14.802 -0.886 1.00 87.50 370 ARG A CA 1
ATOM 2808 C C . ARG A 1 370 ? -1.382 15.596 -2.185 1.00 87.50 370 ARG A C 1
ATOM 2810 O O . ARG A 1 370 ? -2.051 16.623 -2.178 1.00 87.50 370 ARG A O 1
ATOM 2817 N N . ASP A 1 371 ? -0.755 15.132 -3.261 1.00 87.12 371 ASP A N 1
ATOM 2818 C CA . ASP A 1 371 ? -0.758 15.790 -4.567 1.00 87.12 371 ASP A CA 1
ATOM 2819 C C . ASP A 1 371 ? -1.735 15.099 -5.540 1.00 87.12 371 ASP A C 1
ATOM 2821 O O . ASP A 1 371 ? -1.948 15.590 -6.647 1.00 87.12 371 ASP A O 1
ATOM 2825 N N . LEU A 1 372 ? -2.350 13.972 -5.149 1.00 91.56 372 LEU A N 1
ATOM 2826 C CA . LEU A 1 372 ? -3.295 13.248 -5.999 1.00 91.56 372 LEU A CA 1
ATOM 2827 C C . LEU A 1 372 ? -4.660 13.939 -6.070 1.00 91.56 372 LEU A C 1
ATOM 2829 O O . LEU A 1 372 ? -5.236 14.362 -5.069 1.00 91.56 372 LEU A O 1
ATOM 2833 N N . THR A 1 373 ? -5.240 13.953 -7.266 1.00 96.56 373 THR A N 1
ATOM 2834 C CA . THR A 1 373 ? -6.609 14.412 -7.515 1.00 96.56 373 THR A CA 1
ATOM 2835 C C . THR A 1 373 ? -7.574 13.236 -7.393 1.00 96.56 373 THR A C 1
ATOM 2837 O O . THR A 1 373 ? -7.959 12.615 -8.382 1.00 96.56 373 THR A O 1
ATOM 2840 N N . LEU A 1 374 ? -7.973 12.918 -6.159 1.00 96.94 374 LEU A N 1
ATOM 2841 C CA . LEU A 1 374 ? -8.891 11.813 -5.874 1.00 96.94 374 LEU A CA 1
ATOM 2842 C C . LEU A 1 374 ? -10.332 12.315 -5.679 1.00 96.94 374 LEU A C 1
ATOM 2844 O O . LEU A 1 374 ? -10.552 13.209 -4.856 1.00 96.94 374 LEU A O 1
ATOM 2848 N N . PRO A 1 375 ? -11.337 11.747 -6.374 1.00 97.12 375 PRO A N 1
ATOM 2849 C CA . PRO A 1 375 ? -12.730 12.101 -6.128 1.00 97.12 375 PRO A CA 1
ATOM 2850 C C . PRO A 1 375 ? -13.200 11.571 -4.762 1.00 97.12 375 PRO A C 1
ATOM 2852 O O . PRO A 1 375 ? -12.741 10.509 -4.327 1.00 97.12 375 PRO A O 1
ATOM 2855 N N . PRO A 1 376 ? -14.157 12.247 -4.097 1.00 97.38 376 PRO A N 1
ATOM 2856 C CA . PRO A 1 376 ? -14.856 11.677 -2.953 1.00 97.38 376 PRO A CA 1
ATOM 2857 C C . PRO A 1 376 ? -15.424 10.297 -3.279 1.00 97.38 376 PRO A C 1
ATOM 2859 O O . PRO A 1 376 ? -16.113 10.122 -4.286 1.00 97.38 376 PRO A O 1
ATOM 2862 N N . SER A 1 377 ? -15.140 9.322 -2.420 1.00 97.19 377 SER A N 1
ATOM 2863 C CA . SER A 1 377 ? -15.634 7.954 -2.564 1.00 97.19 377 SER A CA 1
ATOM 2864 C C . SER A 1 377 ? -16.281 7.490 -1.266 1.00 97.19 377 SER A C 1
ATOM 2866 O O . SER A 1 377 ? -15.933 7.937 -0.179 1.00 97.19 377 SER A O 1
ATOM 2868 N N . THR A 1 378 ? -17.267 6.614 -1.383 1.00 97.69 378 THR A N 1
ATOM 2869 C CA . THR A 1 378 ? -17.871 5.893 -0.268 1.00 97.69 378 THR A CA 1
ATOM 2870 C C . THR A 1 378 ? -17.735 4.412 -0.558 1.00 97.69 378 THR A C 1
ATOM 2872 O O . THR A 1 378 ? -18.111 3.959 -1.642 1.00 97.69 378 THR A O 1
ATOM 2875 N N . ILE A 1 379 ? -17.218 3.659 0.413 1.00 98.19 379 ILE A N 1
ATOM 2876 C CA . ILE A 1 379 ? -17.116 2.205 0.314 1.00 98.19 379 ILE A CA 1
ATOM 2877 C C . ILE A 1 379 ? -18.301 1.574 1.034 1.00 98.19 379 ILE A C 1
ATOM 2879 O O . ILE A 1 379 ? -18.383 1.590 2.263 1.00 98.19 379 ILE A O 1
ATOM 2883 N N . LYS A 1 380 ? -19.227 1.005 0.263 1.00 97.88 380 LYS A N 1
ATOM 2884 C CA . LYS A 1 380 ? -20.263 0.128 0.806 1.00 97.88 380 LYS A CA 1
ATOM 2885 C C . LYS A 1 380 ? -19.642 -1.228 1.097 1.00 97.88 380 LYS A C 1
ATOM 2887 O O . LYS A 1 380 ? -18.850 -1.728 0.299 1.00 97.88 380 LYS A O 1
ATOM 2892 N N . HIS A 1 381 ? -20.017 -1.817 2.225 1.00 97.56 381 HIS A N 1
ATOM 2893 C CA . HIS A 1 381 ? -19.573 -3.149 2.589 1.00 97.56 381 HIS A CA 1
ATOM 2894 C C . HIS A 1 381 ? -20.711 -3.991 3.159 1.00 97.56 381 HIS A C 1
ATOM 2896 O O . HIS A 1 381 ? -21.628 -3.464 3.791 1.00 97.56 381 HIS A O 1
ATOM 2902 N N . SER A 1 382 ? -20.639 -5.301 2.947 1.00 96.62 382 SER A N 1
ATOM 2903 C CA . SER A 1 382 ? -21.533 -6.280 3.566 1.00 96.62 382 SER A CA 1
ATOM 2904 C C . SER A 1 382 ? -20.769 -7.534 3.969 1.00 96.62 382 SER A C 1
ATOM 2906 O O . SER A 1 382 ? -19.816 -7.945 3.303 1.00 96.62 382 SER A O 1
ATOM 2908 N N . VAL A 1 383 ? -21.202 -8.140 5.073 1.00 96.62 383 VAL A N 1
ATOM 2909 C CA . VAL A 1 383 ? -20.686 -9.416 5.569 1.00 96.62 383 VAL A CA 1
ATOM 2910 C C . VAL A 1 383 ? -21.682 -10.507 5.195 1.00 96.62 383 VAL A C 1
ATOM 2912 O O . VAL A 1 383 ? -22.881 -10.383 5.431 1.00 96.62 383 VAL A O 1
ATOM 2915 N N . HIS A 1 384 ? -21.186 -11.578 4.589 1.00 93.38 384 HIS A N 1
ATOM 2916 C CA . HIS A 1 384 ? -21.963 -12.754 4.231 1.00 93.38 384 HIS A CA 1
ATOM 2917 C C . HIS A 1 384 ? -21.323 -13.987 4.855 1.00 93.38 384 HIS A C 1
ATOM 2919 O O . HIS A 1 384 ? -20.151 -14.280 4.623 1.00 93.38 384 HIS A O 1
ATOM 2925 N N . HIS A 1 385 ? -22.105 -14.742 5.615 1.00 88.25 385 HIS A N 1
ATOM 2926 C CA . HIS A 1 385 ? -21.667 -15.995 6.212 1.00 88.25 385 HIS A CA 1
ATOM 2927 C C . HIS A 1 385 ? -22.704 -17.087 5.910 1.00 88.25 385 HIS A C 1
ATOM 2929 O O . HIS A 1 385 ? -23.809 -17.040 6.458 1.00 88.25 385 HIS A O 1
ATOM 2935 N N . PRO A 1 386 ? -22.412 -18.045 5.008 1.00 75.44 386 PRO A N 1
ATOM 2936 C CA . PRO A 1 386 ? -23.335 -19.134 4.705 1.00 75.44 386 PRO A CA 1
ATOM 2937 C C . PRO A 1 386 ? -23.621 -19.975 5.953 1.00 75.44 386 PRO A C 1
ATO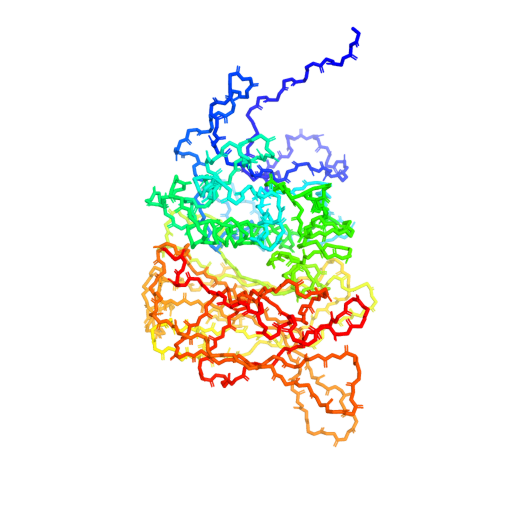M 2939 O O . PRO A 1 386 ? -22.703 -20.357 6.675 1.00 75.44 386 PRO A O 1
ATOM 2942 N N . SER A 1 387 ? -24.886 -20.342 6.174 1.00 65.75 387 SER A N 1
ATOM 2943 C CA . SER A 1 387 ? -25.328 -21.122 7.345 1.00 65.75 387 SER A CA 1
ATOM 2944 C C . SER A 1 387 ? -24.658 -22.497 7.490 1.00 65.75 387 SER A C 1
ATOM 2946 O O . SER A 1 387 ? -24.718 -23.095 8.559 1.00 65.75 387 SER A O 1
ATOM 2948 N N . ASN A 1 388 ? -24.036 -23.005 6.421 1.00 62.44 388 ASN A N 1
ATOM 2949 C CA . ASN A 1 388 ? -23.491 -24.363 6.338 1.00 62.44 388 ASN A CA 1
ATOM 2950 C C . ASN A 1 388 ? -21.954 -24.415 6.424 1.00 62.44 388 ASN A C 1
ATOM 2952 O O . ASN A 1 388 ? -21.375 -25.486 6.256 1.00 62.44 388 ASN A O 1
ATOM 2956 N N . THR A 1 389 ? -21.282 -23.285 6.654 1.00 61.97 389 THR A N 1
ATOM 2957 C CA . THR A 1 389 ? -19.816 -23.214 6.759 1.00 61.97 389 THR A CA 1
ATOM 2958 C C . THR A 1 389 ? -19.426 -22.575 8.080 1.00 61.97 389 THR A C 1
ATOM 2960 O O . THR A 1 389 ? -20.014 -21.572 8.450 1.00 61.97 389 THR A O 1
ATOM 2963 N N . THR A 1 390 ? -18.439 -23.124 8.789 1.00 58.41 390 THR A N 1
ATOM 2964 C CA . THR A 1 390 ? -18.015 -22.624 10.113 1.00 58.41 390 THR A CA 1
ATOM 2965 C C . THR A 1 390 ? -16.703 -21.843 10.095 1.00 58.41 390 THR A C 1
ATOM 2967 O O . THR A 1 390 ? -16.261 -21.386 11.144 1.00 58.41 390 THR A O 1
ATOM 2970 N N . GLN A 1 391 ? -16.037 -21.717 8.942 1.00 79.06 391 GLN A N 1
ATOM 2971 C CA . GLN A 1 391 ? -14.628 -21.312 8.933 1.00 79.06 391 GLN A CA 1
ATOM 2972 C C . GLN A 1 391 ? -14.324 -19.917 8.408 1.00 79.06 391 GLN A C 1
ATOM 2974 O O . GLN A 1 391 ? -13.268 -19.419 8.759 1.00 79.06 391 GLN A O 1
ATOM 2979 N N . LYS A 1 392 ? -15.144 -19.283 7.565 1.00 90.00 392 LYS A N 1
ATOM 2980 C CA . LYS A 1 392 ? -14.799 -17.976 6.975 1.00 90.00 392 LYS A CA 1
ATOM 2981 C C . LYS A 1 392 ? -16.044 -17.148 6.695 1.00 90.00 392 LYS A C 1
ATOM 2983 O O . LYS A 1 392 ? -17.059 -17.695 6.272 1.00 90.00 392 LYS A O 1
ATOM 2988 N N . ALA A 1 393 ? -15.935 -15.834 6.864 1.00 94.50 393 ALA A N 1
ATOM 2989 C CA . ALA A 1 393 ? -16.938 -14.886 6.384 1.00 94.50 393 ALA A CA 1
ATOM 2990 C C . ALA A 1 393 ? -16.482 -14.259 5.065 1.00 94.50 393 ALA A C 1
ATOM 2992 O O . ALA A 1 393 ? -15.292 -14.073 4.828 1.00 94.50 393 ALA A O 1
ATOM 2993 N N . THR A 1 394 ? -17.429 -13.919 4.205 1.00 95.69 394 THR A N 1
ATOM 2994 C CA . THR A 1 394 ? -17.189 -13.204 2.953 1.00 95.69 394 THR A CA 1
ATOM 2995 C C . THR A 1 394 ? -17.511 -11.730 3.150 1.00 95.69 394 THR A C 1
ATOM 2997 O O . THR A 1 394 ? -18.577 -11.399 3.660 1.00 95.69 394 THR A O 1
ATOM 3000 N N . ILE A 1 395 ? -16.612 -10.845 2.734 1.00 97.81 395 ILE A N 1
ATOM 3001 C CA . ILE A 1 395 ? -16.792 -9.396 2.766 1.00 97.81 395 ILE A CA 1
ATOM 3002 C C . ILE A 1 395 ? -16.894 -8.909 1.326 1.00 97.81 395 ILE A C 1
ATOM 3004 O O . ILE A 1 395 ? -15.985 -9.130 0.524 1.00 97.81 395 ILE A O 1
ATOM 3008 N N . VAL A 1 396 ? -17.999 -8.253 0.997 1.00 98.06 396 VAL A N 1
ATOM 3009 C CA . VAL A 1 396 ? -18.214 -7.643 -0.318 1.00 98.06 396 VAL A CA 1
ATOM 3010 C C . VAL A 1 396 ? -18.009 -6.145 -0.175 1.00 98.06 396 VAL A C 1
ATOM 3012 O O . VAL A 1 396 ? -18.584 -5.540 0.724 1.00 98.06 396 VAL A O 1
ATOM 3015 N N . LEU A 1 397 ? -17.176 -5.559 -1.034 1.00 98.56 397 LEU A N 1
ATOM 3016 C CA . LEU A 1 397 ? -16.790 -4.151 -1.011 1.00 98.56 397 LEU A CA 1
ATOM 3017 C C . LEU A 1 397 ? -17.092 -3.501 -2.360 1.00 98.56 397 LEU A C 1
ATOM 3019 O O . LEU A 1 397 ? -16.659 -3.995 -3.399 1.00 98.56 397 LEU A O 1
ATOM 3023 N N . GLU A 1 398 ? -17.776 -2.364 -2.346 1.00 98.25 398 GLU A N 1
ATOM 3024 C CA . GLU A 1 398 ? -18.122 -1.607 -3.550 1.00 98.25 398 GLU A CA 1
ATOM 3025 C C . GLU A 1 398 ? -17.831 -0.120 -3.337 1.00 98.25 398 GLU A C 1
ATOM 3027 O O . GLU A 1 398 ? -18.272 0.472 -2.352 1.00 98.25 398 GLU A O 1
ATOM 3032 N N . ALA A 1 399 ? -17.082 0.488 -4.258 1.00 97.94 399 ALA A N 1
ATOM 3033 C CA . ALA A 1 399 ? -16.748 1.907 -4.209 1.00 97.94 399 ALA A CA 1
ATOM 3034 C C . ALA A 1 399 ? -17.690 2.728 -5.099 1.00 97.94 399 ALA A C 1
ATOM 3036 O O . ALA A 1 399 ? -18.005 2.312 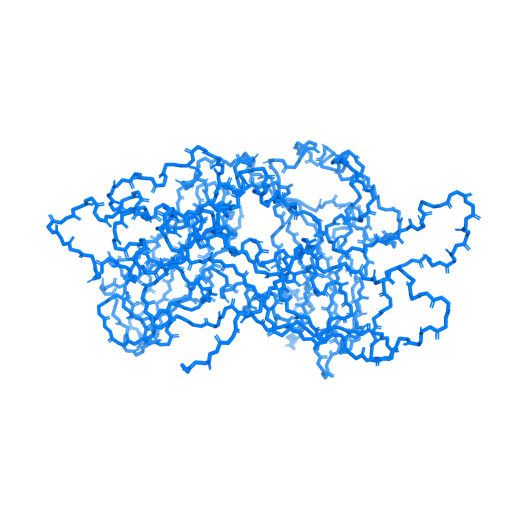-6.212 1.00 97.94 399 ALA A O 1
ATOM 3037 N N . SER A 1 400 ? -18.087 3.924 -4.654 1.00 97.50 400 SER A N 1
ATOM 3038 C CA . SER A 1 400 ? -18.866 4.864 -5.481 1.00 97.50 400 SER A CA 1
ATOM 3039 C C . SER A 1 400 ? -18.024 5.613 -6.524 1.00 97.50 400 SER A C 1
ATOM 3041 O O . SER A 1 400 ? -18.557 6.104 -7.513 1.00 97.50 400 SER A O 1
ATOM 3043 N N . ALA A 1 401 ? -16.716 5.721 -6.290 1.00 97.69 401 ALA A N 1
ATOM 3044 C CA . ALA A 1 401 ? -15.710 6.314 -7.170 1.00 97.69 401 ALA A CA 1
ATOM 3045 C C . ALA A 1 401 ? -14.361 5.595 -6.946 1.00 97.69 401 ALA A C 1
ATOM 3047 O O . ALA A 1 401 ? -14.227 4.903 -5.931 1.00 97.69 401 ALA A O 1
ATOM 3048 N N . PRO A 1 402 ? -13.357 5.726 -7.835 1.00 98.00 402 PRO A N 1
ATOM 3049 C CA . PRO A 1 402 ? -12.042 5.114 -7.635 1.00 98.00 402 PRO A CA 1
ATOM 3050 C C . PRO A 1 402 ? -11.468 5.382 -6.241 1.00 98.00 402 PRO A C 1
ATOM 3052 O O . PRO A 1 402 ? -11.322 6.530 -5.824 1.00 98.00 402 PRO A O 1
ATOM 3055 N N . ALA A 1 403 ? -11.147 4.311 -5.520 1.00 98.06 403 ALA A N 1
ATOM 3056 C CA . ALA A 1 403 ? -10.603 4.368 -4.173 1.00 98.06 403 ALA A CA 1
ATOM 3057 C C . ALA A 1 403 ? -9.273 3.617 -4.106 1.00 98.06 403 ALA A C 1
ATOM 3059 O O . ALA A 1 403 ? -9.129 2.513 -4.632 1.00 98.06 403 ALA A O 1
ATOM 3060 N N . PHE A 1 404 ? -8.292 4.221 -3.443 1.00 97.81 404 PHE A N 1
ATOM 3061 C CA . PHE A 1 404 ? -6.934 3.697 -3.324 1.00 97.81 404 PHE A CA 1
ATOM 3062 C C . PHE A 1 404 ? -6.606 3.396 -1.868 1.00 97.81 404 PHE A C 1
ATOM 3064 O O . PHE A 1 404 ? -7.161 4.035 -0.973 1.00 97.81 404 PHE A O 1
ATOM 3071 N N . ALA A 1 405 ? -5.692 2.442 -1.658 1.00 97.19 405 ALA A N 1
ATOM 3072 C CA . ALA A 1 405 ? -5.299 1.962 -0.336 1.00 97.19 405 ALA A CA 1
ATOM 3073 C C . ALA A 1 405 ? -6.524 1.652 0.547 1.00 97.19 405 ALA A C 1
ATOM 3075 O O . ALA A 1 405 ? -6.613 2.107 1.679 1.00 97.19 405 ALA A O 1
ATOM 3076 N N . VAL A 1 406 ? -7.497 0.912 0.003 1.00 98.56 406 VAL A N 1
ATOM 3077 C CA . VAL A 1 406 ? -8.690 0.504 0.750 1.00 98.56 406 VAL A CA 1
ATOM 3078 C C . VAL A 1 406 ? -8.268 -0.483 1.836 1.00 98.56 406 VAL A C 1
ATOM 3080 O O . VAL A 1 406 ? -7.756 -1.556 1.514 1.00 98.56 406 VAL A O 1
ATOM 3083 N N . VAL A 1 407 ? -8.452 -0.109 3.103 1.00 98.44 407 VAL A N 1
ATOM 3084 C CA . VAL A 1 407 ? -8.039 -0.885 4.277 1.00 98.44 407 VAL A CA 1
ATOM 3085 C C . VAL A 1 407 ? -9.257 -1.283 5.105 1.00 98.44 407 VAL A C 1
ATOM 3087 O O . VAL A 1 407 ? -9.940 -0.423 5.651 1.00 98.44 407 VAL A O 1
ATOM 3090 N N . ALA A 1 408 ? -9.513 -2.584 5.230 1.00 98.31 408 ALA A N 1
ATOM 3091 C CA . ALA A 1 408 ? -10.476 -3.143 6.172 1.00 98.31 408 ALA A CA 1
ATOM 3092 C C . ALA A 1 408 ? -9.797 -3.477 7.513 1.00 98.31 408 ALA A C 1
ATOM 3094 O O . ALA A 1 408 ? -8.747 -4.129 7.535 1.00 98.31 408 ALA A O 1
ATOM 3095 N N . THR A 1 409 ? -10.403 -3.071 8.628 1.00 97.00 409 THR A N 1
ATOM 3096 C CA . THR A 1 409 ? -9.993 -3.424 9.997 1.00 97.00 409 THR A CA 1
ATOM 3097 C C . THR A 1 409 ? -11.188 -3.919 10.808 1.00 97.00 409 THR A C 1
ATOM 3099 O O . THR A 1 409 ? -12.341 -3.647 10.485 1.00 97.00 409 THR A O 1
ATOM 3102 N N . THR A 1 410 ? -10.922 -4.718 11.840 1.00 96.00 410 THR A N 1
ATOM 3103 C CA . THR A 1 410 ? -11.941 -5.227 12.765 1.00 96.00 410 THR A CA 1
ATOM 3104 C C . THR A 1 410 ? -11.297 -5.624 14.093 1.00 96.00 410 THR A C 1
ATOM 3106 O O . THR A 1 410 ? -10.093 -5.912 14.170 1.00 96.00 410 THR A O 1
ATOM 3109 N N . GLN A 1 411 ? -12.106 -5.648 15.151 1.00 94.00 411 GLN A N 1
ATOM 3110 C CA . GLN A 1 411 ? -11.721 -6.189 16.452 1.00 94.00 411 GLN A CA 1
ATOM 3111 C C . GLN A 1 411 ? -11.918 -7.711 16.544 1.00 94.00 411 GLN A C 1
ATOM 3113 O O . GLN A 1 411 ? -11.470 -8.306 17.522 1.00 94.00 411 GLN A O 1
ATOM 3118 N N . ALA A 1 412 ? -12.577 -8.347 15.568 1.00 93.56 412 ALA A N 1
ATOM 3119 C CA . ALA A 1 412 ? -12.679 -9.803 15.511 1.00 93.56 412 ALA A CA 1
ATOM 3120 C C . ALA A 1 412 ? -11.297 -10.450 15.298 1.00 93.56 412 ALA A C 1
ATOM 3122 O O . ALA A 1 412 ? -10.450 -9.926 14.570 1.00 93.56 412 ALA A O 1
ATOM 3123 N N . ALA A 1 413 ? -11.067 -11.606 15.924 1.00 93.19 413 ALA A N 1
ATOM 3124 C CA . ALA A 1 413 ? -9.791 -12.311 15.847 1.00 93.19 413 ALA A CA 1
ATOM 3125 C C . ALA A 1 413 ? -9.638 -13.033 14.500 1.00 93.19 413 ALA A C 1
ATOM 3127 O O . ALA A 1 413 ? -10.289 -14.045 14.245 1.00 93.19 413 ALA A O 1
ATOM 3128 N N . GLY A 1 414 ? -8.763 -12.522 13.635 1.00 94.00 414 GLY A N 1
ATOM 3129 C CA . GLY A 1 414 ? -8.498 -13.096 12.320 1.00 94.00 414 GLY A CA 1
ATOM 3130 C C . GLY A 1 414 ? -7.755 -12.136 11.400 1.00 94.00 414 GLY A C 1
ATOM 3131 O O . GLY A 1 414 ? -7.223 -11.112 11.833 1.00 94.00 414 GLY A O 1
ATOM 3132 N N . ARG A 1 415 ? -7.741 -12.460 10.108 1.00 95.62 415 ARG A N 1
ATOM 3133 C CA . ARG A 1 415 ? -7.193 -11.600 9.050 1.00 95.62 415 ARG A CA 1
ATOM 3134 C C . ARG A 1 415 ? -8.071 -11.616 7.808 1.00 95.62 415 ARG A C 1
ATOM 3136 O O . ARG A 1 415 ? -8.803 -12.574 7.575 1.00 95.62 415 ARG A O 1
ATOM 3143 N N . PHE A 1 416 ? -7.926 -10.604 6.963 1.00 97.75 416 PHE A N 1
ATOM 3144 C CA . PHE A 1 416 ? -8.536 -10.617 5.638 1.00 97.75 416 PHE A CA 1
ATOM 3145 C C . PHE A 1 416 ? -7.673 -11.424 4.652 1.00 97.75 416 PHE A C 1
ATOM 3147 O O . PHE A 1 416 ? -6.474 -11.638 4.869 1.00 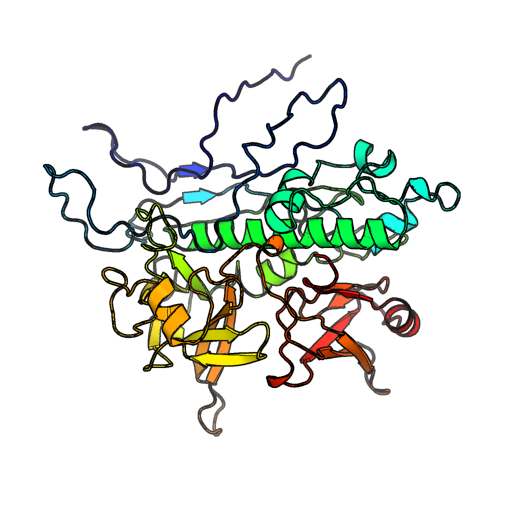97.75 416 PHE A O 1
ATOM 3154 N N . SER A 1 417 ? -8.275 -11.916 3.570 1.00 97.06 417 SER A N 1
ATOM 3155 C CA . SER A 1 417 ? -7.556 -12.581 2.477 1.00 97.06 417 SER A CA 1
ATOM 3156 C C . SER A 1 417 ? -6.720 -11.598 1.662 1.00 97.06 417 SER A C 1
ATOM 3158 O O . SER A 1 417 ? -5.713 -11.991 1.085 1.00 97.06 417 SER A O 1
ATOM 3160 N N . ASP A 1 418 ? -7.141 -10.335 1.617 1.00 97.12 418 ASP A N 1
ATOM 3161 C CA . ASP A 1 418 ? -6.471 -9.249 0.916 1.00 97.12 418 ASP A CA 1
ATOM 3162 C C . ASP A 1 418 ? -6.842 -7.904 1.551 1.00 97.12 418 ASP A C 1
ATOM 3164 O O . ASP A 1 418 ? -7.906 -7.783 2.164 1.00 97.12 418 ASP A O 1
ATOM 3168 N N . ASN A 1 419 ? -5.972 -6.904 1.425 1.00 97.88 419 ASN A N 1
ATOM 3169 C CA . ASN A 1 419 ? -6.167 -5.577 2.003 1.00 97.88 419 ASN A CA 1
ATOM 3170 C C . ASN A 1 419 ? -5.258 -4.533 1.338 1.00 97.88 419 ASN A C 1
ATOM 3172 O O . ASN A 1 419 ? -4.359 -4.879 0.573 1.00 97.88 419 ASN A O 1
ATOM 3176 N N . ALA A 1 420 ? -5.464 -3.252 1.653 1.00 97.38 420 ALA A N 1
ATOM 3177 C CA . ALA A 1 420 ? -4.662 -2.134 1.146 1.00 97.38 420 ALA A CA 1
ATOM 3178 C C . ALA A 1 420 ? -4.605 -2.069 -0.392 1.00 97.38 420 ALA A C 1
ATOM 3180 O O . ALA A 1 420 ? -3.559 -1.827 -0.991 1.00 97.38 420 ALA A O 1
ATOM 3181 N N . PHE A 1 421 ? -5.733 -2.294 -1.060 1.00 97.25 421 PHE A N 1
ATOM 3182 C CA . PHE A 1 421 ? -5.799 -2.391 -2.519 1.00 97.25 421 PHE A CA 1
ATOM 3183 C C . PHE A 1 421 ? -6.533 -1.212 -3.165 1.00 97.25 421 PHE A C 1
ATOM 3185 O O . PHE A 1 421 ? -7.203 -0.419 -2.508 1.00 97.25 421 PHE A O 1
ATOM 3192 N N . MET A 1 422 ? -6.412 -1.104 -4.487 1.00 97.00 42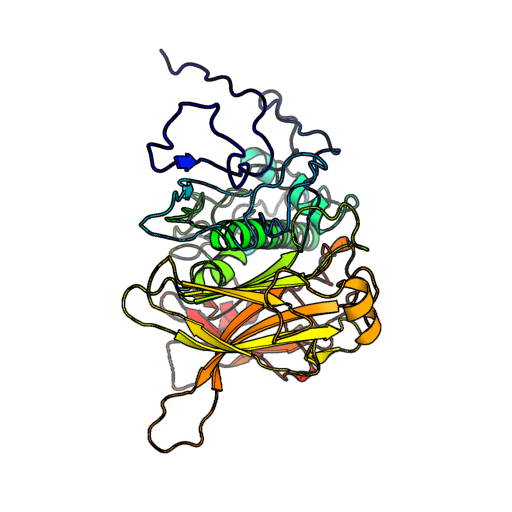2 MET A N 1
ATOM 3193 C CA . MET A 1 422 ? -7.255 -0.230 -5.304 1.00 97.00 422 MET A CA 1
ATOM 3194 C C . MET A 1 422 ? -8.613 -0.898 -5.567 1.00 97.00 422 MET A C 1
ATOM 3196 O O . MET A 1 422 ? -8.670 -2.104 -5.833 1.00 97.00 422 MET A O 1
ATOM 3200 N N . LEU A 1 423 ? -9.689 -0.114 -5.515 1.00 97.06 423 LEU A N 1
ATOM 3201 C CA . LEU A 1 423 ? -11.055 -0.523 -5.830 1.00 97.06 423 LEU A CA 1
ATOM 3202 C C . LEU A 1 423 ? -11.655 0.450 -6.850 1.00 97.06 423 LEU A C 1
ATOM 3204 O O . LEU A 1 423 ? -11.740 1.653 -6.596 1.00 97.06 423 LEU A O 1
ATOM 3208 N N . LEU A 1 424 ? -12.048 -0.072 -8.013 1.00 96.38 424 LEU A N 1
ATOM 3209 C CA . LEU A 1 424 ? -12.644 0.706 -9.096 1.00 96.38 424 LEU A CA 1
ATOM 3210 C C . LEU A 1 424 ? -14.116 0.322 -9.255 1.00 96.38 424 LEU A C 1
ATOM 3212 O O . LEU A 1 424 ? -14.396 -0.868 -9.381 1.00 96.38 424 LEU A O 1
ATOM 3216 N N . PRO A 1 425 ? -15.047 1.290 -9.342 1.00 95.12 425 PRO A N 1
ATOM 3217 C CA . PRO A 1 425 ? -16.456 0.986 -9.599 1.00 95.12 425 PRO A CA 1
ATOM 3218 C C . PRO A 1 425 ? -16.657 0.172 -10.886 1.00 95.12 425 PRO A C 1
ATOM 3220 O O . PRO A 1 425 ? -17.501 -0.716 -10.944 1.00 95.12 425 PRO A O 1
ATOM 3223 N N . ALA A 1 426 ? -15.836 0.439 -11.908 1.00 92.69 426 ALA A N 1
ATOM 3224 C CA . ALA A 1 426 ? -15.882 -0.249 -13.196 1.00 92.69 426 ALA A CA 1
ATOM 3225 C C . ALA A 1 426 ? -15.524 -1.747 -13.124 1.00 92.69 426 ALA A C 1
ATOM 3227 O O . ALA A 1 426 ? -15.913 -2.495 -14.017 1.00 92.69 426 ALA A O 1
ATOM 3228 N N . ASP A 1 427 ? -14.808 -2.188 -12.082 1.00 92.38 427 ASP A N 1
ATOM 3229 C CA . ASP A 1 427 ? -14.482 -3.606 -11.866 1.00 92.38 427 ASP A CA 1
ATOM 3230 C C . ASP A 1 427 ? -15.607 -4.354 -11.109 1.00 92.38 427 ASP A C 1
ATOM 3232 O O . ASP A 1 427 ? -15.546 -5.575 -10.966 1.00 92.38 427 ASP A O 1
ATOM 3236 N N . GLY A 1 428 ? -16.645 -3.643 -10.647 1.00 94.00 428 GLY A N 1
ATOM 3237 C CA . GLY A 1 428 ? -17.723 -4.192 -9.825 1.00 94.00 428 GLY A CA 1
ATOM 3238 C C . GLY A 1 428 ? -17.318 -4.453 -8.365 1.00 94.00 428 GLY A C 1
ATOM 3239 O O . GLY A 1 428 ? -16.228 -4.064 -7.931 1.00 94.00 428 GLY A O 1
ATOM 3240 N N . PRO A 1 429 ? -18.199 -5.093 -7.572 1.00 96.69 429 PRO A N 1
ATOM 3241 C CA . PRO A 1 429 ? -17.910 -5.408 -6.180 1.00 96.69 429 PRO A CA 1
ATOM 3242 C C . PRO A 1 429 ? -16.717 -6.357 -6.047 1.00 96.69 429 PRO A C 1
ATOM 3244 O O . PRO A 1 429 ? -16.647 -7.398 -6.704 1.00 96.69 429 PRO A O 1
ATOM 3247 N N . ARG A 1 430 ? -15.794 -6.031 -5.141 1.00 97.25 430 ARG A N 1
ATOM 3248 C CA . ARG A 1 430 ? -14.679 -6.904 -4.779 1.00 97.25 430 ARG A CA 1
ATOM 3249 C C . ARG A 1 430 ? -15.066 -7.775 -3.599 1.00 97.25 430 ARG A C 1
ATOM 3251 O O . ARG A 1 430 ? -15.577 -7.285 -2.597 1.00 97.25 430 ARG A O 1
ATOM 3258 N N . VAL A 1 431 ? -14.759 -9.058 -3.710 1.00 97.12 431 VAL A N 1
ATOM 3259 C CA . VAL A 1 431 ? -15.020 -10.047 -2.668 1.00 97.12 431 VAL A CA 1
ATOM 3260 C C . VAL A 1 431 ? -13.701 -10.443 -2.014 1.00 97.12 431 VAL A C 1
ATOM 3262 O O . VAL A 1 431 ? -12.766 -10.845 -2.706 1.00 97.12 431 VAL A O 1
ATOM 3265 N N . ILE A 1 432 ? -13.620 -10.319 -0.691 1.00 97.25 432 ILE A N 1
ATOM 3266 C CA . ILE A 1 432 ? -12.502 -10.809 0.126 1.00 97.25 432 ILE A CA 1
ATOM 3267 C C . ILE A 1 432 ? -13.038 -11.721 1.231 1.00 97.25 432 ILE A C 1
ATOM 3269 O O . ILE A 1 432 ? -14.201 -11.628 1.616 1.00 97.25 432 ILE A O 1
ATOM 3273 N N . GLU A 1 433 ? -12.205 -12.606 1.762 1.00 96.75 433 GLU A N 1
ATOM 3274 C CA . GLU A 1 433 ? -12.570 -13.462 2.892 1.00 96.75 433 GLU A CA 1
ATOM 3275 C C . GLU A 1 433 ? -12.028 -12.877 4.199 1.00 96.75 433 GLU A C 1
ATOM 3277 O O . GLU A 1 433 ? -10.913 -12.360 4.238 1.00 96.75 433 GLU A O 1
ATOM 3282 N N . PHE A 1 434 ? -12.775 -13.017 5.289 1.00 97.00 434 PHE A N 1
ATOM 3283 C CA . PHE A 1 434 ? -12.253 -12.928 6.646 1.00 97.00 434 PHE A CA 1
ATOM 3284 C C . PHE A 1 434 ? -11.983 -14.340 7.170 1.00 97.00 434 PHE A C 1
ATOM 3286 O O . PHE A 1 434 ? -12.878 -15.189 7.215 1.00 97.00 434 PHE A O 1
ATOM 3293 N N . ILE A 1 435 ? -10.732 -14.578 7.552 1.00 94.88 435 ILE A N 1
ATOM 3294 C CA . ILE A 1 435 ? -10.202 -15.857 8.012 1.00 94.88 435 ILE A CA 1
ATOM 3295 C C . ILE A 1 435 ? -9.982 -15.738 9.529 1.00 94.88 435 ILE A C 1
ATOM 3297 O O . ILE A 1 435 ? -9.008 -15.100 9.943 1.00 94.88 435 ILE A O 1
ATOM 3301 N N . PRO A 1 436 ? -10.879 -16.301 10.356 1.00 93.69 436 PRO A N 1
ATOM 3302 C CA . PRO A 1 436 ? -10.802 -16.227 11.804 1.00 93.69 436 PRO A CA 1
ATOM 3303 C C . PRO A 1 436 ? -9.616 -17.034 12.337 1.00 93.69 436 PRO A C 1
ATOM 3305 O O . PRO A 1 436 ? -9.234 -18.071 11.790 1.00 93.69 436 PRO A O 1
ATOM 3308 N N . PHE A 1 437 ? -9.048 -16.566 13.442 1.00 91.81 437 PHE A N 1
ATOM 3309 C CA . PHE A 1 437 ? -8.066 -17.317 14.218 1.00 91.81 437 PHE A CA 1
ATOM 3310 C C . PHE A 1 437 ? -8.785 -18.013 15.372 1.00 91.81 437 PHE A C 1
ATOM 3312 O O . PHE A 1 437 ? -8.857 -17.492 16.481 1.00 91.81 437 PHE A O 1
ATOM 3319 N N . GLY A 1 438 ? -9.348 -19.185 15.079 1.00 88.94 438 GLY A N 1
ATOM 3320 C CA . GLY A 1 438 ? -10.236 -19.914 15.983 1.00 88.94 438 GLY A CA 1
ATOM 3321 C C . GLY A 1 438 ? -11.679 -19.879 15.488 1.00 88.94 438 GLY A C 1
ATOM 3322 O O . GLY A 1 438 ? -11.921 -19.909 14.281 1.00 88.94 438 GLY A O 1
ATOM 3323 N N . GLU A 1 439 ? -12.633 -19.844 16.416 1.00 90.19 439 GLU A N 1
ATOM 3324 C CA . GLU A 1 439 ? -14.052 -19.728 16.075 1.00 90.19 439 GLU A CA 1
ATOM 3325 C C . GLU A 1 439 ? -14.380 -18.329 15.540 1.00 90.19 439 GLU A C 1
ATOM 3327 O O . GLU A 1 439 ? -13.856 -17.317 16.010 1.00 90.19 439 GLU A O 1
ATOM 3332 N N . LEU A 1 440 ? -15.257 -18.274 14.537 1.00 92.25 440 LEU A N 1
ATOM 3333 C CA . LEU A 1 440 ? -15.701 -17.015 13.957 1.00 92.25 440 LEU A CA 1
ATOM 3334 C C . LEU A 1 440 ? -16.665 -16.288 14.904 1.00 92.25 440 LEU A C 1
ATOM 3336 O O . LEU A 1 440 ? -17.817 -16.690 15.059 1.00 92.25 440 LEU A O 1
ATOM 3340 N N . ASP A 1 441 ? -16.228 -15.152 15.442 1.00 92.81 441 ASP A N 1
ATOM 3341 C CA . ASP A 1 441 ? -17.103 -14.196 16.124 1.00 92.81 441 ASP A CA 1
ATOM 3342 C C . ASP A 1 441 ? -17.775 -13.267 15.097 1.00 92.81 441 ASP A C 1
ATOM 3344 O O . ASP A 1 441 ? -17.317 -12.152 14.821 1.00 92.81 441 ASP A O 1
ATOM 3348 N N . LEU A 1 442 ? -18.841 -13.773 14.467 1.00 93.75 442 LEU A N 1
ATOM 3349 C CA . LEU A 1 442 ? -19.582 -13.053 13.428 1.00 93.75 442 LEU A CA 1
ATOM 3350 C C . LEU A 1 442 ? -20.207 -11.738 13.939 1.00 93.75 442 LEU A C 1
ATOM 3352 O O . LEU A 1 442 ? -19.999 -10.719 13.279 1.00 93.75 442 LEU A O 1
ATOM 3356 N N . PRO A 1 443 ? -20.886 -11.686 15.108 1.00 95.06 443 PRO A N 1
ATOM 3357 C CA . PRO A 1 443 ? -21.413 -10.426 15.633 1.00 95.06 443 PRO A CA 1
ATOM 3358 C C . PRO A 1 443 ? -20.323 -9.376 15.876 1.00 95.06 443 PRO A C 1
ATOM 3360 O O . PRO A 1 443 ? -20.530 -8.186 15.618 1.00 95.06 443 PRO A O 1
ATOM 3363 N N . LYS A 1 444 ? -19.138 -9.786 16.352 1.00 94.50 444 LYS A N 1
ATOM 3364 C CA . LYS A 1 444 ? -18.008 -8.867 16.530 1.00 94.50 444 LYS A CA 1
ATOM 3365 C C . LYS A 1 444 ? -17.451 -8.385 15.199 1.00 94.50 444 LYS A C 1
ATOM 3367 O O . LYS A 1 444 ? -17.152 -7.198 15.078 1.00 94.50 444 LYS A O 1
ATOM 3372 N N . LEU A 1 445 ? -17.325 -9.273 14.214 1.00 95.94 445 LEU A N 1
ATOM 3373 C CA . LEU A 1 445 ? -16.901 -8.905 12.866 1.00 95.94 445 LEU A CA 1
ATOM 3374 C C . LEU A 1 445 ? -17.850 -7.857 12.276 1.00 95.94 445 LEU A C 1
ATOM 3376 O O . LEU A 1 445 ? -17.393 -6.791 11.886 1.00 95.94 445 LEU A O 1
ATOM 3380 N N . GLU A 1 446 ? -19.158 -8.115 12.284 1.00 96.19 446 GLU A N 1
ATOM 3381 C CA . GLU A 1 446 ? -20.172 -7.214 11.722 1.00 96.19 446 GLU A CA 1
ATOM 3382 C C . GLU A 1 446 ? -20.225 -5.857 12.434 1.00 96.19 446 GLU A C 1
ATOM 3384 O O . GLU A 1 446 ? -20.296 -4.821 11.781 1.00 96.19 446 GLU A O 1
ATOM 3389 N N . SER A 1 447 ? -20.151 -5.844 13.768 1.00 96.19 447 SER A N 1
ATOM 3390 C CA . SER A 1 447 ? -20.259 -4.606 14.555 1.00 96.19 447 SER A CA 1
ATOM 3391 C C . SER A 1 447 ? -18.990 -3.754 14.580 1.00 96.19 447 SER A C 1
ATOM 3393 O O . SER A 1 447 ? -19.057 -2.587 14.962 1.00 96.19 447 SER A O 1
ATOM 3395 N N . THR A 1 448 ? -17.833 -4.316 14.213 1.00 95.81 448 THR A N 1
ATOM 3396 C CA . THR A 1 448 ? -16.538 -3.614 14.297 1.00 95.81 448 THR A CA 1
ATOM 3397 C C . THR A 1 448 ? -15.782 -3.540 12.977 1.00 95.81 448 THR A C 1
ATOM 3399 O O . THR A 1 448 ? -14.677 -3.002 12.954 1.00 95.81 448 THR A O 1
ATOM 3402 N N . LEU A 1 449 ? -16.337 -4.076 11.886 1.00 97.69 449 LEU A N 1
ATOM 3403 C CA . LEU A 1 449 ? -15.762 -3.924 10.556 1.00 97.69 449 LEU A CA 1
ATOM 3404 C C . LEU A 1 449 ? -15.758 -2.444 10.168 1.00 97.69 449 LEU A C 1
ATOM 3406 O O . LEU A 1 449 ? -16.795 -1.789 10.083 1.00 97.69 449 LEU A O 1
ATOM 3410 N N . ARG A 1 450 ? -14.563 -1.933 9.905 1.00 96.88 450 ARG A N 1
ATOM 3411 C CA . ARG A 1 450 ? -14.316 -0.572 9.452 1.00 96.88 450 ARG A CA 1
ATOM 3412 C C . ARG A 1 450 ? -13.551 -0.641 8.146 1.00 96.88 450 ARG A C 1
ATOM 3414 O O . ARG A 1 450 ? -12.634 -1.446 8.010 1.00 96.88 450 ARG A O 1
ATOM 3421 N N . VAL A 1 451 ? -13.941 0.183 7.182 1.00 98.19 451 VAL A N 1
ATOM 3422 C CA . VAL A 1 451 ? -13.277 0.256 5.880 1.00 98.19 451 VAL A CA 1
ATOM 3423 C C . VAL A 1 451 ? -12.857 1.690 5.641 1.00 98.19 451 VAL A C 1
ATOM 3425 O O . VAL A 1 451 ? -13.677 2.602 5.699 1.00 98.19 451 VAL A O 1
ATOM 3428 N N . GLU A 1 452 ? -11.573 1.871 5.381 1.00 98.12 452 GLU A N 1
ATOM 3429 C CA . GLU A 1 452 ? -10.952 3.159 5.128 1.00 98.12 452 GLU A CA 1
ATOM 3430 C C . GLU A 1 452 ? -10.330 3.211 3.742 1.00 98.12 452 GLU A C 1
ATOM 3432 O O . GLU A 1 452 ? -10.074 2.176 3.134 1.00 98.12 452 GLU A O 1
ATOM 3437 N N . HIS A 1 453 ? -10.064 4.411 3.237 1.00 98.50 453 HIS A N 1
ATOM 3438 C CA . HIS A 1 453 ? -9.346 4.605 1.979 1.00 98.50 453 HIS A CA 1
ATOM 3439 C C . HIS A 1 453 ? -8.576 5.925 1.974 1.00 98.50 453 HIS A C 1
ATOM 3441 O O . HIS A 1 453 ? -8.668 6.732 2.899 1.00 98.50 453 HIS A O 1
ATOM 3447 N N . LEU A 1 454 ? -7.797 6.152 0.916 1.00 97.38 454 LEU A N 1
ATOM 3448 C CA . LEU A 1 454 ? -6.861 7.268 0.851 1.00 97.38 454 LEU A CA 1
ATOM 3449 C C . LEU A 1 454 ? -7.564 8.629 0.895 1.00 97.38 454 LEU A C 1
ATOM 3451 O O . LEU A 1 454 ? -7.268 9.425 1.775 1.00 97.38 454 LEU A O 1
ATOM 3455 N N . GLN A 1 455 ? -8.528 8.864 -0.002 1.00 97.50 455 GLN A N 1
ATOM 3456 C CA . GLN A 1 455 ? -9.177 10.173 -0.157 1.00 97.50 455 GLN A CA 1
ATOM 3457 C C . GLN A 1 455 ? -9.868 10.693 1.117 1.00 97.50 455 GLN A C 1
ATOM 3459 O O . GLN A 1 455 ? -9.782 11.886 1.390 1.00 97.50 455 GLN A O 1
ATOM 3464 N N . GLN A 1 456 ? -10.505 9.832 1.918 1.00 96.31 456 GLN A N 1
ATOM 3465 C CA . GLN A 1 456 ? -11.143 10.250 3.178 1.00 96.31 456 GLN A CA 1
ATOM 3466 C C . GLN A 1 456 ? -10.129 10.651 4.267 1.00 96.31 456 GLN A C 1
ATOM 3468 O O . GLN A 1 456 ? -10.491 11.308 5.237 1.00 96.31 456 GLN A O 1
ATOM 3473 N N . ASN A 1 457 ? -8.868 10.237 4.109 1.00 97.00 457 ASN A N 1
ATOM 3474 C CA . ASN A 1 457 ? -7.780 10.425 5.063 1.00 97.00 457 ASN A CA 1
ATOM 3475 C C . ASN A 1 457 ? -6.687 11.373 4.525 1.00 97.00 457 ASN A C 1
ATOM 3477 O O . ASN A 1 457 ? -5.600 11.423 5.105 1.00 97.00 457 ASN A O 1
ATOM 3481 N N . LEU A 1 458 ? -6.955 12.116 3.439 1.00 92.56 458 LEU A N 1
ATOM 3482 C CA . LEU A 1 458 ? -6.081 13.185 2.934 1.00 92.56 458 LEU A CA 1
ATOM 3483 C C . LEU A 1 458 ? -6.094 14.440 3.813 1.00 92.56 458 LEU A C 1
ATOM 3485 O O . LEU A 1 458 ? -7.027 14.634 4.632 1.00 92.56 458 LEU A O 1
#